Protein AF-0000000084987957 (afdb_homodimer)

Secondary structure (DSSP, 8-state):
---------SHHHHHHHHHHHHHHHHH-THHHHHTHHHHHTS----SS-SS---HHHHHHHHHHHHHHHHHHHHHHHHHHHHHHHHHHHHHHHHHHHHHH--SHHHHHHHHHHHHHHTS---EEEEEE-S---SSSPPGGG----HHHHHHHHH-SS-EEES---HHHHHTTGGGGGG--EEEEEEEESSSEEEEEEEEESSTTTS-TTS--HHHHHHHHHHHHHHHTT---/---------SHHHHHHHHHHHHHHHHH-THHHHHTHHHHHT-EEE-TTT--EEEHHHHHHHHHHHHHHHHHHHHHHHHHHHHHHHHHHHHHHHHHHHHHH--SHHHHHHHHHHHHHHTS---EEEEEE-S---SSSPPGGG----HHHHHHHHH-SS-EEES---HHHHHTTGGGGGG--EEEEEEEESSSEEEEEEEEESSTTTS-TTS--HHHHHHHHHHHHHHHTT---

Foldseek 3Di:
DDPPPVCCPDPVSVVVVVVVVVVVCVVPVCVCVVCVVVVLPDQDPPVPPDDDDDPVNVVSVVVVVVVVVVVVVVVVVVVVVVVVVLLVVLLVVLLVCLVPDDDPVSNVVSLQVSCCPRVVQNFKAKAFAPFDAPDDDDPNPPDDDPVVQVVLQPCPDKAKAQDDDPRVLCRRPPCSVQWGMKIKHFADDPHTTIMMMTTDNDRPPTHGVDDCPSVHSSNDSSNVSRVVRGDD/DDPVPVCCPDPVSVVVVVVVVVVVCVVPVVVCVVCVVVLQPDWDADPPPGDTDHPVVVVVVVVVVVVVVVVVVVVVVVVVVVVVVLLVVLLVVLLVCLVPDDDPVSNVVSLQVSCCPRVVQNFKAKAFAPFDAPDDDDPNPPDDDPVVQVVLQPCPAKAKAQDDDPRVLCRRPPCSVQWGMKIKHFADDPHTTIMMMTTDNDRPPTHGPDDCPSVHSSNDSSNVSRVVRGDD

Organism: Nitrosospira multiformis (strain ATCC 25196 / NCIMB 11849 / C 71) (NCBI:txid323848)

Radius of gyration: 32.81 Å; Cα contacts (8 Å, |Δi|>4): 597; chains: 2; bounding box: 67×105×62 Å

Structure (mmCIF, N/CA/C/O backbone):
data_AF-0000000084987957-model_v1
#
loop_
_entity.id
_entity.type
_entity.pdbx_description
1 polymer 'DUF484 family protein'
#
loop_
_atom_site.group_PDB
_atom_site.id
_atom_site.type_symbol
_atom_site.label_atom_id
_atom_site.label_alt_id
_atom_site.label_comp_id
_atom_site.label_asym_id
_atom_site.label_entity_id
_atom_site.label_seq_id
_atom_site.pdbx_PDB_ins_code
_atom_site.Cartn_x
_atom_site.Cartn_y
_atom_site.Cartn_z
_atom_site.occupancy
_atom_site.B_iso_or_equiv
_atom_site.auth_seq_id
_atom_site.auth_comp_id
_atom_site.auth_asym_id
_atom_site.auth_atom_id
_atom_site.pdbx_PDB_model_num
ATOM 1 N N . MET A 1 1 ? 1.201 53.031 -14.516 1 27.05 1 MET A N 1
ATOM 2 C CA . MET A 1 1 ? 0.509 52.812 -13.25 1 27.05 1 MET A CA 1
ATOM 3 C C . MET A 1 1 ? 1.501 52.469 -12.133 1 27.05 1 MET A C 1
ATOM 5 O O . MET A 1 1 ? 2.066 51.375 -12.094 1 27.05 1 MET A O 1
ATOM 9 N N . GLU A 1 2 ? 2.264 53.438 -11.758 1 29.23 2 GLU A N 1
ATOM 10 C CA . GLU A 1 2 ? 3.459 53.375 -10.922 1 29.23 2 GLU A CA 1
ATOM 11 C C . GLU A 1 2 ? 3.125 52.844 -9.531 1 29.23 2 GLU A C 1
ATOM 13 O O . GLU A 1 2 ? 2.244 53.375 -8.852 1 29.23 2 GLU A O 1
ATOM 18 N N . LYS A 1 3 ? 3.279 51.562 -9.32 1 38.44 3 LYS A N 1
ATOM 19 C CA . LYS A 1 3 ? 3.209 50.875 -8.039 1 38.44 3 LYS A CA 1
ATOM 20 C C . LYS A 1 3 ? 3.967 51.625 -6.957 1 38.44 3 LYS A C 1
ATOM 22 O O . LYS A 1 3 ? 5.18 51.812 -7.059 1 38.44 3 LYS A O 1
ATOM 27 N N . SER A 1 4 ? 3.396 52.75 -6.512 1 32.41 4 SER A N 1
ATOM 28 C CA . SER A 1 4 ? 3.992 53.406 -5.355 1 32.41 4 SER A CA 1
ATOM 29 C C . SER A 1 4 ? 4.344 52.406 -4.266 1 32.41 4 SER A C 1
ATOM 31 O O . SER A 1 4 ? 3.467 51.938 -3.533 1 32.41 4 SER A O 1
ATOM 33 N N . SER A 1 5 ? 5.199 51.469 -4.574 1 37.25 5 SER A N 1
ATOM 34 C CA . SER A 1 5 ? 5.805 50.656 -3.529 1 37.25 5 SER A CA 1
ATOM 35 C C . SER A 1 5 ? 6.305 51.5 -2.373 1 37.25 5 SER A C 1
ATOM 37 O O . SER A 1 5 ? 6.965 52.531 -2.59 1 37.25 5 SER A O 1
ATOM 39 N N . CYS A 1 6 ? 5.516 51.75 -1.376 1 37.16 6 CYS A N 1
ATOM 40 C CA . CYS A 1 6 ? 6.016 52.406 -0.178 1 37.16 6 CYS A CA 1
ATOM 41 C C . CYS A 1 6 ? 7.469 52.031 0.091 1 37.16 6 CYS A C 1
ATOM 43 O O . CYS A 1 6 ? 7.75 50.906 0.5 1 37.16 6 CYS A O 1
ATOM 45 N N . SER A 1 7 ? 8.406 52.438 -0.734 1 39.25 7 SER A N 1
ATOM 46 C CA . SER A 1 7 ? 9.852 52.281 -0.576 1 39.25 7 SER A CA 1
ATOM 47 C C . SER A 1 7 ? 10.305 52.719 0.808 1 39.25 7 SER A C 1
ATOM 49 O O . SER A 1 7 ? 10.461 53.938 1.054 1 39.25 7 SER A O 1
ATOM 51 N N . PHE A 1 8 ? 9.883 52.094 1.851 1 41.06 8 PHE A N 1
ATOM 52 C CA . PHE A 1 8 ? 10.328 52.312 3.221 1 41.06 8 PHE A CA 1
ATOM 53 C C . PHE A 1 8 ? 11.828 52.094 3.354 1 41.06 8 PHE A C 1
ATOM 55 O O . PHE A 1 8 ? 12.258 51.219 4.105 1 41.06 8 PHE A O 1
ATOM 62 N N . LYS A 1 9 ? 12.68 52.438 2.449 1 45.88 9 LYS A N 1
ATOM 63 C CA . LYS A 1 9 ? 14.086 52.062 2.383 1 45.88 9 LYS A CA 1
ATOM 64 C C . LYS A 1 9 ? 14.906 52.812 3.432 1 45.88 9 LYS A C 1
ATOM 66 O O . LYS A 1 9 ? 16.031 52.406 3.746 1 45.88 9 LYS A O 1
ATOM 71 N N . ASN A 1 10 ? 14.711 54.031 3.709 1 45.81 10 ASN A N 1
ATOM 72 C CA . ASN A 1 10 ? 15.758 54.688 4.488 1 45.81 10 ASN A CA 1
ATOM 73 C C . ASN A 1 10 ? 15.516 54.531 5.988 1 45.81 10 ASN A C 1
ATOM 75 O O . ASN A 1 10 ? 14.367 54.469 6.434 1 45.81 10 ASN A O 1
ATOM 79 N N . ARG A 1 11 ? 16.562 54.281 6.852 1 46.28 11 ARG A N 1
ATOM 80 C CA . ARG A 1 11 ? 16.531 54.062 8.297 1 46.28 11 ARG A CA 1
ATOM 81 C C . ARG A 1 11 ? 15.594 55.062 8.977 1 46.28 11 ARG A C 1
ATOM 83 O O . ARG A 1 11 ? 14.867 54.688 9.906 1 46.28 11 ARG A O 1
ATOM 90 N N . LYS A 1 12 ? 15.828 56.281 8.734 1 49.56 12 LYS A N 1
ATOM 91 C CA . LYS A 1 12 ? 14.977 57.344 9.281 1 49.56 12 LYS A CA 1
ATOM 92 C C . LYS A 1 12 ? 13.523 57.156 8.859 1 49.56 12 LYS A C 1
ATOM 94 O O . LYS A 1 12 ? 12.609 57.375 9.648 1 49.56 12 LYS A O 1
ATOM 99 N N . ASP A 1 13 ? 13.352 56.562 7.773 1 55.22 13 ASP A N 1
ATOM 100 C CA . ASP A 1 13 ? 12.047 56.281 7.195 1 55.22 13 ASP A CA 1
ATOM 101 C C . ASP A 1 13 ? 11.398 55.062 7.871 1 55.22 13 ASP A C 1
ATOM 103 O O . ASP A 1 13 ? 10.172 55.031 8.047 1 55.22 13 ASP A O 1
ATOM 107 N N . MET A 1 14 ? 12.266 54.375 8.414 1 56.25 14 MET A N 1
ATOM 108 C CA . MET A 1 14 ? 11.742 53.156 9.078 1 56.25 14 MET A CA 1
ATOM 109 C C . MET A 1 14 ? 11.125 53.531 10.422 1 56.25 14 MET A C 1
ATOM 111 O O . MET A 1 14 ? 10.062 53 10.781 1 56.25 14 MET A O 1
ATOM 115 N N . LYS A 1 15 ? 11.922 54.406 11.203 1 57.59 15 LYS A N 1
ATOM 116 C CA . LYS A 1 15 ? 11.445 54.812 12.531 1 57.59 15 LYS A CA 1
ATOM 117 C C . LYS A 1 15 ? 10.117 55.531 12.445 1 57.59 15 LYS A C 1
ATOM 119 O O . LYS A 1 15 ? 9.219 55.312 13.258 1 57.59 15 LYS A O 1
ATOM 124 N N . SER A 1 16 ? 10.094 56.531 11.547 1 62.56 16 SER A N 1
ATOM 125 C CA . SER A 1 16 ? 8.836 57.219 11.312 1 62.56 16 SER A CA 1
ATOM 126 C C . SER A 1 16 ? 7.723 56.25 10.914 1 62.56 16 SER A C 1
ATOM 128 O O . SER A 1 16 ? 6.582 56.375 11.359 1 62.56 16 SER A O 1
ATOM 130 N N . SER A 1 17 ? 8.188 55.188 10.398 1 73.75 17 SER A N 1
ATOM 131 C CA . SER A 1 17 ? 7.238 54.156 9.984 1 73.75 17 SER A CA 1
ATOM 132 C C . SER A 1 17 ? 6.777 53.344 11.18 1 73.75 17 SER A C 1
ATOM 134 O O . SER A 1 17 ? 5.59 53.031 11.312 1 73.75 17 SER A O 1
ATOM 136 N N . PHE A 1 18 ? 7.727 53.188 12.141 1 74.5 18 PHE A N 1
ATOM 137 C CA . PHE A 1 18 ? 7.367 52.438 13.328 1 74.5 18 PHE A CA 1
ATOM 138 C C . PHE A 1 18 ? 6.324 53.188 14.148 1 74.5 18 PHE A C 1
ATOM 140 O O . PHE A 1 18 ? 5.348 52.562 14.609 1 74.5 18 PHE A O 1
ATOM 147 N N . GLU A 1 19 ? 6.664 54.469 14.312 1 77.81 19 GLU A N 1
ATOM 148 C CA . GLU A 1 19 ? 5.75 55.281 15.133 1 77.81 19 GLU A CA 1
ATOM 149 C C . GLU A 1 19 ? 4.375 55.375 14.484 1 77.81 19 GLU A C 1
ATOM 151 O O . GLU A 1 19 ? 3.352 55.281 15.172 1 77.81 19 GLU A O 1
ATOM 156 N N . GLU A 1 20 ? 4.41 55.5 13.242 1 77.94 20 GLU A N 1
ATOM 157 C CA . GLU A 1 20 ? 3.146 55.562 12.516 1 77.94 20 GLU A CA 1
ATOM 158 C C . GLU A 1 20 ? 2.377 54.25 12.641 1 77.94 20 GLU A C 1
ATOM 160 O O . GLU A 1 20 ? 1.162 54.25 12.852 1 77.94 20 GLU A O 1
ATOM 165 N N . ILE A 1 21 ? 3.08 53.188 12.484 1 80.19 21 ILE A N 1
ATOM 166 C CA . ILE A 1 21 ? 2.441 51.875 12.578 1 80.19 21 ILE A CA 1
ATOM 167 C C . ILE A 1 21 ? 1.934 51.656 14 1 80.19 21 ILE A C 1
ATOM 169 O O . ILE A 1 21 ? 0.824 51.156 14.203 1 80.19 21 ILE A O 1
ATOM 173 N N . ALA A 1 22 ? 2.797 52.062 14.977 1 77.94 22 ALA A N 1
ATOM 174 C CA . ALA A 1 22 ? 2.381 51.938 16.359 1 77.94 22 ALA A CA 1
ATOM 175 C C . ALA A 1 22 ? 1.083 52.688 16.625 1 77.94 22 ALA A C 1
ATOM 177 O O . ALA A 1 22 ? 0.167 52.156 17.266 1 77.94 22 ALA A O 1
ATOM 178 N N . GLU A 1 23 ? 1.016 53.906 16.188 1 77.81 23 GLU A N 1
ATOM 179 C CA . GLU A 1 23 ? -0.186 54.719 16.344 1 77.81 23 GLU A CA 1
ATOM 180 C C . GLU A 1 23 ? -1.387 54.094 15.664 1 77.81 23 GLU A C 1
ATOM 182 O O . GLU A 1 23 ? -2.486 54.062 16.219 1 77.81 23 GLU A O 1
ATOM 187 N N . TYR A 1 24 ? -1.143 53.656 14.547 1 79.81 24 TYR A N 1
ATOM 188 C CA . TYR A 1 24 ? -2.201 53 13.797 1 79.81 24 TYR A CA 1
ATOM 189 C C . TYR A 1 24 ? -2.715 51.781 14.547 1 79.81 24 TYR A C 1
ATOM 191 O O . TYR A 1 24 ? -3.926 51.562 14.656 1 79.81 24 TYR A O 1
ATOM 199 N N . LEU A 1 25 ? -1.816 50.938 15.023 1 77.94 25 LEU A N 1
ATOM 200 C CA . LEU A 1 25 ? -2.188 49.688 15.719 1 77.94 25 LEU A CA 1
ATOM 201 C C . LEU A 1 25 ? -2.916 50 17.016 1 77.94 25 LEU A C 1
ATOM 203 O O . LEU A 1 25 ? -3.846 49.281 17.406 1 77.94 25 LEU A O 1
ATOM 207 N N . ARG A 1 26 ? -2.535 51.156 17.688 1 76.31 26 ARG A N 1
ATOM 208 C CA . ARG A 1 26 ? -3.238 51.562 18.891 1 76.31 26 ARG A CA 1
ATOM 209 C C . ARG A 1 26 ? -4.68 51.969 18.578 1 76.31 26 ARG A C 1
ATOM 211 O O . ARG A 1 26 ? -5.59 51.688 19.359 1 76.31 26 ARG A O 1
ATOM 218 N N . ALA A 1 27 ? -4.785 52.531 17.406 1 78.62 27 ALA A N 1
ATOM 219 C CA . ALA A 1 27 ? -6.094 53.031 16.984 1 78.62 27 ALA A CA 1
ATOM 220 C C . ALA A 1 27 ? -6.945 51.906 16.391 1 78.62 27 ALA A C 1
ATOM 222 O O . ALA A 1 27 ? -8.164 52.031 16.281 1 78.62 27 ALA A O 1
ATOM 223 N N . ASN A 1 28 ? -6.273 50.812 16.016 1 79.12 28 ASN A N 1
ATOM 224 C CA . ASN A 1 28 ? -6.973 49.719 15.352 1 79.12 28 ASN A CA 1
ATOM 225 C C . ASN A 1 28 ? -6.648 48.375 15.992 1 79.12 28 ASN A C 1
ATOM 227 O O . ASN A 1 28 ? -6.031 47.531 15.359 1 79.12 28 ASN A O 1
ATOM 231 N N . PRO A 1 29 ? -7.164 48.125 17.219 1 75.31 29 PRO A N 1
ATOM 232 C CA . PRO A 1 29 ? -6.84 46.906 17.938 1 75.31 29 PRO A CA 1
ATOM 233 C C . PRO A 1 29 ? -7.395 45.656 17.25 1 75.31 29 PRO A C 1
ATOM 235 O O . PRO A 1 29 ? -6.93 44.531 17.516 1 75.31 29 PRO A O 1
ATOM 238 N N . GLU A 1 30 ? -8.336 45.812 16.344 1 76.12 30 GLU A N 1
ATOM 239 C CA . GLU A 1 30 ? -8.906 44.688 15.609 1 76.12 30 GLU A CA 1
ATOM 240 C C . GLU A 1 30 ? -7.867 44 14.727 1 76.12 30 GLU A C 1
ATOM 242 O O . GLU A 1 30 ? -8.039 42.875 14.312 1 76.12 30 GLU A O 1
ATOM 247 N N . PHE A 1 31 ? -6.836 44.75 14.398 1 76.5 31 PHE A N 1
ATOM 248 C CA . PHE A 1 31 ? -5.727 44.156 13.664 1 76.5 31 PHE A CA 1
ATOM 249 C C . PHE A 1 31 ? -5.227 42.906 14.359 1 76.5 31 PHE A C 1
ATOM 251 O O . PHE A 1 31 ? -4.965 41.875 13.703 1 76.5 31 PHE A O 1
ATOM 258 N N . PHE A 1 32 ? -5.133 42.969 15.711 1 73.75 32 PHE A N 1
ATOM 259 C CA . PHE A 1 32 ? -4.527 41.906 16.484 1 73.75 32 PHE A CA 1
ATOM 260 C C . PHE A 1 32 ? -5.441 40.688 16.531 1 73.75 32 PHE A C 1
ATOM 262 O O . PHE A 1 32 ? -4.973 39.562 16.656 1 73.75 32 PHE A O 1
ATOM 269 N N . GLU A 1 33 ? -6.664 40.969 16.312 1 72.5 33 GLU A N 1
ATOM 270 C CA . GLU A 1 33 ? -7.605 39.875 16.188 1 72.5 33 GLU A CA 1
ATOM 271 C C . GLU A 1 33 ? -7.473 39.219 14.812 1 72.5 33 GLU A C 1
ATOM 273 O O . GLU A 1 33 ? -7.453 37.969 14.711 1 72.5 33 GLU A O 1
ATOM 278 N N . ALA A 1 34 ? -7.359 40.062 13.82 1 73.81 34 ALA A N 1
ATOM 279 C CA . ALA A 1 34 ? -7.328 39.594 12.438 1 73.81 34 ALA A CA 1
ATOM 280 C C . ALA A 1 34 ? -6.035 38.812 12.148 1 73.81 34 ALA A C 1
ATOM 282 O O . ALA A 1 34 ? -6.012 37.938 11.305 1 73.81 34 ALA A O 1
ATOM 283 N N . HIS A 1 35 ? -4.941 39.156 12.883 1 74.06 35 HIS A N 1
ATOM 284 C CA . HIS A 1 35 ? -3.656 38.531 12.57 1 74.06 35 HIS A CA 1
ATOM 285 C C . HIS A 1 35 ? -3.07 37.844 13.789 1 74.06 35 HIS A C 1
ATOM 287 O O . HIS A 1 35 ? -1.858 37.875 14.016 1 74.06 35 HIS A O 1
ATOM 293 N N . ALA A 1 36 ? -3.959 37.281 14.594 1 69.25 36 ALA A N 1
ATOM 294 C CA . ALA A 1 36 ? -3.57 36.594 15.836 1 69.25 36 ALA A CA 1
ATOM 295 C C . ALA A 1 36 ? -2.574 35.469 15.555 1 69.25 36 ALA A C 1
ATOM 297 O O . ALA A 1 36 ? -1.588 35.312 16.281 1 69.25 36 ALA A O 1
ATOM 298 N N . SER A 1 37 ? -2.795 34.781 14.484 1 69 37 SER A N 1
ATOM 299 C CA . SER A 1 37 ? -1.933 33.625 14.141 1 69 37 SER A CA 1
ATOM 300 C C . SER A 1 37 ? -0.524 34.094 13.797 1 69 37 SER A C 1
ATOM 302 O O . SER A 1 37 ? 0.461 33.5 14.227 1 69 37 SER A O 1
ATOM 304 N N . MET A 1 38 ? -0.517 35.188 13.047 1 65.06 38 MET A N 1
ATOM 305 C CA . MET A 1 38 ? 0.779 35.719 12.656 1 65.06 38 MET A CA 1
ATOM 306 C C . MET A 1 38 ? 1.535 36.25 13.875 1 65.06 38 MET A C 1
ATOM 308 O O . MET A 1 38 ? 2.744 36.031 13.992 1 65.06 38 MET A O 1
ATOM 312 N N . LEU A 1 39 ? 0.87 36.875 14.797 1 67.19 39 LEU A N 1
ATOM 313 C CA . LEU A 1 39 ? 1.502 37.469 15.969 1 67.19 39 LEU A CA 1
ATOM 314 C C . LEU A 1 39 ? 1.964 36.406 16.953 1 67.19 39 LEU A C 1
ATOM 316 O O . LEU A 1 39 ? 2.936 36.594 17.688 1 67.19 39 LEU A O 1
ATOM 320 N N . ALA A 1 40 ? 1.212 35.281 16.953 1 63.97 40 ALA A N 1
ATOM 321 C CA . ALA A 1 40 ? 1.623 34.156 17.797 1 63.97 40 ALA A CA 1
ATOM 322 C C . ALA A 1 40 ? 3.031 33.719 17.438 1 63.97 40 ALA A C 1
ATOM 324 O O . ALA A 1 40 ? 3.756 33.188 18.281 1 63.97 40 ALA A O 1
ATOM 325 N N . ASP A 1 41 ? 3.41 34.094 16.188 1 62.31 41 ASP A N 1
ATOM 326 C CA . ASP A 1 41 ? 4.711 33.625 15.719 1 62.31 41 ASP A CA 1
ATOM 327 C C . ASP A 1 41 ? 5.789 34.688 15.961 1 62.31 41 ASP A C 1
ATOM 329 O O . ASP A 1 41 ? 6.98 34.406 15.781 1 62.31 41 ASP A O 1
ATOM 333 N N . ILE A 1 42 ? 5.402 35.812 16.281 1 58.88 42 ILE A N 1
ATOM 334 C CA . ILE A 1 42 ? 6.344 36.906 16.469 1 58.88 42 ILE A CA 1
ATOM 335 C C . ILE A 1 42 ? 6.891 36.906 17.891 1 58.88 42 ILE A C 1
ATOM 337 O O . ILE A 1 42 ? 6.129 36.75 18.844 1 58.88 42 ILE A O 1
ATOM 341 N N . GLN A 1 43 ? 8.219 36.812 17.984 1 55.81 43 GLN A N 1
ATOM 342 C CA . GLN A 1 43 ? 8.898 36.875 19.281 1 55.81 43 GLN A CA 1
ATOM 343 C C . GLN A 1 43 ? 8.969 38.312 19.797 1 55.81 43 GLN A C 1
ATOM 345 O O . GLN A 1 43 ? 9.359 39.219 19.062 1 55.81 43 GLN A O 1
ATOM 350 N N . VAL A 1 44 ? 8.195 38.688 20.672 1 52.94 44 VAL A N 1
ATOM 351 C CA . VAL A 1 44 ? 8.305 40.031 21.281 1 52.94 44 VAL A CA 1
ATOM 352 C C . VAL A 1 44 ? 9.25 39.969 22.484 1 52.94 44 VAL A C 1
ATOM 354 O O . VAL A 1 44 ? 9.055 39.156 23.391 1 52.94 44 VAL A O 1
ATOM 357 N N . PRO A 1 45 ? 10.469 40.625 22.203 1 46.97 45 PRO A N 1
ATOM 358 C CA . PRO A 1 45 ? 11.352 40.656 23.375 1 46.97 45 PRO A CA 1
ATOM 359 C C . PRO A 1 45 ? 10.664 41.188 24.625 1 46.97 45 PRO A C 1
ATOM 361 O O . PRO A 1 45 ? 9.773 42.031 24.516 1 46.97 45 PRO A O 1
ATOM 364 N N . ASN A 1 46 ? 10.711 40.438 25.578 1 49.5 46 ASN A N 1
ATOM 365 C CA . ASN A 1 46 ? 10.234 40.969 26.844 1 49.5 46 ASN A CA 1
ATOM 366 C C . ASN A 1 46 ? 10.812 42.344 27.141 1 49.5 46 ASN A C 1
ATOM 368 O O . ASN A 1 46 ? 12.031 42.531 27.125 1 49.5 46 ASN A O 1
ATOM 372 N N . PRO A 1 47 ? 10.062 43.438 26.875 1 45.22 47 PRO A N 1
ATOM 373 C CA . PRO A 1 47 ? 10.68 44.719 27.156 1 45.22 47 PRO A CA 1
ATOM 374 C C . PRO A 1 47 ? 11.555 44.688 28.406 1 45.22 47 PRO A C 1
ATOM 376 O O . PRO A 1 47 ? 12.266 45.656 28.688 1 45.22 47 PRO A O 1
ATOM 379 N N . HIS A 1 48 ? 11.023 44.25 29.469 1 42.62 48 HIS A N 1
ATOM 380 C CA . HIS A 1 48 ? 11.828 44.281 30.672 1 42.62 48 HIS A CA 1
ATOM 381 C C . HIS A 1 48 ? 13.07 43.406 30.531 1 42.62 48 HIS A C 1
ATOM 383 O O . HIS A 1 48 ? 12.984 42.25 30.109 1 42.62 48 HIS A O 1
ATOM 389 N N . ASP A 1 49 ? 14.172 43.969 30.047 1 44.47 49 ASP A N 1
ATOM 390 C CA . ASP A 1 49 ? 15.516 43.438 29.984 1 44.47 49 ASP A CA 1
ATOM 391 C C . ASP A 1 49 ? 15.586 42.062 30.672 1 44.47 49 ASP A C 1
ATOM 393 O O . ASP A 1 49 ? 16.406 41.219 30.312 1 44.47 49 ASP A O 1
ATOM 397 N N . GLY A 1 50 ? 15.938 42.188 32.125 1 41.66 50 GLY A N 1
ATOM 398 C CA . GLY A 1 50 ? 16.562 41.219 33.031 1 41.66 50 GLY A CA 1
ATOM 399 C C . GLY A 1 50 ? 15.914 39.844 33 1 41.66 50 GLY A C 1
ATOM 400 O O . GLY A 1 50 ? 14.984 39.625 32.219 1 41.66 50 GLY A O 1
ATOM 401 N N . ARG A 1 51 ? 15.75 39.188 34.344 1 46.91 51 ARG A N 1
ATOM 402 C CA . ARG A 1 51 ? 15.68 37.938 35.062 1 46.91 51 ARG A CA 1
ATOM 403 C C . ARG A 1 51 ? 14.398 37.156 34.719 1 46.91 51 ARG A C 1
ATOM 405 O O . ARG A 1 51 ? 14.453 36 34.344 1 46.91 51 ARG A O 1
ATOM 412 N N . ALA A 1 52 ? 13.258 37.562 35.312 1 45.88 52 ALA A N 1
ATOM 413 C CA . ALA A 1 52 ? 12.078 36.719 35.5 1 45.88 52 ALA A CA 1
ATOM 414 C C . ALA A 1 52 ? 11.141 36.781 34.312 1 45.88 52 ALA A C 1
ATOM 416 O O . ALA A 1 52 ? 10.688 37.875 33.938 1 45.88 52 ALA A O 1
ATOM 417 N N . ILE A 1 53 ? 11.383 36.156 33.312 1 54.16 53 ILE A N 1
ATOM 418 C CA . ILE A 1 53 ? 10.422 36 32.219 1 54.16 53 ILE A CA 1
ATOM 419 C C . ILE A 1 53 ? 9.016 35.812 32.812 1 54.16 53 ILE A C 1
ATOM 421 O O . ILE A 1 53 ? 8.844 35.188 33.844 1 54.16 53 ILE A O 1
ATOM 425 N N . SER A 1 54 ? 8.148 36.75 32.375 1 61.69 54 SER A N 1
ATOM 426 C CA . SER A 1 54 ? 6.77 36.625 32.844 1 61.69 54 SER A CA 1
ATOM 427 C C . SER A 1 54 ? 6.203 35.25 32.531 1 61.69 54 SER A C 1
ATOM 429 O O . SER A 1 54 ? 6.758 34.5 31.734 1 61.69 54 SER A O 1
ATOM 431 N N . LEU A 1 55 ? 5.344 34.844 33.438 1 60.16 55 LEU A N 1
ATOM 432 C CA . LEU A 1 55 ? 4.66 33.562 33.25 1 60.16 55 LEU A CA 1
ATOM 433 C C . LEU A 1 55 ? 4.062 33.469 31.859 1 60.16 55 LEU A C 1
ATOM 435 O O . LEU A 1 55 ? 4.125 32.406 31.219 1 60.16 55 LEU A O 1
ATOM 439 N N . SER A 1 56 ? 3.484 34.688 31.281 1 69.25 56 SER A N 1
ATOM 440 C CA . SER A 1 56 ? 2.871 34.688 29.969 1 69.25 56 SER A CA 1
ATOM 441 C C . SER A 1 56 ? 3.908 34.438 28.875 1 69.25 56 SER A C 1
ATOM 443 O O . SER A 1 56 ? 3.658 33.688 27.922 1 69.25 56 SER A O 1
ATOM 445 N N . GLU A 1 57 ? 5.027 35.031 29.016 1 73.69 57 GLU A N 1
ATOM 446 C CA . GLU A 1 57 ? 6.102 34.844 28.047 1 73.69 57 GLU A CA 1
ATOM 447 C C . GLU A 1 57 ? 6.613 33.406 28.047 1 73.69 57 GLU A C 1
ATOM 449 O O . GLU A 1 57 ? 6.891 32.844 26.984 1 73.69 57 GLU A O 1
ATOM 454 N N . ARG A 1 58 ? 6.73 32.906 29.234 1 70.25 58 ARG A N 1
ATOM 455 C CA . ARG A 1 58 ? 7.16 31.516 29.344 1 70.25 58 ARG A CA 1
ATOM 456 C C . ARG A 1 58 ? 6.152 30.562 28.688 1 70.25 58 ARG A C 1
ATOM 458 O O . ARG A 1 58 ? 6.535 29.594 28.031 1 70.25 58 ARG A O 1
ATOM 465 N N . GLN A 1 59 ? 4.875 30.828 28.891 1 74.25 59 GLN A N 1
ATOM 466 C CA . GLN A 1 59 ? 3.828 30.016 28.281 1 74.25 59 GLN A CA 1
ATOM 467 C C . GLN A 1 59 ? 3.871 30.125 26.766 1 74.25 59 GLN A C 1
ATOM 469 O O . GLN A 1 59 ? 3.727 29.109 26.062 1 74.25 59 GLN A O 1
ATOM 474 N N . ILE A 1 60 ? 4.113 31.359 26.234 1 82.12 60 ILE A N 1
ATOM 475 C CA . ILE A 1 60 ? 4.168 31.578 24.781 1 82.12 60 ILE A CA 1
ATOM 476 C C . ILE A 1 60 ? 5.32 30.766 24.188 1 82.12 60 ILE A C 1
ATOM 478 O O . ILE A 1 60 ? 5.148 30.078 23.188 1 82.12 60 ILE A O 1
ATOM 482 N N . LEU A 1 61 ? 6.441 30.781 24.922 1 81.5 61 LEU A N 1
ATOM 483 C CA . LEU A 1 61 ? 7.613 30.062 24.438 1 81.5 61 LEU A CA 1
ATOM 484 C C . LEU A 1 61 ? 7.359 28.562 24.438 1 81.5 61 LEU A C 1
ATOM 486 O O . LEU A 1 61 ? 7.707 27.859 23.484 1 81.5 61 LEU A O 1
ATOM 490 N N . ALA A 1 62 ? 6.707 28.125 25.469 1 79.88 62 ALA A N 1
ATOM 491 C CA . ALA A 1 62 ? 6.406 26.703 25.578 1 79.88 62 ALA A CA 1
ATOM 492 C C . ALA A 1 62 ? 5.426 26.25 24.5 1 79.88 62 ALA A C 1
ATOM 494 O O . ALA A 1 62 ? 5.586 25.188 23.906 1 79.88 62 ALA A O 1
ATOM 495 N N . LEU A 1 63 ? 4.484 27.062 24.234 1 86.44 63 LEU A N 1
ATOM 496 C CA . LEU A 1 63 ? 3.473 26.734 23.25 1 86.44 63 LEU A CA 1
ATOM 497 C C . LEU A 1 63 ? 4.07 26.75 21.844 1 86.44 63 LEU A C 1
ATOM 499 O O . LEU A 1 63 ? 3.715 25.906 21 1 86.44 63 LEU A O 1
ATOM 503 N N . ARG A 1 64 ? 4.984 27.641 21.516 1 87.81 64 ARG A N 1
ATOM 504 C CA . ARG A 1 64 ? 5.664 27.672 20.219 1 87.81 64 ARG A CA 1
ATOM 505 C C . ARG A 1 64 ? 6.512 26.422 20.016 1 87.81 64 ARG A C 1
ATOM 507 O O . ARG A 1 64 ? 6.516 25.844 18.922 1 87.81 64 ARG A O 1
ATOM 514 N N . GLU A 1 65 ? 7.133 26.062 21.109 1 89.19 65 GLU A N 1
ATOM 515 C CA . GLU A 1 65 ? 7.945 24.859 21.031 1 89.19 65 GLU A CA 1
ATOM 516 C C . GLU A 1 65 ? 7.078 23.625 20.75 1 89.19 65 GLU A C 1
ATOM 518 O O . GLU A 1 65 ? 7.426 22.797 19.906 1 89.19 65 GLU A O 1
ATOM 523 N N . LYS A 1 66 ? 6.043 23.594 21.469 1 88.94 66 LYS A N 1
ATOM 524 C CA . LYS A 1 66 ? 5.133 22.469 21.266 1 88.94 66 LYS A CA 1
ATOM 525 C C . LYS A 1 66 ? 4.582 22.453 19.844 1 88.94 66 LYS A C 1
ATOM 527 O O . LYS A 1 66 ? 4.5 21.406 19.219 1 88.94 66 LYS A O 1
ATOM 532 N N . ASN A 1 67 ? 4.215 23.656 19.344 1 93.5 67 ASN A N 1
ATOM 533 C CA . ASN A 1 67 ? 3.74 23.781 17.969 1 93.5 67 ASN A CA 1
ATOM 534 C C . ASN A 1 67 ? 4.781 23.266 16.969 1 93.5 67 ASN A C 1
ATOM 536 O O . ASN A 1 67 ? 4.441 22.562 16.016 1 93.5 67 ASN A O 1
ATOM 540 N N . GLN A 1 68 ? 5.965 23.672 17.25 1 95.25 68 GLN A N 1
ATOM 541 C CA . GLN A 1 68 ? 7.043 23.266 16.359 1 95.25 68 GLN A CA 1
ATOM 542 C C . GLN A 1 68 ? 7.238 21.766 16.375 1 95.25 68 GLN A C 1
ATOM 544 O O . GLN A 1 68 ? 7.414 21.141 15.336 1 95.25 68 GLN A O 1
ATOM 549 N N . ILE A 1 69 ? 7.16 21.156 17.531 1 94.25 69 ILE A N 1
ATOM 550 C CA . ILE A 1 69 ? 7.32 19.719 17.688 1 94.25 69 ILE A CA 1
ATOM 551 C C . ILE A 1 69 ? 6.207 18.984 16.938 1 94.25 69 ILE A C 1
ATOM 553 O O . ILE A 1 69 ? 6.465 18.031 16.219 1 94.25 69 ILE A O 1
ATOM 557 N N . LEU A 1 70 ? 5.016 19.484 17.062 1 95.44 70 LEU A N 1
ATOM 558 C CA . LEU A 1 70 ? 3.865 18.859 16.406 1 95.44 70 LEU A CA 1
ATOM 559 C C . LEU A 1 70 ? 3.977 18.984 14.891 1 95.44 70 LEU A C 1
ATOM 561 O O . LEU A 1 70 ? 3.672 18.047 14.164 1 95.44 70 LEU A O 1
ATOM 565 N N . GLN A 1 71 ? 4.445 20.125 14.438 1 96.38 71 GLN A N 1
ATOM 566 C CA . GLN A 1 71 ? 4.637 20.328 13.008 1 96.38 71 GLN A CA 1
ATOM 567 C C . GLN A 1 71 ? 5.688 19.375 12.445 1 96.38 71 GLN A C 1
ATOM 569 O O . GLN A 1 71 ? 5.496 18.797 11.375 1 96.38 71 GLN A O 1
ATOM 574 N N . ASP A 1 72 ? 6.738 19.297 13.156 1 96.81 72 ASP A N 1
ATOM 575 C CA . ASP A 1 72 ? 7.805 18.391 12.734 1 96.81 72 ASP A CA 1
ATOM 576 C C . ASP A 1 72 ? 7.309 16.953 12.672 1 96.81 72 ASP A C 1
ATOM 578 O O . ASP A 1 72 ? 7.609 16.219 11.711 1 96.81 72 ASP A O 1
ATOM 582 N N . LYS A 1 73 ? 6.57 16.562 13.648 1 96.19 73 LYS A N 1
ATOM 583 C CA . LYS A 1 73 ? 6.023 15.211 13.68 1 96.19 73 LYS A CA 1
ATOM 584 C C . LYS A 1 73 ? 5.066 14.977 12.516 1 96.19 73 LYS A C 1
ATOM 586 O O . LYS A 1 73 ? 5.082 13.914 11.898 1 96.19 73 LYS A O 1
ATOM 591 N N . LEU A 1 74 ? 4.285 15.961 12.234 1 96.94 74 LEU A N 1
ATOM 592 C CA . LEU A 1 74 ? 3.354 15.867 11.109 1 96.94 74 LEU A CA 1
ATOM 593 C C . LEU A 1 74 ? 4.102 15.703 9.797 1 96.94 74 LEU A C 1
ATOM 595 O O . LEU A 1 74 ? 3.746 14.852 8.977 1 96.94 74 LEU A O 1
ATOM 599 N N . GLU A 1 75 ? 5.109 16.5 9.641 1 96.88 75 GLU A N 1
ATOM 600 C CA . GLU A 1 75 ? 5.902 16.438 8.422 1 96.88 75 GLU A CA 1
ATOM 601 C C . GLU A 1 75 ? 6.578 15.078 8.266 1 96.88 75 GLU A C 1
ATOM 603 O O . GLU A 1 75 ? 6.598 14.508 7.176 1 96.88 75 GLU A O 1
ATOM 608 N N . GLU A 1 76 ? 7.062 14.633 9.328 1 95.69 76 GLU A N 1
ATOM 609 C CA . GLU A 1 76 ? 7.707 13.32 9.328 1 95.69 76 GLU A CA 1
ATOM 610 C C . GLU A 1 76 ? 6.715 12.219 8.969 1 95.69 76 GLU A C 1
ATOM 612 O O . GLU A 1 76 ? 7.02 11.344 8.156 1 95.69 76 GLU A O 1
ATOM 617 N N . LEU A 1 77 ? 5.566 12.266 9.562 1 94.81 77 LEU A N 1
ATOM 618 C CA . LEU A 1 77 ? 4.547 11.25 9.32 1 94.81 77 LEU A CA 1
ATOM 619 C C . LEU A 1 77 ? 4.078 11.289 7.871 1 94.81 77 LEU A C 1
ATOM 621 O O . LEU A 1 77 ? 3.836 10.242 7.266 1 94.81 77 LEU A O 1
ATOM 625 N N . ILE A 1 78 ? 3.99 12.445 7.332 1 95.5 78 ILE A N 1
ATOM 626 C CA . ILE A 1 78 ? 3.59 12.594 5.938 1 95.5 78 ILE A CA 1
ATOM 627 C C . ILE A 1 78 ? 4.648 11.977 5.027 1 95.5 78 ILE A C 1
ATOM 629 O O . ILE A 1 78 ? 4.32 11.227 4.102 1 95.5 78 ILE A O 1
ATOM 633 N N . LEU A 1 79 ? 5.852 12.32 5.332 1 94.25 79 LEU A N 1
ATOM 634 C CA . LEU A 1 79 ? 6.949 11.797 4.523 1 94.25 79 LEU A CA 1
ATOM 635 C C . LEU A 1 79 ? 7 10.273 4.594 1 94.25 79 LEU A C 1
ATOM 637 O O . LEU A 1 79 ? 7.125 9.609 3.566 1 94.25 79 LEU A O 1
ATOM 641 N N . PHE A 1 80 ? 6.844 9.688 5.742 1 89.88 80 PHE A N 1
ATOM 642 C CA . PHE A 1 80 ? 6.828 8.242 5.926 1 89.88 80 PHE A CA 1
ATOM 643 C C . PHE A 1 80 ? 5.641 7.617 5.199 1 89.88 80 PHE A C 1
ATOM 645 O O . PHE A 1 80 ? 5.777 6.562 4.574 1 89.88 80 PHE A O 1
ATOM 652 N N . GLY A 1 81 ? 4.539 8.305 5.344 1 92.06 81 GLY A N 1
ATOM 653 C CA . GLY A 1 81 ? 3.355 7.836 4.645 1 92.06 81 GLY A CA 1
ATOM 654 C C . GLY A 1 81 ? 3.539 7.773 3.139 1 92.06 81 GLY A C 1
ATOM 655 O O . GLY A 1 81 ? 3.148 6.793 2.5 1 92.06 81 GLY A O 1
ATOM 656 N N . LYS A 1 82 ? 4.156 8.734 2.586 1 92.75 82 LYS A N 1
ATOM 657 C CA . LYS A 1 82 ? 4.406 8.789 1.148 1 92.75 82 LYS A CA 1
ATOM 658 C C . LYS A 1 82 ? 5.367 7.691 0.711 1 92.75 82 LYS A C 1
ATOM 660 O O . LYS A 1 82 ? 5.148 7.039 -0.313 1 92.75 82 LYS A O 1
ATOM 665 N N . GLU A 1 83 ? 6.363 7.512 1.437 1 90.81 83 GLU A N 1
ATOM 666 C CA . GLU A 1 83 ? 7.34 6.469 1.124 1 90.81 83 GLU A CA 1
ATOM 667 C C . GLU A 1 83 ? 6.703 5.086 1.183 1 90.81 83 GLU A C 1
ATOM 669 O O . GLU A 1 83 ? 6.918 4.258 0.291 1 90.81 83 GLU A O 1
ATOM 674 N N . ASN A 1 84 ? 5.922 4.883 2.201 1 90 84 ASN A N 1
ATOM 675 C CA . ASN A 1 84 ? 5.23 3.604 2.35 1 90 84 ASN A CA 1
ATOM 676 C C . ASN A 1 84 ? 4.254 3.359 1.203 1 90 84 ASN A C 1
ATOM 678 O O . ASN A 1 84 ? 4.145 2.238 0.704 1 90 84 ASN A O 1
ATOM 682 N N . ASP A 1 85 ? 3.623 4.41 0.851 1 91.88 85 ASP A N 1
ATOM 683 C CA . ASP A 1 85 ? 2.682 4.301 -0.259 1 91.88 85 ASP A CA 1
ATOM 684 C C . ASP A 1 85 ? 3.396 3.912 -1.551 1 91.88 85 ASP A C 1
ATOM 686 O O . ASP A 1 85 ? 2.902 3.076 -2.311 1 91.88 85 ASP A O 1
ATOM 690 N N . ALA A 1 86 ? 4.492 4.469 -1.777 1 94 86 ALA A N 1
ATOM 691 C CA . ALA A 1 86 ? 5.262 4.188 -2.986 1 94 86 ALA A CA 1
ATOM 692 C C . ALA A 1 86 ? 5.734 2.734 -3.008 1 94 86 ALA A C 1
ATOM 694 O O . ALA A 1 86 ? 5.645 2.061 -4.035 1 94 86 ALA A O 1
ATOM 695 N N . ILE A 1 87 ? 6.23 2.244 -1.934 1 94.31 87 ILE A N 1
ATOM 696 C CA . ILE A 1 87 ? 6.707 0.867 -1.862 1 94.31 87 ILE A CA 1
ATOM 697 C C . ILE A 1 87 ? 5.531 -0.096 -2.006 1 94.31 87 ILE A C 1
ATOM 699 O O . ILE A 1 87 ? 5.633 -1.114 -2.693 1 94.31 87 ILE A O 1
ATOM 703 N N . ALA A 1 88 ? 4.445 0.225 -1.322 1 94.44 88 ALA A N 1
ATOM 704 C CA . ALA A 1 88 ? 3.25 -0.611 -1.414 1 94.44 88 ALA A CA 1
ATOM 705 C C . ALA A 1 88 ? 2.771 -0.728 -2.857 1 94.44 88 ALA A C 1
ATOM 707 O O . ALA A 1 88 ? 2.355 -1.803 -3.297 1 94.44 88 ALA A O 1
ATOM 708 N N . GLU A 1 89 ? 2.824 0.358 -3.549 1 96.19 89 GLU A N 1
ATOM 709 C CA . GLU A 1 89 ? 2.445 0.35 -4.957 1 96.19 89 GLU A CA 1
ATOM 710 C C . GLU A 1 89 ? 3.363 -0.556 -5.773 1 96.19 89 GLU A C 1
ATOM 712 O O . GLU A 1 89 ? 2.896 -1.327 -6.613 1 96.19 89 GLU A O 1
ATOM 717 N N . LYS A 1 90 ? 4.609 -0.486 -5.559 1 97.25 90 LYS A N 1
ATOM 718 C CA . LYS A 1 90 ? 5.566 -1.345 -6.242 1 97.25 90 LYS A CA 1
ATOM 719 C C . LYS A 1 90 ? 5.324 -2.814 -5.918 1 97.25 90 LYS A C 1
ATOM 721 O O . LYS A 1 90 ? 5.398 -3.674 -6.797 1 97.25 90 LYS A O 1
ATOM 726 N N . MET A 1 91 ? 5.051 -3.047 -4.672 1 97.31 91 MET A N 1
ATOM 727 C CA . MET A 1 91 ? 4.75 -4.41 -4.238 1 97.31 91 MET A CA 1
ATOM 728 C C . MET A 1 91 ? 3.508 -4.941 -4.945 1 97.31 91 MET A C 1
ATOM 730 O O . MET A 1 91 ? 3.475 -6.102 -5.359 1 97.31 91 MET A O 1
ATOM 734 N N . HIS A 1 92 ? 2.566 -4.113 -5.059 1 97.5 92 HIS A N 1
ATOM 735 C CA . HIS A 1 92 ? 1.344 -4.48 -5.762 1 97.5 92 HIS A CA 1
ATOM 736 C C . HIS A 1 92 ? 1.626 -4.812 -7.223 1 97.5 92 HIS A C 1
ATOM 738 O O . HIS A 1 92 ? 1.19 -5.852 -7.723 1 97.5 92 HIS A O 1
ATOM 744 N N . LYS A 1 93 ? 2.346 -4.004 -7.867 1 97.88 93 LYS A N 1
ATOM 745 C CA . LYS A 1 93 ? 2.688 -4.219 -9.273 1 97.88 93 LYS A CA 1
ATOM 746 C C . LYS A 1 93 ? 3.482 -5.512 -9.445 1 97.88 93 LYS A C 1
ATOM 748 O O . LYS A 1 93 ? 3.285 -6.238 -10.422 1 97.88 93 LYS A O 1
ATOM 753 N N . LEU A 1 94 ? 4.324 -5.723 -8.539 1 98.25 94 LEU A N 1
ATOM 754 C CA . LEU A 1 94 ? 5.078 -6.973 -8.57 1 98.25 94 LEU A CA 1
ATOM 755 C C . LEU A 1 94 ? 4.141 -8.172 -8.469 1 98.25 94 LEU A C 1
ATOM 757 O O . LEU A 1 94 ? 4.254 -9.125 -9.242 1 98.25 94 LEU A O 1
ATOM 761 N N . ALA A 1 95 ? 3.264 -8.133 -7.52 1 98.19 95 ALA A N 1
ATOM 762 C CA . ALA A 1 95 ? 2.309 -9.219 -7.344 1 98.19 95 ALA A CA 1
ATOM 763 C C . ALA A 1 95 ? 1.508 -9.469 -8.617 1 98.19 95 ALA A C 1
ATOM 765 O O . ALA A 1 95 ? 1.366 -10.609 -9.062 1 98.19 95 ALA A O 1
ATOM 766 N N . VAL A 1 96 ? 1.052 -8.406 -9.195 1 97.69 96 VAL A N 1
ATOM 767 C CA . VAL A 1 96 ? 0.272 -8.5 -10.422 1 97.69 96 VAL A CA 1
ATOM 768 C C . VAL A 1 96 ? 1.113 -9.148 -11.523 1 97.69 96 VAL A C 1
ATOM 770 O O . VAL A 1 96 ? 0.64 -10.031 -12.234 1 97.69 96 VAL A O 1
ATOM 773 N N . SER A 1 97 ? 2.318 -8.734 -11.656 1 96.69 97 SER A N 1
ATOM 774 C CA . SER A 1 97 ? 3.217 -9.281 -12.664 1 96.69 97 SER A CA 1
ATOM 775 C C . SER A 1 97 ? 3.471 -10.766 -12.43 1 96.69 97 SER A C 1
ATOM 777 O O . SER A 1 97 ? 3.422 -11.57 -13.367 1 96.69 97 SER A O 1
ATOM 779 N N . LEU A 1 98 ? 3.74 -11.117 -11.203 1 96.94 98 LEU A N 1
ATOM 780 C CA . LEU A 1 98 ? 4.043 -12.5 -10.867 1 96.94 98 LEU A CA 1
ATOM 781 C C . LEU A 1 98 ? 2.852 -13.406 -11.164 1 96.94 98 LEU A C 1
ATOM 783 O O . LEU A 1 98 ? 3.027 -14.562 -11.562 1 96.94 98 LEU A O 1
ATOM 787 N N . LEU A 1 99 ? 1.694 -12.914 -11 1 95.88 99 LEU A N 1
ATOM 788 C CA . LEU A 1 99 ? 0.469 -13.672 -11.242 1 95.88 99 LEU A CA 1
ATOM 789 C C . LEU A 1 99 ? 0.318 -14.008 -12.719 1 95.88 99 LEU A C 1
ATOM 791 O O . LEU A 1 99 ? -0.271 -15.031 -13.07 1 95.88 99 LEU A O 1
ATOM 795 N N . ALA A 1 100 ? 0.887 -13.203 -13.516 1 90.5 100 ALA A N 1
ATOM 796 C CA . ALA A 1 100 ? 0.635 -13.305 -14.953 1 90.5 100 ALA A CA 1
ATOM 797 C C . ALA A 1 100 ? 1.568 -14.328 -15.594 1 90.5 100 ALA A C 1
ATOM 799 O O . ALA A 1 100 ? 1.31 -14.797 -16.703 1 90.5 100 ALA A O 1
ATOM 800 N N . PHE A 1 101 ? 2.676 -14.695 -14.977 1 91.12 101 PHE A N 1
ATOM 801 C CA . PHE A 1 101 ? 3.666 -15.57 -15.594 1 91.12 101 PHE A CA 1
ATOM 802 C C . PHE A 1 101 ? 3.193 -17.016 -15.57 1 91.12 101 PHE A C 1
ATOM 804 O O . PHE A 1 101 ? 2.768 -17.531 -14.523 1 91.12 101 PHE A O 1
ATOM 811 N N . ARG A 1 102 ? 3.396 -17.75 -16.719 1 88.19 102 ARG A N 1
ATOM 812 C CA . ARG A 1 102 ? 2.926 -19.125 -16.844 1 88.19 102 ARG A CA 1
ATOM 813 C C . ARG A 1 102 ? 4.094 -20.109 -16.859 1 88.19 102 ARG A C 1
ATOM 815 O O . ARG A 1 102 ? 3.9 -21.312 -16.703 1 88.19 102 ARG A O 1
ATOM 822 N N . ARG A 1 103 ? 5.27 -19.578 -17.094 1 89.12 103 ARG A N 1
ATOM 823 C CA . ARG A 1 103 ? 6.465 -20.406 -17.125 1 89.12 103 ARG A CA 1
ATOM 824 C C . ARG A 1 103 ? 7.492 -19.938 -16.094 1 89.12 103 ARG A C 1
ATOM 826 O O . ARG A 1 103 ? 7.668 -18.734 -15.891 1 89.12 103 ARG A O 1
ATOM 833 N N . LEU A 1 104 ? 8.156 -20.891 -15.555 1 91.38 104 LEU A N 1
ATOM 834 C CA . LEU A 1 104 ? 9.094 -20.625 -14.469 1 91.38 104 LEU A CA 1
ATOM 835 C C . LEU A 1 104 ? 10.195 -19.688 -14.938 1 91.38 104 LEU A C 1
ATOM 837 O O . LEU A 1 104 ? 10.523 -18.719 -14.242 1 91.38 104 LEU A O 1
ATOM 841 N N . PRO A 1 105 ? 10.805 -19.922 -16.141 1 92.81 105 PRO A N 1
ATOM 842 C CA . PRO A 1 105 ? 11.859 -18.984 -16.547 1 92.81 105 PRO A CA 1
ATOM 843 C C . PRO A 1 105 ? 11.375 -17.547 -16.641 1 92.81 105 PRO A C 1
ATOM 845 O O . PRO A 1 105 ? 12.117 -16.625 -16.312 1 92.81 105 PRO A O 1
ATOM 848 N N . ASP A 1 106 ? 10.125 -17.391 -17.062 1 93.56 106 ASP A N 1
ATOM 849 C CA . ASP A 1 106 ? 9.555 -16.047 -17.156 1 93.56 106 ASP A CA 1
ATOM 850 C C . ASP A 1 106 ? 9.375 -15.43 -15.781 1 93.56 106 ASP A C 1
ATOM 852 O O . ASP A 1 106 ? 9.602 -14.227 -15.602 1 93.56 106 ASP A O 1
ATOM 856 N N . LEU A 1 107 ? 8.938 -16.219 -14.891 1 94.44 107 LEU A N 1
ATOM 857 C CA . LEU A 1 107 ? 8.766 -15.758 -13.516 1 94.44 107 LEU A CA 1
ATOM 858 C C . LEU A 1 107 ? 10.086 -15.289 -12.93 1 94.44 107 LEU A C 1
ATOM 860 O O . LEU A 1 107 ? 10.148 -14.219 -12.32 1 94.44 107 LEU A O 1
ATOM 864 N N . LEU A 1 108 ? 11.117 -16.094 -13.109 1 95.88 108 LEU A N 1
ATOM 865 C CA . LEU A 1 108 ? 12.43 -15.766 -12.57 1 95.88 108 LEU A CA 1
ATOM 866 C C . LEU A 1 108 ? 12.977 -14.484 -13.18 1 95.88 108 LEU A C 1
ATOM 868 O O . LEU A 1 108 ? 13.469 -13.609 -12.469 1 95.88 108 LEU A O 1
ATOM 872 N N . ASP A 1 109 ? 12.828 -14.383 -14.469 1 96.25 109 ASP A N 1
ATOM 873 C CA . ASP A 1 109 ? 13.25 -13.172 -15.156 1 96.25 109 ASP A CA 1
ATOM 874 C C . ASP A 1 109 ? 12.445 -11.961 -14.688 1 96.25 109 ASP A C 1
ATOM 876 O O . ASP A 1 109 ? 12.992 -10.875 -14.5 1 96.25 109 ASP A O 1
ATOM 880 N N . GLY A 1 110 ? 11.18 -12.18 -14.555 1 96.69 110 GLY A N 1
ATOM 881 C CA . GLY A 1 110 ? 10.297 -11.109 -14.117 1 96.69 110 GLY A CA 1
ATOM 882 C C . GLY A 1 110 ? 10.641 -10.594 -12.727 1 96.69 110 GLY A C 1
ATOM 883 O O . GLY A 1 110 ? 10.609 -9.383 -12.492 1 96.69 110 GLY A O 1
ATOM 884 N N . LEU A 1 111 ? 10.898 -11.477 -11.836 1 97.62 111 LEU A N 1
ATOM 885 C CA . LEU A 1 111 ? 11.289 -11.094 -10.484 1 97.62 111 LEU A CA 1
ATOM 886 C C . LEU A 1 111 ? 12.57 -10.266 -10.492 1 97.62 111 LEU A C 1
ATOM 888 O O . LEU A 1 111 ? 12.633 -9.211 -9.859 1 97.62 111 LEU A O 1
ATOM 892 N N . THR A 1 112 ? 13.523 -10.75 -11.211 1 96.25 112 THR A N 1
ATOM 893 C CA . THR A 1 112 ? 14.797 -10.047 -11.32 1 96.25 112 THR A CA 1
ATOM 894 C C . THR A 1 112 ? 14.609 -8.664 -11.93 1 96.25 112 THR A C 1
ATOM 896 O O . THR A 1 112 ? 15.172 -7.68 -11.445 1 96.25 112 THR A O 1
ATOM 899 N N . PHE A 1 113 ? 13.852 -8.641 -12.945 1 97.31 113 PHE A N 1
ATOM 900 C CA . PHE A 1 113 ? 13.562 -7.383 -13.625 1 97.31 113 PHE A CA 1
ATOM 901 C C . PHE A 1 113 ? 12.898 -6.395 -12.68 1 97.31 113 PHE A C 1
ATOM 903 O O . PHE A 1 113 ? 13.289 -5.227 -12.609 1 97.31 113 PHE A O 1
ATOM 910 N N . ALA A 1 114 ? 11.922 -6.824 -11.953 1 97.31 114 ALA A N 1
ATOM 911 C CA . ALA A 1 114 ? 11.203 -5.957 -11.016 1 97.31 114 ALA A CA 1
ATOM 912 C C . ALA A 1 114 ? 12.141 -5.422 -9.938 1 97.31 114 ALA A C 1
ATOM 914 O O . ALA A 1 114 ? 12.086 -4.238 -9.594 1 97.31 114 ALA A O 1
ATOM 915 N N . LEU A 1 115 ? 13 -6.223 -9.344 1 97.75 115 LEU A N 1
ATOM 916 C CA . LEU A 1 115 ? 13.938 -5.793 -8.312 1 97.75 115 LEU A CA 1
ATOM 917 C C . LEU A 1 115 ? 14.859 -4.699 -8.844 1 97.75 115 LEU A C 1
ATOM 919 O O . LEU A 1 115 ? 15.109 -3.703 -8.164 1 97.75 115 LEU A O 1
ATOM 923 N N . ARG A 1 116 ? 15.25 -4.887 -10.039 1 97.25 116 ARG A N 1
ATOM 924 C CA . ARG A 1 116 ? 16.188 -3.945 -10.641 1 97.25 116 ARG A CA 1
ATOM 925 C C . ARG A 1 116 ? 15.492 -2.645 -11.016 1 97.25 116 ARG A C 1
ATOM 927 O O . ARG A 1 116 ? 15.938 -1.561 -10.641 1 97.25 116 ARG A O 1
ATOM 934 N N . GLU A 1 117 ? 14.383 -2.717 -11.695 1 97 117 GLU A N 1
ATOM 935 C CA . GLU A 1 117 ? 13.758 -1.546 -12.305 1 97 117 GLU A CA 1
ATOM 936 C C . GLU A 1 117 ? 12.836 -0.834 -11.328 1 97 117 GLU A C 1
ATOM 938 O O . GLU A 1 117 ? 12.805 0.397 -11.273 1 97 117 GLU A O 1
ATOM 943 N N . SER A 1 118 ? 12.117 -1.56 -10.586 1 96.44 118 SER A N 1
ATOM 944 C CA . SER A 1 118 ? 11.109 -0.952 -9.719 1 96.44 118 SER A CA 1
ATOM 945 C C . SER A 1 118 ? 11.68 -0.66 -8.336 1 96.44 118 SER A C 1
ATOM 947 O O . SER A 1 118 ? 11.43 0.403 -7.766 1 96.44 118 SER A O 1
ATOM 949 N N . PHE A 1 119 ? 12.453 -1.538 -7.832 1 96.31 119 PHE A N 1
ATOM 950 C CA . PHE A 1 119 ? 12.922 -1.399 -6.457 1 96.31 119 PHE A CA 1
ATOM 951 C C . PHE A 1 119 ? 14.344 -0.85 -6.426 1 96.31 119 PHE A C 1
ATOM 953 O O . PHE A 1 119 ? 14.898 -0.615 -5.352 1 96.31 119 PHE A O 1
ATOM 960 N N . LEU A 1 120 ? 14.938 -0.735 -7.602 1 96 120 LEU A N 1
ATOM 961 C CA . LEU A 1 120 ? 16.281 -0.172 -7.77 1 96 120 LEU A CA 1
ATOM 962 C C . LEU A 1 120 ? 17.312 -0.973 -6.98 1 96 120 LEU A C 1
ATOM 964 O O . LEU A 1 120 ? 18.109 -0.4 -6.242 1 96 120 LEU A O 1
ATOM 968 N N . VAL A 1 121 ? 17.188 -2.26 -7.098 1 96.44 121 VAL A N 1
ATOM 969 C CA . VAL A 1 121 ? 18.156 -3.211 -6.551 1 96.44 121 VAL A CA 1
ATOM 970 C C . VAL A 1 121 ? 18.828 -3.965 -7.691 1 96.44 121 VAL A C 1
ATOM 972 O O . VAL A 1 121 ? 18.406 -5.066 -8.055 1 96.44 121 VAL A O 1
ATOM 975 N N . PRO A 1 122 ? 19.922 -3.4 -8.141 1 93.06 122 PRO A N 1
ATOM 976 C CA . PRO A 1 122 ? 20.531 -3.977 -9.344 1 93.06 122 PRO A CA 1
ATOM 977 C C . PRO A 1 122 ? 21.25 -5.301 -9.078 1 93.06 122 PRO A C 1
ATOM 979 O O . PRO A 1 122 ? 21.5 -6.07 -10.008 1 93.06 122 PRO A O 1
ATOM 982 N N . HIS A 1 123 ? 21.594 -5.59 -7.91 1 97.62 123 HIS A N 1
ATOM 983 C CA . HIS A 1 123 ? 22.297 -6.832 -7.59 1 97.62 123 HIS A CA 1
ATOM 984 C C . HIS A 1 123 ? 21.406 -7.75 -6.746 1 97.62 123 HIS A C 1
ATOM 986 O O . HIS A 1 123 ? 21.141 -7.457 -5.582 1 97.62 123 HIS A O 1
ATOM 992 N N . SER A 1 124 ? 20.984 -8.797 -7.352 1 98.12 124 SER A N 1
ATOM 993 C CA . SER A 1 124 ? 20.203 -9.812 -6.641 1 98.12 124 SER A CA 1
ATOM 994 C C . SER A 1 124 ? 20.547 -11.211 -7.141 1 98.12 124 SER A C 1
ATOM 996 O O . SER A 1 124 ? 20.891 -11.391 -8.305 1 98.12 124 SER A O 1
ATOM 998 N N . VAL A 1 125 ? 20.484 -12.156 -6.258 1 98 125 VAL A N 1
ATOM 999 C CA . VAL A 1 125 ? 20.688 -13.562 -6.594 1 98 125 VAL A CA 1
ATOM 1000 C C . VAL A 1 125 ? 19.641 -14.422 -5.895 1 98 125 VAL A C 1
ATOM 1002 O O . VAL A 1 125 ? 19.188 -14.094 -4.797 1 98 125 VAL A O 1
ATOM 1005 N N . LEU A 1 126 ? 19.266 -15.461 -6.598 1 98.12 126 LEU A N 1
ATOM 1006 C CA . LEU A 1 126 ? 18.25 -16.375 -6.109 1 98.12 126 LEU A CA 1
ATOM 1007 C C . LEU A 1 126 ? 18.719 -17.828 -6.223 1 98.12 126 LEU A C 1
ATOM 1009 O O . LEU A 1 126 ? 19.297 -18.219 -7.246 1 98.12 126 LEU A O 1
ATOM 1013 N N . ARG A 1 127 ? 18.578 -18.547 -5.176 1 97.94 127 ARG A N 1
ATOM 1014 C CA . ARG A 1 127 ? 18.781 -19.984 -5.188 1 97.94 127 ARG A CA 1
ATOM 1015 C C . ARG A 1 127 ? 17.516 -20.719 -4.754 1 97.94 127 ARG A C 1
ATOM 1017 O O . ARG A 1 127 ? 16.844 -20.297 -3.805 1 97.94 127 ARG A O 1
ATOM 1024 N N . ILE A 1 128 ? 17.219 -21.766 -5.488 1 96.75 128 ILE A N 1
ATOM 1025 C CA . ILE A 1 128 ? 15.992 -22.531 -5.254 1 96.75 128 ILE A CA 1
ATOM 1026 C C . ILE A 1 128 ? 16.344 -24.016 -5.055 1 96.75 128 ILE A C 1
ATOM 1028 O O . ILE A 1 128 ? 17.203 -24.547 -5.762 1 96.75 128 ILE A O 1
ATOM 1032 N N . TRP A 1 129 ? 15.727 -24.609 -4.133 1 94.81 129 TRP A N 1
ATOM 1033 C CA . TRP A 1 129 ? 15.93 -26.047 -3.9 1 94.81 129 TRP A CA 1
ATOM 1034 C C . TRP A 1 129 ? 14.641 -26.703 -3.424 1 94.81 129 TRP A C 1
ATOM 1036 O O . TRP A 1 129 ? 13.664 -26.016 -3.113 1 94.81 129 TRP A O 1
ATOM 1046 N N . ASN A 1 130 ? 14.562 -28.016 -3.506 1 89 130 ASN A N 1
ATOM 1047 C CA . ASN A 1 130 ? 13.453 -28.812 -3.004 1 89 130 ASN A CA 1
ATOM 1048 C C . ASN A 1 130 ? 12.18 -28.594 -3.824 1 89 130 ASN A C 1
ATOM 1050 O O . ASN A 1 130 ? 11.078 -28.609 -3.283 1 89 130 ASN A O 1
ATOM 1054 N N . ILE A 1 131 ? 12.32 -28.047 -5.023 1 85.44 131 ILE A N 1
ATOM 1055 C CA . ILE A 1 131 ? 11.195 -27.922 -5.945 1 85.44 131 ILE A CA 1
ATOM 1056 C C . ILE A 1 131 ? 11.492 -28.672 -7.234 1 85.44 131 ILE A C 1
ATOM 1058 O O . ILE A 1 131 ? 12.555 -28.516 -7.832 1 85.44 131 ILE A O 1
ATOM 1062 N N . GLY A 1 132 ? 10.633 -29.656 -7.504 1 80.25 132 GLY A N 1
ATOM 1063 C CA . GLY A 1 132 ? 10.773 -30.375 -8.758 1 80.25 132 GLY A CA 1
ATOM 1064 C C . GLY A 1 132 ? 10.266 -29.594 -9.953 1 80.25 132 GLY A C 1
ATOM 1065 O O . GLY A 1 132 ? 9.188 -28.984 -9.891 1 80.25 132 GLY A O 1
ATOM 1066 N N . ILE A 1 133 ? 11.141 -29.406 -10.844 1 77.62 133 ILE A N 1
ATOM 1067 C CA . ILE A 1 133 ? 10.695 -28.734 -12.055 1 77.62 133 ILE A CA 1
ATOM 1068 C C . ILE A 1 133 ? 10.984 -29.609 -13.273 1 77.62 133 ILE A C 1
ATOM 1070 O O . ILE A 1 133 ? 11.844 -30.5 -13.219 1 77.62 133 ILE A O 1
ATOM 1074 N N . ASP A 1 134 ? 10.094 -29.422 -14.219 1 74.25 134 ASP A N 1
ATOM 1075 C CA . ASP A 1 134 ? 10.297 -30.156 -15.469 1 74.25 134 ASP A CA 1
ATOM 1076 C C . ASP A 1 134 ? 11.289 -29.422 -16.375 1 74.25 134 ASP A C 1
ATOM 1078 O O . ASP A 1 134 ? 11.32 -28.188 -16.406 1 74.25 134 ASP A O 1
ATOM 1082 N N . GLY A 1 135 ? 12.227 -30.203 -16.938 1 74.62 135 GLY A N 1
ATOM 1083 C CA . GLY A 1 135 ? 13.117 -29.625 -17.922 1 74.62 135 GLY A CA 1
ATOM 1084 C C . GLY A 1 135 ? 14.469 -29.234 -17.359 1 74.62 135 GLY A C 1
ATOM 1085 O O . GLY A 1 135 ? 14.828 -29.641 -16.25 1 74.62 135 GLY A O 1
ATOM 1086 N N . PRO A 1 136 ? 15.227 -28.531 -18.156 1 79.31 136 PRO A N 1
ATOM 1087 C CA . PRO A 1 136 ? 16.547 -28.078 -17.703 1 79.31 136 PRO A CA 1
ATOM 1088 C C . PRO A 1 136 ? 16.469 -27.109 -16.531 1 79.31 136 PRO A C 1
ATOM 1090 O O . PRO A 1 136 ? 15.562 -26.266 -16.484 1 79.31 136 PRO A O 1
ATOM 1093 N N . LEU A 1 137 ? 17.344 -27.297 -15.609 1 82 137 LEU A N 1
ATOM 1094 C CA . LEU A 1 137 ? 17.344 -26.469 -14.406 1 82 137 LEU A CA 1
ATOM 1095 C C . LEU A 1 137 ? 18.016 -25.125 -14.664 1 82 137 LEU A C 1
ATOM 1097 O O . LEU A 1 137 ? 19.172 -25.094 -15.102 1 82 137 LEU A O 1
ATOM 1101 N N . PRO A 1 138 ? 17.312 -24.062 -14.391 1 88.69 138 PRO A N 1
ATOM 1102 C CA . PRO A 1 138 ? 17.922 -22.734 -14.445 1 88.69 138 PRO A CA 1
ATOM 1103 C C . PRO A 1 138 ? 19.047 -22.562 -13.422 1 88.69 138 PRO A C 1
ATOM 1105 O O . PRO A 1 138 ? 19.172 -23.375 -12.5 1 88.69 138 PRO A O 1
ATOM 1108 N N . PRO A 1 139 ? 19.906 -21.531 -13.594 1 91.44 139 PRO A N 1
ATOM 1109 C CA . PRO A 1 139 ? 21.031 -21.297 -12.688 1 91.44 139 PRO A CA 1
ATOM 1110 C C . PRO A 1 139 ? 20.578 -21.125 -11.234 1 91.44 139 PRO A C 1
ATOM 1112 O O . PRO A 1 139 ? 21.375 -21.375 -10.32 1 91.44 139 PRO A O 1
ATOM 1115 N N . GLU A 1 140 ? 19.359 -20.766 -11.055 1 95.75 140 GLU A N 1
ATOM 1116 C CA . GLU A 1 140 ? 18.844 -20.562 -9.711 1 95.75 140 GLU A CA 1
ATOM 1117 C C . GLU A 1 140 ? 18.75 -21.891 -8.945 1 95.75 140 GLU A C 1
ATOM 1119 O O . GLU A 1 140 ? 18.594 -21.891 -7.727 1 95.75 140 GLU A O 1
ATOM 1124 N N . PHE A 1 141 ? 18.953 -22.984 -9.648 1 95 141 PHE A N 1
ATOM 1125 C CA . PHE A 1 141 ? 18.797 -24.281 -9.016 1 95 141 PHE A CA 1
ATOM 1126 C C . PHE A 1 141 ? 20.141 -24.922 -8.734 1 95 141 PHE A C 1
ATOM 1128 O O . PHE A 1 141 ? 20.219 -26.094 -8.352 1 95 141 PHE A O 1
ATOM 1135 N N . LEU A 1 142 ? 21.188 -24.219 -8.977 1 94.81 142 LEU A N 1
ATOM 1136 C CA . LEU A 1 142 ? 22.5 -24.719 -8.594 1 94.81 142 LEU A CA 1
ATOM 1137 C C . LEU A 1 142 ? 22.531 -25.094 -7.113 1 94.81 142 LEU A C 1
ATOM 1139 O O . LEU A 1 142 ? 21.984 -24.375 -6.277 1 94.81 142 LEU A O 1
ATOM 1143 N N . PRO A 1 143 ? 23.141 -26.203 -6.773 1 95.38 143 PRO A N 1
ATOM 1144 C CA . PRO A 1 143 ? 23.156 -26.656 -5.379 1 95.38 143 PRO A CA 1
ATOM 1145 C C . PRO A 1 143 ? 23.859 -25.672 -4.449 1 95.38 143 PRO A C 1
ATOM 1147 O O . PRO A 1 143 ? 24.781 -24.953 -4.875 1 95.38 143 PRO A O 1
ATOM 1150 N N . VAL A 1 144 ? 23.422 -25.641 -3.246 1 97.12 144 VAL A N 1
ATOM 1151 C CA . VAL A 1 144 ? 24.047 -24.828 -2.209 1 97.12 144 VAL A CA 1
ATOM 1152 C C . VAL A 1 144 ? 24.5 -25.719 -1.054 1 97.12 144 VAL A C 1
ATOM 1154 O O . VAL A 1 144 ? 24.062 -26.859 -0.943 1 97.12 144 VAL A O 1
ATOM 1157 N N . SER A 1 145 ? 25.359 -25.188 -0.236 1 98.06 145 SER A N 1
ATOM 1158 C CA . SER A 1 145 ? 25.922 -25.953 0.869 1 98.06 145 SER A CA 1
ATOM 1159 C C . SER A 1 145 ? 24.875 -26.203 1.954 1 98.06 145 SER A C 1
ATOM 1161 O O . SER A 1 145 ? 23.859 -25.516 2.008 1 98.06 145 SER A O 1
ATOM 1163 N N . SER A 1 146 ? 25.188 -27.188 2.82 1 97.62 146 SER A N 1
ATOM 1164 C CA . SER A 1 146 ? 24.328 -27.469 3.973 1 97.62 146 SER A CA 1
ATOM 1165 C C . SER A 1 146 ? 24.266 -26.266 4.918 1 97.62 146 SER A C 1
ATOM 1167 O O . SER A 1 146 ? 23.25 -26.047 5.582 1 97.62 146 SER A O 1
ATOM 1169 N N . GLU A 1 147 ? 25.328 -25.5 4.926 1 97.25 147 GLU A N 1
ATOM 1170 C CA . GLU A 1 147 ? 25.375 -24.312 5.762 1 97.25 147 GLU A CA 1
ATOM 1171 C C . GLU A 1 147 ? 24.359 -23.266 5.297 1 97.25 147 GLU A C 1
ATOM 1173 O O . GLU A 1 147 ? 23.672 -22.641 6.117 1 97.25 147 GLU A O 1
ATOM 1178 N N . VAL A 1 148 ? 24.266 -23.109 4.055 1 97.88 148 VAL A N 1
ATOM 1179 C CA . VAL A 1 148 ? 23.312 -22.156 3.492 1 97.88 148 VAL A CA 1
ATOM 1180 C C . VAL A 1 148 ? 21.891 -22.641 3.725 1 97.88 148 VAL A C 1
ATOM 1182 O O . VAL A 1 148 ? 21 -21.859 4.055 1 97.88 148 VAL A O 1
ATOM 1185 N N . HIS A 1 149 ? 21.688 -23.969 3.598 1 97.69 149 HIS A N 1
ATOM 1186 C CA . HIS A 1 149 ? 20.375 -24.531 3.906 1 97.69 149 HIS A CA 1
ATOM 1187 C C . HIS A 1 149 ? 19.969 -24.234 5.348 1 97.69 149 HIS A C 1
ATOM 1189 O O . HIS A 1 149 ? 18.859 -23.766 5.602 1 97.69 149 HIS A O 1
ATOM 1195 N N . ALA A 1 150 ? 20.875 -24.469 6.215 1 97.44 150 ALA A N 1
ATOM 1196 C CA . ALA A 1 150 ? 20.609 -24.266 7.641 1 97.44 150 ALA A CA 1
ATOM 1197 C C . ALA A 1 150 ? 20.328 -22.797 7.945 1 97.44 150 ALA A C 1
ATOM 1199 O O . ALA A 1 150 ? 19.438 -22.469 8.727 1 97.44 150 ALA A O 1
ATOM 1200 N N . MET A 1 151 ? 21.125 -22 7.375 1 97.12 151 MET A N 1
ATOM 1201 C CA . MET A 1 151 ? 20.938 -20.562 7.574 1 97.12 151 MET A CA 1
ATOM 1202 C C . MET A 1 151 ? 19.562 -20.109 7.105 1 97.12 151 MET A C 1
ATOM 1204 O O . MET A 1 151 ? 18.875 -19.375 7.812 1 97.12 151 MET A O 1
ATOM 1208 N N . ALA A 1 152 ? 19.188 -20.531 5.914 1 97.88 152 ALA A N 1
ATOM 1209 C CA . ALA A 1 152 ? 17.891 -20.172 5.363 1 97.88 152 ALA A CA 1
ATOM 1210 C C . ALA A 1 152 ? 16.75 -20.672 6.25 1 97.88 152 ALA A C 1
ATOM 1212 O O . ALA A 1 152 ? 15.766 -19.969 6.469 1 97.88 152 ALA A O 1
ATOM 1213 N N . GLU A 1 153 ? 16.906 -21.844 6.785 1 96.94 153 GLU A N 1
ATOM 1214 C CA . GLU A 1 153 ? 15.891 -22.438 7.656 1 96.94 153 GLU A CA 1
ATOM 1215 C C . GLU A 1 153 ? 15.742 -21.641 8.953 1 96.94 153 GLU A C 1
ATOM 1217 O O . GLU A 1 153 ? 14.656 -21.578 9.523 1 96.94 153 GLU A O 1
ATOM 1222 N N . ASN A 1 154 ? 16.797 -21.047 9.375 1 96.5 154 ASN A N 1
ATOM 1223 C CA . ASN A 1 154 ? 16.797 -20.328 10.641 1 96.5 154 ASN A CA 1
ATOM 1224 C C . ASN A 1 154 ? 16.484 -18.844 10.445 1 96.5 154 ASN A C 1
ATOM 1226 O O . ASN A 1 154 ? 16.375 -18.094 11.422 1 96.5 154 ASN A O 1
ATOM 1230 N N . LEU A 1 155 ? 16.375 -18.484 9.203 1 96.56 155 LEU A N 1
ATOM 1231 C CA . LEU A 1 155 ? 16.078 -17.094 8.883 1 96.56 155 LEU A CA 1
ATOM 1232 C C . LEU A 1 155 ? 14.586 -16.828 8.992 1 96.56 155 LEU A C 1
ATOM 1234 O O . LEU A 1 155 ? 13.914 -16.609 7.977 1 96.56 155 LEU A O 1
ATOM 1238 N N . LEU A 1 156 ? 14.078 -16.688 10.164 1 92.31 156 LEU A N 1
ATOM 1239 C CA . LEU A 1 156 ? 12.656 -16.531 10.438 1 92.31 156 LEU A CA 1
ATOM 1240 C C . LEU A 1 156 ? 12.164 -15.156 9.984 1 92.31 156 LEU A C 1
ATOM 1242 O O . LEU A 1 156 ? 10.984 -15 9.648 1 92.31 156 LEU A O 1
ATOM 1246 N N . HIS A 1 157 ? 13.07 -14.227 10.023 1 94.94 157 HIS A N 1
ATOM 1247 C CA . HIS A 1 157 ? 12.836 -12.875 9.516 1 94.94 157 HIS A CA 1
ATOM 1248 C C . HIS A 1 157 ? 13.953 -12.438 8.578 1 94.94 157 HIS A C 1
ATOM 1250 O O . HIS A 1 157 ? 15.102 -12.867 8.727 1 94.94 157 HIS A O 1
ATOM 1256 N N . PRO A 1 158 ? 13.562 -11.547 7.625 1 97.75 158 PRO A N 1
ATOM 1257 C CA . PRO A 1 158 ? 14.625 -11.109 6.711 1 97.75 158 PRO A CA 1
ATOM 1258 C C . PRO A 1 158 ? 15.797 -10.453 7.434 1 97.75 158 PRO A C 1
ATOM 1260 O O . PRO A 1 158 ? 15.625 -9.914 8.531 1 97.75 158 PRO A O 1
ATOM 1263 N N . TYR A 1 159 ? 16.875 -10.602 6.844 1 98 159 TYR A N 1
ATOM 1264 C CA . TYR A 1 159 ? 18.109 -10.016 7.348 1 98 159 TYR A CA 1
ATOM 1265 C C . TYR A 1 159 ? 18.516 -8.797 6.527 1 98 159 TYR A C 1
ATOM 1267 O O . TYR A 1 159 ? 18.406 -8.805 5.297 1 98 159 TYR A O 1
ATOM 1275 N N . CYS A 1 160 ? 18.984 -7.762 7.207 1 98 160 CYS A N 1
ATOM 1276 C CA . CYS A 1 160 ? 19.656 -6.625 6.598 1 98 160 CYS A CA 1
ATOM 1277 C C . CYS A 1 160 ? 20.953 -6.305 7.336 1 98 160 CYS A C 1
ATOM 1279 O O . CYS A 1 160 ? 20.984 -6.273 8.57 1 98 160 CYS A O 1
ATOM 1281 N N . GLY A 1 161 ? 22.016 -6.027 6.555 1 97.56 161 GLY A N 1
ATOM 1282 C CA . GLY A 1 161 ? 23.297 -5.699 7.191 1 97.56 161 GLY A CA 1
ATOM 1283 C C . GLY A 1 161 ? 24.469 -5.793 6.246 1 97.56 161 GLY A C 1
ATOM 1284 O O . GLY A 1 161 ? 24.297 -6.035 5.051 1 97.56 161 GLY A O 1
ATOM 1285 N N . PRO A 1 162 ? 25.578 -5.582 6.77 1 97.38 162 PRO A N 1
ATOM 1286 C CA . PRO A 1 162 ? 26.781 -5.48 5.93 1 97.38 162 PRO A CA 1
ATOM 1287 C C . PRO A 1 162 ? 27.422 -6.84 5.637 1 97.38 162 PRO A C 1
ATOM 1289 O O . PRO A 1 162 ? 28.281 -6.945 4.77 1 97.38 162 PRO A O 1
ATOM 1292 N N . HIS A 1 163 ? 26.938 -7.93 6.289 1 96.31 163 HIS A N 1
ATOM 1293 C CA . HIS A 1 163 ? 27.688 -9.18 6.199 1 96.31 163 HIS A CA 1
ATOM 1294 C C . HIS A 1 163 ? 26.812 -10.305 5.668 1 96.31 163 HIS A C 1
ATOM 1296 O O . HIS A 1 163 ? 25.641 -10.398 6.016 1 96.31 163 HIS A O 1
ATOM 1302 N N . VAL A 1 164 ? 27.375 -11.086 4.805 1 97.12 164 VAL A N 1
ATOM 1303 C CA . VAL A 1 164 ? 26.828 -12.367 4.383 1 97.12 164 VAL A CA 1
ATOM 1304 C C . VAL A 1 164 ? 27.938 -13.414 4.332 1 97.12 164 VAL A C 1
ATOM 1306 O O . VAL A 1 164 ? 29.125 -13.07 4.195 1 97.12 164 VAL A O 1
ATOM 1309 N N . PRO A 1 165 ? 27.594 -14.664 4.512 1 97.56 165 PRO A N 1
ATOM 1310 C CA . PRO A 1 165 ? 28.609 -15.719 4.383 1 97.56 165 PRO A CA 1
ATOM 1311 C C . PRO A 1 165 ? 29.328 -15.68 3.037 1 97.56 165 PRO A C 1
ATOM 1313 O O . PRO A 1 165 ? 28.75 -15.25 2.037 1 97.56 165 PRO A O 1
ATOM 1316 N N . ASP A 1 166 ? 30.547 -16.266 2.957 1 97.31 166 ASP A N 1
ATOM 1317 C CA . ASP A 1 166 ? 31.406 -16.234 1.774 1 97.31 166 ASP A CA 1
ATOM 1318 C C . ASP A 1 166 ? 30.734 -16.922 0.589 1 97.31 166 ASP A C 1
ATOM 1320 O O . ASP A 1 166 ? 30.797 -16.438 -0.541 1 97.31 166 ASP A O 1
ATOM 1324 N N . GLU A 1 167 ? 30.109 -18 0.815 1 98.12 167 GLU A N 1
ATOM 1325 C CA . GLU A 1 167 ? 29.422 -18.703 -0.268 1 98.12 167 GLU A CA 1
ATOM 1326 C C . GLU A 1 167 ? 28.359 -17.812 -0.921 1 98.12 167 GLU A C 1
ATOM 1328 O O . GLU A 1 167 ? 28.281 -17.75 -2.148 1 98.12 167 GLU A O 1
ATOM 1333 N N . ILE A 1 168 ? 27.641 -17.109 -0.06 1 98.06 168 ILE A N 1
ATOM 1334 C CA . ILE A 1 168 ? 26.578 -16.25 -0.572 1 98.06 168 ILE A CA 1
ATOM 1335 C C . ILE A 1 168 ? 27.188 -15.07 -1.319 1 98.06 168 ILE A C 1
ATOM 1337 O O . ILE A 1 168 ? 26.719 -14.703 -2.4 1 98.06 168 ILE A O 1
ATOM 1341 N N . ARG A 1 169 ? 28.156 -14.508 -0.746 1 97.88 169 ARG A N 1
ATOM 1342 C CA . ARG A 1 169 ? 28.844 -13.406 -1.406 1 97.88 169 ARG A CA 1
ATOM 1343 C C . ARG A 1 169 ? 29.328 -13.812 -2.797 1 97.88 169 ARG A C 1
ATOM 1345 O O . ARG A 1 169 ? 29.234 -13.031 -3.742 1 97.88 169 ARG A O 1
ATOM 1352 N N . SER A 1 170 ? 29.766 -15.023 -2.986 1 97.38 170 SER A N 1
ATOM 1353 C CA . SER A 1 170 ? 30.328 -15.516 -4.242 1 97.38 170 SER A CA 1
ATOM 1354 C C . SER A 1 170 ? 29.25 -15.625 -5.32 1 97.38 170 SER A C 1
ATOM 1356 O O . SER A 1 170 ? 29.562 -15.656 -6.512 1 97.38 170 SER A O 1
ATOM 1358 N N . TRP A 1 171 ? 27.969 -15.727 -4.859 1 97.69 171 TRP A N 1
ATOM 1359 C CA . TRP A 1 171 ? 26.875 -15.82 -5.828 1 97.69 171 TRP A CA 1
ATOM 1360 C C . TRP A 1 171 ? 26.828 -14.578 -6.715 1 97.69 171 TRP A C 1
ATOM 1362 O O . TRP A 1 171 ? 26.281 -14.617 -7.82 1 97.69 171 TRP A O 1
ATOM 1372 N N . PHE A 1 172 ? 27.422 -13.453 -6.254 1 97.62 172 PHE A N 1
ATOM 1373 C CA . PHE A 1 172 ? 27.359 -12.188 -6.973 1 97.62 172 PHE A CA 1
ATOM 1374 C C . PHE A 1 172 ? 28.484 -12.07 -7.98 1 97.62 172 PHE A C 1
ATOM 1376 O O . PHE A 1 172 ? 28.562 -11.094 -8.734 1 97.62 172 PHE A O 1
ATOM 1383 N N . GLY A 1 173 ? 29.375 -13.078 -7.992 1 96.44 173 GLY A N 1
ATOM 1384 C CA . GLY A 1 173 ? 30.484 -13.07 -8.938 1 96.44 173 GLY A CA 1
ATOM 1385 C C . GLY A 1 173 ? 31.438 -11.906 -8.734 1 96.44 173 GLY A C 1
ATOM 1386 O O . GLY A 1 173 ? 31.812 -11.602 -7.602 1 96.44 173 GLY A O 1
ATOM 1387 N N . GLU A 1 174 ? 31.766 -11.234 -9.82 1 94.75 174 GLU A N 1
ATOM 1388 C CA . GLU A 1 174 ? 32.75 -10.164 -9.812 1 94.75 174 GLU A CA 1
ATOM 1389 C C . GLU A 1 174 ? 32.219 -8.93 -9.086 1 94.75 174 GLU A C 1
ATOM 1391 O O . GLU A 1 174 ? 33 -8.148 -8.531 1 94.75 174 GLU A O 1
ATOM 1396 N N . GLN A 1 175 ? 30.969 -8.828 -8.984 1 94.75 175 GLN A N 1
ATOM 1397 C CA . GLN A 1 175 ? 30.375 -7.641 -8.383 1 94.75 175 GLN A CA 1
ATOM 1398 C C . GLN A 1 175 ? 30.453 -7.695 -6.863 1 94.75 175 GLN A C 1
ATOM 1400 O O . GLN A 1 175 ? 30.25 -6.684 -6.188 1 94.75 175 GLN A O 1
ATOM 1405 N N . ALA A 1 176 ? 30.734 -8.781 -6.312 1 96.56 176 ALA A N 1
ATOM 1406 C CA . ALA A 1 176 ? 30.719 -9.008 -4.871 1 96.56 176 ALA A CA 1
ATOM 1407 C C . ALA A 1 176 ? 31.641 -8.023 -4.148 1 96.56 176 ALA A C 1
ATOM 1409 O O . ALA A 1 176 ? 31.312 -7.559 -3.053 1 96.56 176 ALA A O 1
ATOM 1410 N N . GLU A 1 177 ? 32.719 -7.738 -4.793 1 95.06 177 GLU A N 1
ATOM 1411 C CA . GLU A 1 177 ? 33.75 -6.922 -4.156 1 95.06 177 GLU A CA 1
ATOM 1412 C C . GLU A 1 177 ? 33.25 -5.504 -3.896 1 95.06 177 GLU A C 1
ATOM 1414 O O . GLU A 1 177 ? 33.75 -4.824 -2.986 1 95.06 177 GLU A O 1
ATOM 1419 N N . HIS A 1 178 ? 32.281 -5.094 -4.574 1 96.75 178 HIS A N 1
ATOM 1420 C CA . HIS A 1 178 ? 31.812 -3.711 -4.48 1 96.75 178 HIS A CA 1
ATOM 1421 C C . HIS A 1 178 ? 30.578 -3.598 -3.59 1 96.75 178 HIS A C 1
ATOM 1423 O O . HIS A 1 178 ? 30.141 -2.49 -3.277 1 96.75 178 HIS A O 1
ATOM 1429 N N . LEU A 1 179 ? 30.016 -4.707 -3.178 1 98.25 179 LEU A N 1
ATOM 1430 C CA . LEU A 1 179 ? 28.781 -4.688 -2.395 1 98.25 179 LEU A CA 1
ATOM 1431 C C . LEU A 1 179 ? 29.078 -4.457 -0.918 1 98.25 179 LEU A C 1
ATOM 1433 O O . LEU A 1 179 ? 30 -5.066 -0.364 1 98.25 179 LEU A O 1
ATOM 1437 N N . ARG A 1 180 ? 28.297 -3.541 -0.315 1 98.12 180 ARG A N 1
ATOM 1438 C CA . ARG A 1 180 ? 28.609 -3.107 1.04 1 98.12 180 ARG A CA 1
ATOM 1439 C C . ARG A 1 180 ? 27.453 -3.389 1.993 1 98.12 180 ARG A C 1
ATOM 1441 O O . ARG A 1 180 ? 27.625 -3.312 3.213 1 98.12 180 ARG A O 1
ATOM 1448 N N . SER A 1 181 ? 26.375 -3.633 1.539 1 98.25 181 SER A N 1
ATOM 1449 C CA . SER A 1 181 ? 25.219 -3.992 2.357 1 98.25 181 SER A CA 1
ATOM 1450 C C . SER A 1 181 ? 24.344 -5.016 1.651 1 98.25 181 SER A C 1
ATOM 1452 O O . SER A 1 181 ? 24.297 -5.066 0.421 1 98.25 181 SER A O 1
ATOM 1454 N N . PHE A 1 182 ? 23.609 -5.879 2.426 1 98.5 182 PHE A N 1
ATOM 1455 C CA . PHE A 1 182 ? 22.859 -7.008 1.889 1 98.5 182 PHE A CA 1
ATOM 1456 C C . PHE A 1 182 ? 21.5 -7.145 2.582 1 98.5 182 PHE A C 1
ATOM 1458 O O . PHE A 1 182 ? 21.375 -6.805 3.76 1 98.5 182 PHE A O 1
ATOM 1465 N N . ALA A 1 183 ? 20.562 -7.578 1.873 1 98.62 183 ALA A N 1
ATOM 1466 C CA . ALA A 1 183 ? 19.281 -8.055 2.387 1 98.62 183 ALA A CA 1
ATOM 1467 C C . ALA A 1 183 ? 19.016 -9.492 1.961 1 98.62 183 ALA A C 1
ATOM 1469 O O . ALA A 1 183 ? 19.312 -9.875 0.826 1 98.62 183 ALA A O 1
ATOM 1470 N N . MET A 1 184 ? 18.5 -10.273 2.918 1 98.5 184 MET A N 1
ATOM 1471 C CA . MET A 1 184 ? 18.203 -11.672 2.625 1 98.5 184 MET A CA 1
ATOM 1472 C C . MET A 1 184 ? 16.828 -12.062 3.156 1 98.5 184 MET A C 1
ATOM 1474 O O . MET A 1 184 ? 16.438 -11.656 4.25 1 98.5 184 MET A O 1
ATOM 1478 N N . THR A 1 185 ? 16.141 -12.844 2.424 1 98.44 185 THR A N 1
ATOM 1479 C CA . THR A 1 185 ? 14.883 -13.445 2.877 1 98.44 185 THR A CA 1
ATOM 1480 C C . THR A 1 185 ? 14.781 -14.891 2.4 1 98.44 185 THR A C 1
ATOM 1482 O O . THR A 1 185 ? 15.109 -15.195 1.253 1 98.44 185 THR A O 1
ATOM 1485 N N . ALA A 1 186 ? 14.367 -15.727 3.295 1 98.44 186 ALA A N 1
ATOM 1486 C CA . ALA A 1 186 ? 14.156 -17.125 2.947 1 98.44 186 ALA A CA 1
ATOM 1487 C C . ALA A 1 186 ? 12.836 -17.312 2.213 1 98.44 186 ALA A C 1
ATOM 1489 O O . ALA A 1 186 ? 11.875 -16.578 2.443 1 98.44 186 ALA A O 1
ATOM 1490 N N . LEU A 1 187 ? 12.852 -18.266 1.314 1 97.88 187 LEU A N 1
ATOM 1491 C CA . LEU A 1 187 ? 11.633 -18.641 0.606 1 97.88 187 LEU A CA 1
ATOM 1492 C C . LEU A 1 187 ? 11.062 -19.938 1.161 1 97.88 187 LEU A C 1
ATOM 1494 O O . LEU A 1 187 ? 11.789 -20.906 1.347 1 97.88 187 LEU A O 1
ATOM 1498 N N . HIS A 1 188 ? 9.742 -19.812 1.338 1 94.69 188 HIS A N 1
ATOM 1499 C CA . HIS A 1 188 ? 9.148 -20.922 2.07 1 94.69 188 HIS A CA 1
ATOM 1500 C C . HIS A 1 188 ? 8.016 -21.562 1.276 1 94.69 188 HIS A C 1
ATOM 1502 O O . HIS A 1 188 ? 7.242 -20.859 0.617 1 94.69 188 HIS A O 1
ATOM 1508 N N . GLY A 1 189 ? 7.871 -22.859 1.343 1 87.12 189 GLY A N 1
ATOM 1509 C CA . GLY A 1 189 ? 6.73 -23.703 1.024 1 87.12 189 GLY A CA 1
ATOM 1510 C C . GLY A 1 189 ? 6.293 -24.578 2.186 1 87.12 189 GLY A C 1
ATOM 1511 O O . GLY A 1 189 ? 5.984 -24.078 3.268 1 87.12 189 GLY A O 1
ATOM 1512 N N . ASP A 1 190 ? 6.293 -25.859 1.921 1 85.38 190 ASP A N 1
ATOM 1513 C CA . ASP A 1 190 ? 6.164 -26.797 3.043 1 85.38 190 ASP A CA 1
ATOM 1514 C C . ASP A 1 190 ? 7.449 -26.844 3.863 1 85.38 190 ASP A C 1
ATOM 1516 O O . ASP A 1 190 ? 7.41 -27.031 5.082 1 85.38 190 ASP A O 1
ATOM 1520 N N . GLN A 1 191 ? 8.453 -26.656 3.221 1 92.12 191 GLN A N 1
ATOM 1521 C CA . GLN A 1 191 ? 9.797 -26.469 3.76 1 92.12 191 GLN A CA 1
ATOM 1522 C C . GLN A 1 191 ? 10.461 -25.234 3.143 1 92.12 191 GLN A C 1
ATOM 1524 O O . GLN A 1 191 ? 9.852 -24.516 2.346 1 92.12 191 GLN A O 1
ATOM 1529 N N . THR A 1 192 ? 11.672 -24.969 3.676 1 96.69 192 THR A N 1
ATOM 1530 C CA . THR A 1 192 ? 12.43 -23.891 3.029 1 96.69 192 THR A CA 1
ATOM 1531 C C . THR A 1 192 ? 12.844 -24.312 1.618 1 96.69 192 THR A C 1
ATOM 1533 O O . THR A 1 192 ? 13.391 -25.391 1.418 1 96.69 192 THR A O 1
ATOM 1536 N N . ILE A 1 193 ? 12.539 -23.438 0.64 1 95.94 193 ILE A N 1
ATOM 1537 C CA . ILE A 1 193 ? 12.719 -23.891 -0.74 1 95.94 193 ILE A CA 1
ATOM 1538 C C . ILE A 1 193 ? 13.711 -22.969 -1.448 1 95.94 193 ILE A C 1
ATOM 1540 O O . ILE A 1 193 ? 14 -23.141 -2.635 1 95.94 193 ILE A O 1
ATOM 1544 N N . GLY A 1 194 ? 14.203 -21.938 -0.71 1 97.75 194 GLY A N 1
ATOM 1545 C CA . GLY A 1 194 ? 15.164 -21.078 -1.386 1 97.75 194 GLY A CA 1
ATOM 1546 C C . GLY A 1 194 ? 15.594 -19.891 -0.551 1 97.75 194 GLY A C 1
ATOM 1547 O O . GLY A 1 194 ? 15.18 -19.75 0.604 1 97.75 194 GLY A O 1
ATOM 1548 N N . LEU A 1 195 ? 16.438 -19.078 -1.153 1 98.62 195 LEU A N 1
ATOM 1549 C CA . LEU A 1 195 ? 17 -17.875 -0.546 1 98.62 195 LEU A CA 1
ATOM 1550 C C . LEU A 1 195 ? 17.172 -16.766 -1.588 1 98.62 195 LEU A C 1
ATOM 1552 O O . LEU A 1 195 ? 17.797 -17 -2.635 1 98.62 195 LEU A O 1
ATOM 1556 N N . LEU A 1 196 ? 16.562 -15.688 -1.303 1 98.75 196 LEU A N 1
ATOM 1557 C CA . LEU A 1 196 ? 16.766 -14.484 -2.109 1 98.75 196 LEU A CA 1
ATOM 1558 C C . LEU A 1 196 ? 17.703 -13.508 -1.415 1 98.75 196 LEU A C 1
ATOM 1560 O O . LEU A 1 196 ? 17.484 -13.148 -0.258 1 98.75 196 LEU A O 1
ATOM 1564 N N . VAL A 1 197 ? 18.766 -13.102 -2.139 1 98.69 197 VAL A N 1
ATOM 1565 C CA . VAL A 1 197 ? 19.75 -12.18 -1.578 1 98.69 197 VAL A CA 1
ATOM 1566 C C . VAL A 1 197 ? 19.891 -10.961 -2.488 1 98.69 197 VAL A C 1
ATOM 1568 O O . VAL A 1 197 ? 20 -11.094 -3.709 1 98.69 197 VAL A O 1
ATOM 1571 N N . MET A 1 198 ? 19.859 -9.82 -1.822 1 98.62 198 MET A N 1
ATOM 1572 C CA . MET A 1 198 ? 20.047 -8.547 -2.51 1 98.62 198 MET A CA 1
ATOM 1573 C C . MET A 1 198 ? 21.281 -7.82 -1.986 1 98.62 198 MET A C 1
ATOM 1575 O O . MET A 1 198 ? 21.578 -7.871 -0.79 1 98.62 198 MET A O 1
ATOM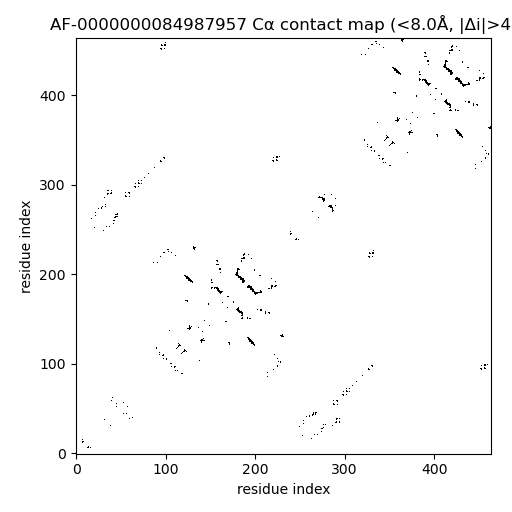 1579 N N . GLY A 1 199 ? 21.969 -7.195 -2.896 1 98.25 199 GLY A N 1
ATOM 1580 C CA . GLY A 1 199 ? 23.141 -6.438 -2.533 1 98.25 199 GLY A CA 1
ATOM 1581 C C . GLY A 1 199 ? 23.125 -5.008 -3.043 1 98.25 199 GLY A C 1
ATOM 1582 O O . GLY A 1 199 ? 22.438 -4.707 -4.023 1 98.25 199 GLY A O 1
ATOM 1583 N N . SER A 1 200 ? 23.891 -4.18 -2.32 1 98.19 200 SER A N 1
ATOM 1584 C CA . SER A 1 200 ? 24.047 -2.787 -2.732 1 98.19 200 SER A CA 1
ATOM 1585 C C . SER A 1 200 ? 25.453 -2.273 -2.469 1 98.19 200 SER A C 1
ATOM 15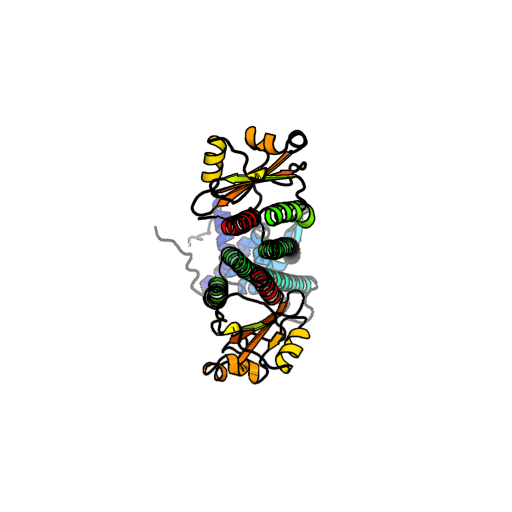87 O O . SER A 1 200 ? 26.109 -2.699 -1.515 1 98.19 200 SER A O 1
ATOM 1589 N N . GLU A 1 201 ? 25.828 -1.365 -3.312 1 97.69 201 GLU A N 1
ATOM 1590 C CA . GLU A 1 201 ? 27.109 -0.705 -3.107 1 97.69 201 GLU A CA 1
ATOM 1591 C C . GLU A 1 201 ? 27.031 0.339 -1.997 1 97.69 201 GLU A C 1
ATOM 1593 O O . GLU A 1 201 ? 28.047 0.794 -1.484 1 97.69 201 GLU A O 1
ATOM 1598 N N . GLU A 1 202 ? 25.906 0.714 -1.672 1 97.19 202 GLU A N 1
ATOM 1599 C CA . GLU A 1 202 ? 25.688 1.69 -0.609 1 97.19 202 GLU A CA 1
ATOM 1600 C C . GLU A 1 202 ? 25.5 1.004 0.742 1 97.19 202 GLU A C 1
ATOM 1602 O O . GLU A 1 202 ? 24.594 0.202 0.921 1 97.19 202 GLU A O 1
ATOM 1607 N N . SER A 1 203 ? 26.25 1.444 1.707 1 96 203 SER A N 1
ATOM 1608 C CA . SER A 1 203 ? 26.25 0.806 3.02 1 96 203 SER A CA 1
ATOM 1609 C C . SER A 1 203 ? 24.938 1.044 3.754 1 96 203 SER A C 1
ATOM 1611 O O . SER A 1 203 ? 24.531 0.236 4.594 1 96 203 SER A O 1
ATOM 1613 N N . GLN A 1 204 ? 24.297 2.082 3.334 1 95.12 204 GLN A N 1
ATOM 1614 C CA . GLN A 1 204 ? 23.109 2.455 4.09 1 95.12 204 GLN A CA 1
ATOM 1615 C C . GLN A 1 204 ? 21.844 1.999 3.373 1 95.12 204 GLN A C 1
ATOM 1617 O O . GLN A 1 204 ? 20.734 2.336 3.791 1 95.12 204 GLN A O 1
ATOM 1622 N N . ARG A 1 205 ? 22.031 1.248 2.342 1 96 205 ARG A N 1
ATOM 1623 C CA . ARG A 1 205 ? 20.859 0.76 1.614 1 96 205 ARG A CA 1
ATOM 1624 C C . ARG A 1 205 ? 20.109 -0.298 2.422 1 96 205 ARG A C 1
ATOM 1626 O O . ARG A 1 205 ? 18.891 -0.252 2.531 1 96 205 ARG A O 1
ATOM 1633 N N . PHE A 1 206 ? 20.875 -1.222 2.945 1 97.25 206 PHE A N 1
ATOM 1634 C CA . PHE A 1 206 ? 20.359 -2.258 3.83 1 97.25 206 PHE A CA 1
ATOM 1635 C C . PHE A 1 206 ? 21.094 -2.246 5.168 1 97.25 206 PHE A C 1
ATOM 1637 O O . PHE A 1 206 ? 22.219 -2.729 5.266 1 97.25 206 PHE A O 1
ATOM 1644 N N . TYR A 1 207 ? 20.422 -1.775 6.156 1 96.06 207 TYR A N 1
ATOM 1645 C CA . TYR A 1 207 ? 21.094 -1.674 7.453 1 96.06 207 TYR A CA 1
ATOM 1646 C C . TYR A 1 207 ? 20.297 -2.41 8.531 1 96.06 207 TYR A C 1
ATOM 1648 O O . TYR A 1 207 ? 19.094 -2.621 8.383 1 96.06 207 TYR A O 1
ATOM 1656 N N . PRO A 1 208 ? 20.922 -2.852 9.594 1 95.06 208 PRO A N 1
ATOM 1657 C CA . PRO A 1 208 ? 20.344 -3.791 10.555 1 95.06 208 PRO A CA 1
ATOM 1658 C C . PRO A 1 208 ? 19.062 -3.266 11.195 1 95.06 208 PRO A C 1
ATOM 1660 O O . PRO A 1 208 ? 18.156 -4.043 11.484 1 95.06 208 PRO A O 1
ATOM 1663 N N . GLU A 1 209 ? 18.906 -2.014 11.398 1 91.31 209 GLU A N 1
ATOM 1664 C CA . GLU A 1 209 ? 17.781 -1.47 12.133 1 91.31 209 GLU A CA 1
ATOM 1665 C C . GLU A 1 209 ? 16.609 -1.15 11.203 1 91.31 209 GLU A C 1
ATOM 1667 O O . GLU A 1 209 ? 15.555 -0.702 11.648 1 91.31 209 GLU A O 1
ATOM 1672 N N . MET A 1 210 ? 16.781 -1.483 9.953 1 90.44 210 MET A N 1
ATOM 1673 C CA . MET A 1 210 ? 15.734 -1.172 8.992 1 90.44 210 MET A CA 1
ATOM 1674 C C . MET A 1 210 ? 14.523 -2.078 9.195 1 90.44 210 MET A C 1
ATOM 1676 O O . MET A 1 210 ? 14.664 -3.23 9.602 1 90.44 210 MET A O 1
ATOM 1680 N N . GLY A 1 211 ? 13.352 -1.527 9.055 1 89.38 211 GLY A N 1
ATOM 1681 C CA . GLY A 1 211 ? 12.172 -2.371 9 1 89.38 211 GLY A CA 1
ATOM 1682 C C . GLY A 1 211 ? 12.18 -3.34 7.836 1 89.38 211 GLY A C 1
ATOM 1683 O O . GLY A 1 211 ? 12.625 -2.994 6.738 1 89.38 211 GLY A O 1
ATOM 1684 N N . THR A 1 212 ? 11.625 -4.535 8.078 1 94.12 212 THR A N 1
ATOM 1685 C CA . THR A 1 212 ? 11.75 -5.562 7.051 1 94.12 212 THR A CA 1
ATOM 1686 C C . THR A 1 212 ? 10.375 -6.062 6.613 1 94.12 212 THR A C 1
ATOM 1688 O O . THR A 1 212 ? 10.258 -7.145 6.035 1 94.12 212 THR A O 1
ATOM 1691 N N . VAL A 1 213 ? 9.359 -5.277 6.898 1 93.62 213 VAL A N 1
ATOM 1692 C CA . VAL A 1 213 ? 8.008 -5.707 6.574 1 93.62 213 VAL A CA 1
ATOM 1693 C C . VAL A 1 213 ? 7.895 -5.992 5.078 1 93.62 213 VAL A C 1
ATOM 1695 O O . VAL A 1 213 ? 7.43 -7.062 4.676 1 93.62 213 VAL A O 1
ATOM 1698 N N . TYR A 1 214 ? 8.383 -5.102 4.254 1 95.31 214 TYR A N 1
ATOM 1699 C CA . TYR A 1 214 ? 8.234 -5.23 2.811 1 95.31 214 TYR A CA 1
ATOM 1700 C C . TYR A 1 214 ? 9.188 -6.285 2.256 1 95.31 214 TYR A C 1
ATOM 1702 O O . TYR A 1 214 ? 8.859 -6.969 1.281 1 95.31 214 TYR A O 1
ATOM 1710 N N . LEU A 1 215 ? 10.312 -6.426 2.869 1 96.69 215 LEU A N 1
ATOM 1711 C CA . LEU A 1 215 ? 11.211 -7.512 2.486 1 96.69 215 LEU A CA 1
ATOM 1712 C C . LEU A 1 215 ? 10.562 -8.867 2.76 1 96.69 215 LEU A C 1
ATOM 1714 O O . LEU A 1 215 ? 10.695 -9.797 1.956 1 96.69 215 LEU A O 1
ATOM 1718 N N . GLY A 1 216 ? 9.961 -8.93 3.859 1 97.31 216 GLY A N 1
ATOM 1719 C CA . GLY A 1 216 ? 9.203 -10.133 4.156 1 97.31 216 GLY A CA 1
ATOM 1720 C C . GLY A 1 216 ? 8.109 -10.414 3.145 1 97.31 216 GLY A C 1
ATOM 1721 O O . GLY A 1 216 ? 7.961 -11.555 2.684 1 97.31 216 GLY A O 1
ATOM 1722 N N . ARG A 1 217 ? 7.402 -9.414 2.842 1 97.56 217 ARG A N 1
ATOM 1723 C CA . ARG A 1 217 ? 6.336 -9.547 1.857 1 97.56 217 ARG A CA 1
ATOM 1724 C C . ARG A 1 217 ? 6.887 -9.969 0.502 1 97.56 217 ARG A C 1
ATOM 1726 O O . ARG A 1 217 ? 6.27 -10.773 -0.203 1 97.56 217 ARG A O 1
ATOM 1733 N N . LEU A 1 218 ? 8.008 -9.445 0.161 1 98.06 218 LEU A N 1
ATOM 1734 C CA . LEU A 1 218 ? 8.68 -9.852 -1.069 1 98.06 218 LEU A CA 1
ATOM 1735 C C . LEU A 1 218 ? 8.977 -11.352 -1.061 1 98.06 218 LEU A C 1
ATOM 1737 O O . LEU A 1 218 ? 8.711 -12.039 -2.043 1 98.06 218 LEU A O 1
ATOM 1741 N N . GLY A 1 219 ? 9.5 -11.812 0.021 1 97.94 219 GLY A N 1
ATOM 1742 C CA . GLY A 1 219 ? 9.766 -13.234 0.164 1 97.94 219 GLY A CA 1
ATOM 1743 C C . GLY A 1 219 ? 8.516 -14.086 0.046 1 97.94 219 GLY A C 1
ATOM 1744 O O . GLY A 1 219 ? 8.539 -15.148 -0.578 1 97.94 219 GLY A O 1
ATOM 1745 N N . GLU A 1 220 ? 7.461 -13.625 0.639 1 97.75 220 GLU A N 1
ATOM 1746 C CA . GLU A 1 220 ? 6.199 -14.359 0.603 1 97.75 220 GLU A CA 1
ATOM 1747 C C . GLU A 1 220 ? 5.652 -14.445 -0.819 1 97.75 220 GLU A C 1
ATOM 1749 O O . GLU A 1 220 ? 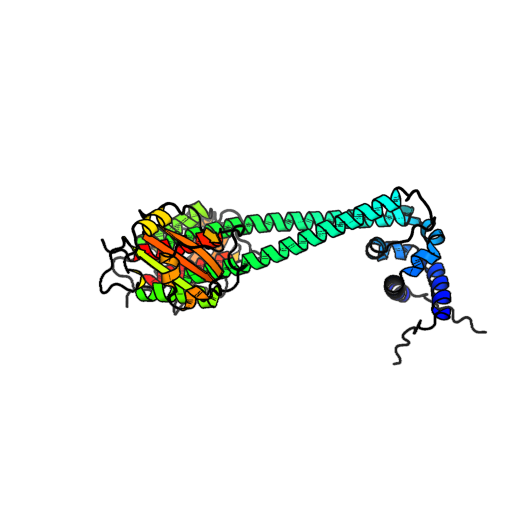5.195 -15.508 -1.25 1 97.75 220 GLU A O 1
ATOM 1754 N N . LEU A 1 221 ? 5.711 -13.328 -1.515 1 98.25 221 LEU A N 1
ATOM 1755 C CA . LEU A 1 221 ? 5.246 -13.32 -2.898 1 98.25 221 LEU A CA 1
ATOM 1756 C C . LEU A 1 221 ? 6.09 -14.25 -3.76 1 98.25 221 LEU A C 1
ATOM 1758 O O . LEU A 1 221 ? 5.547 -15.039 -4.539 1 98.25 221 LEU A O 1
ATOM 1762 N N . ALA A 1 222 ? 7.375 -14.172 -3.621 1 97.69 222 ALA A N 1
ATOM 1763 C CA . ALA A 1 222 ? 8.273 -15.031 -4.383 1 97.69 222 ALA A CA 1
ATOM 1764 C C . ALA A 1 222 ? 8.039 -16.5 -4.055 1 97.69 222 ALA A C 1
ATOM 1766 O O . ALA A 1 222 ? 7.996 -17.344 -4.953 1 97.69 222 ALA A O 1
ATOM 1767 N N . SER A 1 223 ? 7.863 -16.781 -2.789 1 97.12 223 SER A N 1
ATOM 1768 C CA . SER A 1 223 ? 7.617 -18.156 -2.342 1 97.12 223 SER A CA 1
ATOM 1769 C C . SER A 1 223 ? 6.348 -18.719 -2.973 1 97.12 223 SER A C 1
ATOM 1771 O O . SER A 1 223 ? 6.371 -19.812 -3.551 1 97.12 223 SER A O 1
ATOM 1773 N N . ALA A 1 224 ? 5.309 -18 -2.871 1 96.19 224 ALA A N 1
ATOM 1774 C CA . ALA A 1 224 ? 4.02 -18.438 -3.393 1 96.19 224 ALA A CA 1
ATOM 1775 C C . ALA A 1 224 ? 4.078 -18.641 -4.902 1 96.19 224 ALA A C 1
ATOM 1777 O O . ALA A 1 224 ? 3.521 -19.609 -5.43 1 96.19 224 ALA A O 1
ATOM 1778 N N . SER A 1 225 ? 4.762 -17.75 -5.559 1 95.38 225 SER A N 1
ATOM 1779 C CA . SER A 1 225 ? 4.887 -17.828 -7.008 1 95.38 225 SER A CA 1
ATOM 1780 C C . SER A 1 225 ? 5.664 -19.062 -7.43 1 95.38 225 SER A C 1
ATOM 1782 O O . SER A 1 225 ? 5.309 -19.734 -8.406 1 95.38 225 SER A O 1
ATOM 1784 N N . LEU A 1 226 ? 6.664 -19.406 -6.727 1 93.62 226 LEU A N 1
ATOM 1785 C CA . LEU A 1 226 ? 7.5 -20.562 -7.043 1 93.62 226 LEU A CA 1
ATOM 1786 C C . LEU A 1 226 ? 6.746 -21.859 -6.781 1 93.62 226 LEU A C 1
ATOM 1788 O O . LEU A 1 226 ? 6.883 -22.828 -7.539 1 93.62 226 LEU A O 1
ATOM 1792 N N . LYS A 1 227 ? 5.949 -21.844 -5.766 1 91.12 227 LYS A N 1
ATOM 1793 C CA . LYS A 1 227 ? 5.23 -23.047 -5.355 1 91.12 227 LYS A CA 1
ATOM 1794 C C . LYS A 1 227 ? 4.266 -23.5 -6.445 1 91.12 227 LYS A C 1
ATOM 1796 O O . LYS A 1 227 ? 4.008 -24.703 -6.59 1 91.12 227 LYS A O 1
ATOM 1801 N N . ARG A 1 228 ? 3.824 -22.625 -7.188 1 86.88 228 ARG A N 1
ATOM 1802 C CA . ARG A 1 228 ? 2.842 -22.953 -8.219 1 86.88 228 ARG A CA 1
ATOM 1803 C C . ARG A 1 228 ? 3.471 -23.781 -9.328 1 86.88 228 ARG A C 1
ATOM 1805 O O . ARG A 1 228 ? 2.766 -24.469 -10.078 1 86.88 228 ARG A O 1
ATOM 1812 N N . PHE A 1 229 ? 4.773 -23.781 -9.461 1 85.69 229 PHE A N 1
ATOM 1813 C CA . PHE A 1 229 ? 5.457 -24.484 -10.547 1 85.69 229 PHE A CA 1
ATOM 1814 C C . PHE A 1 229 ? 6.004 -25.812 -10.062 1 85.69 229 PHE A C 1
ATOM 1816 O O . PHE A 1 229 ? 6.648 -26.547 -10.828 1 85.69 229 PHE A O 1
ATOM 1823 N N . ARG A 1 230 ? 5.723 -26.109 -8.859 1 83.06 230 ARG A N 1
ATOM 1824 C CA . ARG A 1 230 ? 6.223 -27.375 -8.32 1 83.06 230 ARG A CA 1
ATOM 1825 C C . ARG A 1 230 ? 5.531 -28.562 -8.984 1 83.06 230 ARG A C 1
ATOM 1827 O O . ARG A 1 230 ? 4.316 -28.547 -9.195 1 83.06 230 ARG A O 1
ATOM 1834 N N . THR A 1 231 ? 6.273 -29.375 -9.672 1 73.38 231 THR A N 1
ATOM 1835 C CA . THR A 1 231 ? 5.73 -30.625 -10.211 1 73.38 231 THR A CA 1
ATOM 1836 C C . THR A 1 231 ? 5.652 -31.688 -9.117 1 73.38 231 THR A C 1
ATOM 1838 O O . THR A 1 231 ? 6.434 -31.672 -8.164 1 73.38 231 THR A O 1
ATOM 1841 N N . ALA A 1 232 ? 4.391 -32.531 -9.078 1 54.12 232 ALA A N 1
ATOM 1842 C CA . ALA A 1 232 ? 4.211 -33.656 -8.172 1 54.12 232 ALA A CA 1
ATOM 1843 C C . ALA A 1 232 ? 5.426 -34.594 -8.188 1 54.12 232 ALA A C 1
ATOM 1845 O O . ALA A 1 232 ? 6.102 -34.719 -9.211 1 54.12 232 ALA A O 1
ATOM 1846 N N . MET B 1 1 ? 2.906 72.875 4.496 1 27.94 1 MET B N 1
ATOM 1847 C CA . MET B 1 1 ? 3.543 71.688 5.016 1 27.94 1 MET B CA 1
ATOM 1848 C C . MET B 1 1 ? 2.541 70.5 5.121 1 27.94 1 MET B C 1
ATOM 1850 O O . MET B 1 1 ? 1.699 70.5 6.023 1 27.94 1 MET B O 1
ATOM 1854 N N . GLU B 1 2 ? 2.043 70.062 3.986 1 30.98 2 GLU B N 1
ATOM 1855 C CA . GLU B 1 2 ? 0.902 69.188 3.775 1 30.98 2 GLU B CA 1
ATOM 1856 C C . GLU B 1 2 ? 1.145 67.812 4.402 1 30.98 2 GLU B C 1
ATOM 1858 O O . GLU B 1 2 ? 2.133 67.188 4.09 1 30.98 2 GLU B O 1
ATOM 1863 N N . LYS B 1 3 ? 0.726 67.625 5.637 1 40.44 3 LYS B N 1
ATOM 1864 C CA . LYS B 1 3 ? 0.656 66.375 6.391 1 40.44 3 LYS B CA 1
ATOM 1865 C C . LYS B 1 3 ? 0.032 65.25 5.555 1 40.44 3 LYS B C 1
ATOM 1867 O O . LYS B 1 3 ? -1.142 65.375 5.184 1 40.44 3 LYS B O 1
ATOM 1872 N N . SER B 1 4 ? 0.683 64.75 4.551 1 34.84 4 SER B N 1
ATOM 1873 C CA . SER B 1 4 ? 0.207 63.531 3.873 1 34.84 4 SER B CA 1
ATOM 1874 C C . SER B 1 4 ? -0.26 62.5 4.871 1 34.84 4 SER B C 1
ATOM 1876 O O . SER B 1 4 ? 0.558 61.781 5.473 1 34.84 4 SER B O 1
ATOM 1878 N N . SER B 1 5 ? -1.273 62.812 5.703 1 36.5 5 SER B N 1
ATOM 1879 C CA . SER B 1 5 ? -1.977 61.844 6.527 1 36.5 5 SER B CA 1
ATOM 1880 C C . SER B 1 5 ? -2.387 60.594 5.711 1 36.5 5 SER B C 1
ATOM 1882 O O . SER B 1 5 ? -2.941 60.75 4.621 1 36.5 5 SER B O 1
ATOM 1884 N N . CYS B 1 6 ? -1.576 59.562 5.633 1 38.69 6 CYS B N 1
ATOM 1885 C CA . CYS B 1 6 ? -2.037 58.312 5.078 1 38.69 6 CYS B CA 1
ATOM 1886 C C . CYS B 1 6 ? -3.488 58.031 5.457 1 38.69 6 CYS B C 1
ATOM 1888 O O . CYS B 1 6 ? -3.787 57.719 6.609 1 38.69 6 CYS B O 1
ATOM 1890 N N . SER B 1 7 ? -4.488 58.75 4.973 1 39.66 7 SER B N 1
ATOM 1891 C CA . SER B 1 7 ? -5.93 58.562 5.125 1 39.66 7 SER B CA 1
ATOM 1892 C C . SER B 1 7 ? -6.352 57.125 4.852 1 39.66 7 SER B C 1
ATOM 1894 O O . SER B 1 7 ? -6.473 56.719 3.693 1 39.66 7 SER B O 1
ATOM 1896 N N . PHE B 1 8 ? -5.961 56.219 5.625 1 43.25 8 PHE B N 1
ATOM 1897 C CA . PHE B 1 8 ? -6.438 54.844 5.605 1 43.25 8 PHE B CA 1
ATOM 1898 C C . PHE B 1 8 ? -7.93 54.781 5.902 1 43.25 8 PHE B C 1
ATOM 1900 O O . PHE B 1 8 ? -8.344 54.156 6.891 1 43.25 8 PHE B O 1
ATOM 1907 N N . LYS B 1 9 ? -8.844 55.594 5.43 1 46.56 9 LYS B N 1
ATOM 1908 C CA . LYS B 1 9 ? -10.242 55.781 5.824 1 46.56 9 LYS B CA 1
ATOM 1909 C C . LYS B 1 9 ? -11.102 54.625 5.293 1 46.56 9 LYS B C 1
ATOM 1911 O O . LYS B 1 9 ? -12.195 54.375 5.801 1 46.56 9 LYS B O 1
ATOM 1916 N N . ASN B 1 10 ? -10.852 54 4.191 1 48.88 10 ASN B N 1
ATOM 1917 C CA . ASN B 1 10 ? -11.93 53.125 3.732 1 48.88 10 ASN B CA 1
ATOM 1918 C C . ASN B 1 10 ? -11.688 51.688 4.141 1 48.88 10 ASN B C 1
ATOM 1920 O O . ASN B 1 10 ? -10.539 51.25 4.223 1 48.88 10 ASN B O 1
ATOM 1924 N N . ARG B 1 11 ? -12.805 50.906 4.562 1 48.25 11 ARG B N 1
ATOM 1925 C CA . ARG B 1 11 ? -12.781 49.531 5.043 1 48.25 11 ARG B CA 1
ATOM 1926 C C . ARG B 1 11 ? -11.875 48.656 4.176 1 48.25 11 ARG B C 1
ATOM 1928 O O . ARG B 1 11 ? -11.172 47.781 4.684 1 48.25 11 ARG B O 1
ATOM 1935 N N . LYS B 1 12 ? -12.195 48.812 2.953 1 52.25 12 LYS B N 1
ATOM 1936 C CA . LYS B 1 12 ? -11.352 48.094 2 1 52.25 12 LYS B CA 1
ATOM 1937 C C . LYS B 1 12 ? -9.898 48.531 2.105 1 52.25 12 LYS B C 1
ATOM 1939 O O . LYS B 1 12 ? -8.977 47.719 2.008 1 52.25 12 LYS B O 1
ATOM 1944 N N . ASP B 1 13 ? -9.758 49.688 2.43 1 56.72 13 ASP B N 1
ATOM 1945 C CA . ASP B 1 13 ? -8.445 50.312 2.566 1 56.72 13 ASP B CA 1
ATOM 1946 C C . ASP B 1 13 ? -7.77 49.906 3.873 1 56.72 13 ASP B C 1
ATOM 1948 O O . ASP B 1 13 ? -6.551 49.75 3.922 1 56.72 13 ASP B O 1
ATOM 1952 N N . MET B 1 14 ? -8.656 49.5 4.734 1 57.22 14 MET B N 1
ATOM 1953 C CA . MET B 1 14 ? -8.117 49.094 6.027 1 57.22 14 MET B CA 1
ATOM 1954 C C . MET B 1 14 ? -7.508 47.719 5.945 1 57.22 14 MET B C 1
ATOM 1956 O O . MET B 1 14 ? -6.43 47.469 6.496 1 57.22 14 MET B O 1
ATOM 1960 N N . LYS B 1 15 ? -8.328 46.812 5.305 1 59.88 15 LYS B N 1
ATOM 1961 C CA . LYS B 1 15 ? -7.848 45.438 5.184 1 59.88 15 LYS B CA 1
ATOM 1962 C C . LYS B 1 15 ? -6.52 45.375 4.434 1 59.88 15 LYS B C 1
ATOM 1964 O O . LYS B 1 15 ? -5.613 44.656 4.82 1 59.88 15 LYS B O 1
ATOM 1969 N N . SER B 1 16 ? -6.527 46.062 3.326 1 62.81 16 SER B N 1
ATOM 1970 C CA . SER B 1 16 ? -5.281 46.156 2.572 1 62.81 16 SER B CA 1
ATOM 1971 C C . SER B 1 16 ? -4.164 46.75 3.422 1 62.81 16 SER B C 1
ATOM 1973 O O . SER B 1 16 ? -3.021 46.281 3.365 1 62.81 16 SER B O 1
ATOM 1975 N N . SER B 1 17 ? -4.656 47.5 4.305 1 74.06 17 SER B N 1
ATOM 1976 C CA . SER B 1 17 ? -3.688 48.125 5.199 1 74.06 17 SER B CA 1
ATOM 1977 C C . SER B 1 17 ? -3.203 47.156 6.262 1 74.06 17 SER B C 1
ATOM 1979 O O . SER B 1 17 ? -2.008 47.094 6.555 1 74.06 17 SER B O 1
ATOM 1981 N N . PHE B 1 18 ? -4.191 46.375 6.688 1 76.5 18 PHE B N 1
ATOM 1982 C CA . PHE B 1 18 ? -3.814 45.375 7.688 1 76.5 18 PHE B CA 1
ATOM 1983 C C . PHE B 1 18 ? -2.783 44.406 7.121 1 76.5 18 PHE B C 1
ATOM 1985 O O . PHE B 1 18 ? -1.789 44.094 7.785 1 76.5 18 PHE B O 1
ATOM 1992 N N . GLU B 1 19 ? -3.1 43.969 5.887 1 79.75 19 GLU B N 1
ATOM 1993 C CA . GLU B 1 19 ? -2.188 43 5.273 1 79.75 19 GLU B CA 1
ATOM 1994 C C . GLU B 1 19 ? -0.814 43.625 5.031 1 79.75 19 GLU B C 1
ATOM 1996 O O . GLU B 1 19 ? 0.213 43 5.246 1 79.75 19 GLU B O 1
ATOM 2001 N N . GLU B 1 20 ? -0.888 44.812 4.633 1 77.38 20 GLU B N 1
ATOM 2002 C CA . GLU B 1 20 ? 0.371 45.5 4.406 1 77.38 20 GLU B CA 1
ATOM 2003 C C . GLU B 1 20 ? 1.147 45.688 5.707 1 77.38 20 GLU B C 1
ATOM 2005 O O . GLU B 1 20 ? 2.365 45.5 5.742 1 77.38 20 GLU B O 1
ATOM 2010 N N . ILE B 1 21 ? 0.421 46.094 6.734 1 78.94 21 ILE B N 1
ATOM 2011 C CA . ILE B 1 21 ? 1.067 46.281 8.031 1 78.94 21 ILE B CA 1
ATOM 2012 C C . ILE B 1 21 ? 1.599 44.938 8.539 1 78.94 21 ILE B C 1
ATOM 2014 O O . ILE B 1 21 ? 2.717 44.844 9.055 1 78.94 21 ILE B O 1
ATOM 2018 N N . ALA B 1 22 ? 0.747 43.906 8.367 1 79.94 22 ALA B N 1
ATOM 2019 C CA . ALA B 1 22 ? 1.18 42.562 8.789 1 79.94 22 ALA B CA 1
ATOM 2020 C C . ALA B 1 22 ? 2.469 42.156 8.086 1 79.94 22 ALA B C 1
ATOM 2022 O O . ALA B 1 22 ? 3.404 41.688 8.719 1 79.94 22 ALA B O 1
ATOM 2023 N N . GLU B 1 23 ? 2.488 42.344 6.82 1 77.94 23 GLU B N 1
ATOM 2024 C CA . GLU B 1 23 ? 3.686 42 6.051 1 77.94 23 GLU B CA 1
ATOM 2025 C C . GLU B 1 23 ? 4.883 42.844 6.52 1 77.94 23 GLU B C 1
ATOM 2027 O O . GLU B 1 23 ? 5.992 42.312 6.652 1 77.94 23 GLU B O 1
ATOM 2032 N N . TYR B 1 24 ? 4.645 44.094 6.738 1 77.75 24 TYR B N 1
ATOM 2033 C CA . TYR B 1 24 ? 5.699 44.969 7.219 1 77.75 24 TYR B CA 1
ATOM 2034 C C . TYR B 1 24 ? 6.238 44.5 8.562 1 77.75 24 TYR B C 1
ATOM 2036 O O . TYR B 1 24 ? 7.453 44.438 8.766 1 77.75 24 TYR B O 1
ATOM 2044 N N . LEU B 1 25 ? 5.312 44.188 9.414 1 76.62 25 LEU B N 1
ATOM 2045 C CA . LEU B 1 25 ? 5.703 43.781 10.758 1 76.62 25 LEU B CA 1
ATOM 2046 C C . LEU B 1 25 ? 6.453 42.438 10.711 1 76.62 25 LEU B C 1
ATOM 2048 O O . LEU B 1 25 ? 7.395 42.219 11.469 1 76.62 25 LEU B O 1
ATOM 2052 N N . ARG B 1 26 ? 6.098 41.562 9.742 1 76.5 26 ARG B N 1
ATOM 2053 C CA . ARG B 1 26 ? 6.816 40.312 9.562 1 76.5 26 ARG B CA 1
ATOM 2054 C C . ARG B 1 26 ? 8.25 40.562 9.102 1 76.5 26 ARG B C 1
ATOM 2056 O O . ARG B 1 26 ? 9.172 39.875 9.531 1 76.5 26 ARG B O 1
ATOM 2063 N N . ALA B 1 27 ? 8.344 41.562 8.359 1 76.75 27 ALA B N 1
ATOM 2064 C CA . ALA B 1 27 ? 9.648 41.875 7.777 1 76.75 27 ALA B CA 1
ATOM 2065 C C . ALA B 1 27 ? 10.492 42.719 8.742 1 76.75 27 ALA B C 1
ATOM 2067 O O . ALA B 1 27 ? 11.711 42.812 8.57 1 76.75 27 ALA B O 1
ATOM 2068 N N . ASN B 1 28 ? 9.836 43.312 9.727 1 76.19 28 ASN B N 1
ATOM 2069 C CA . ASN B 1 28 ? 10.547 44.188 10.641 1 76.19 28 ASN B CA 1
ATOM 2070 C C . ASN B 1 28 ? 10.266 43.812 12.094 1 76.19 28 ASN B C 1
ATOM 2072 O O . ASN B 1 28 ? 9.656 44.594 12.828 1 76.19 28 ASN B O 1
ATOM 2076 N N . PRO B 1 29 ? 10.828 42.688 12.523 1 74.31 29 PRO B N 1
ATOM 2077 C CA . PRO B 1 29 ? 10.523 42.188 13.875 1 74.31 29 PRO B CA 1
ATOM 2078 C C . PRO B 1 29 ? 11.031 43.156 14.969 1 74.31 29 PRO B C 1
ATOM 2080 O O . PRO B 1 29 ? 10.57 43.062 16.109 1 74.31 29 PRO B O 1
ATOM 2083 N N . GLU B 1 30 ? 11.953 44.031 14.68 1 74.38 30 GLU B N 1
ATOM 2084 C CA . GLU B 1 30 ? 12.484 44.969 15.664 1 74.38 30 GLU B CA 1
ATOM 2085 C C . GLU B 1 30 ? 11.406 45.938 16.156 1 74.38 30 GLU B C 1
ATOM 2087 O O . GLU B 1 30 ? 11.547 46.531 17.234 1 74.38 30 GLU B O 1
ATOM 2092 N N . PHE B 1 31 ? 10.359 46.094 15.352 1 75.81 31 PHE B N 1
ATOM 2093 C CA . PHE B 1 31 ? 9.227 46.906 15.781 1 75.81 31 PHE B CA 1
ATOM 2094 C C . PHE B 1 31 ? 8.727 46.469 17.141 1 75.81 31 PHE B C 1
ATOM 2096 O O . PHE B 1 31 ? 8.445 47.281 18.016 1 75.81 31 PHE B O 1
ATOM 2103 N N . PHE B 1 32 ? 8.688 45.125 17.344 1 73.25 32 PHE B N 1
ATOM 2104 C CA . PHE B 1 32 ? 8.07 44.562 18.531 1 73.25 32 PHE B CA 1
ATOM 2105 C C . PHE B 1 32 ? 8.945 44.812 19.766 1 73.25 32 PHE B C 1
ATOM 2107 O O . PHE B 1 32 ? 8.438 44.969 20.875 1 73.25 32 PHE B O 1
ATOM 2114 N N . GLU B 1 33 ? 10.18 44.875 19.484 1 71.5 33 GLU B N 1
ATOM 2115 C CA . GLU B 1 33 ? 11.086 45.25 20.578 1 71.5 33 GLU B CA 1
ATOM 2116 C C . GLU B 1 33 ? 10.953 46.75 20.906 1 71.5 33 GLU B C 1
ATOM 2118 O O . GLU B 1 33 ? 10.898 47.125 22.078 1 71.5 33 GLU B O 1
ATOM 2123 N N . ALA B 1 34 ? 10.859 47.531 19.891 1 73.06 34 ALA B N 1
ATOM 2124 C CA . ALA B 1 34 ? 10.828 49 20.031 1 73.06 34 ALA B CA 1
ATOM 2125 C C . ALA B 1 34 ? 9.539 49.469 20.703 1 73.06 34 ALA B C 1
ATOM 2127 O O . ALA B 1 34 ? 9.523 50.469 21.391 1 73.06 34 ALA B O 1
ATOM 2128 N N . HIS B 1 35 ? 8.523 48.719 20.516 1 73.25 35 HIS B N 1
ATOM 2129 C CA . HIS B 1 35 ? 7.23 49.156 21.031 1 73.25 35 HIS B CA 1
ATOM 2130 C C . HIS B 1 35 ? 6.637 48.156 22 1 73.25 35 HIS B C 1
ATOM 2132 O O . HIS B 1 35 ? 5.418 47.969 22.031 1 73.25 35 HIS B O 1
ATOM 2138 N N . ALA B 1 36 ? 7.523 47.438 22.719 1 67.31 36 ALA B N 1
ATOM 2139 C CA . ALA B 1 36 ? 7.117 46.375 23.625 1 67.31 36 ALA B CA 1
ATOM 2140 C C . ALA B 1 36 ? 6.148 46.906 24.688 1 67.31 36 ALA B C 1
ATOM 2142 O O . ALA B 1 36 ? 5.137 46.25 24.984 1 67.31 36 ALA B O 1
ATOM 2143 N N . SER B 1 37 ? 6.41 48.031 25.312 1 66.88 37 SER B N 1
ATOM 2144 C CA . SER B 1 37 ? 5.57 48.625 26.359 1 66.88 37 SER B CA 1
ATOM 2145 C C . SER B 1 37 ? 4.172 48.938 25.828 1 66.88 37 SER B C 1
ATOM 2147 O O . SER B 1 37 ? 3.174 48.656 26.5 1 66.88 37 SER B O 1
ATOM 2149 N N . MET B 1 38 ? 4.199 49.562 24.609 1 67.81 38 MET B N 1
ATOM 2150 C CA . MET B 1 38 ? 2.916 49.875 24 1 67.81 38 MET B CA 1
ATOM 2151 C C . MET B 1 38 ? 2.102 48.625 23.734 1 67.81 38 MET B C 1
ATOM 2153 O O . MET B 1 38 ? 0.898 48.594 24 1 67.81 38 MET B O 1
ATOM 2157 N N . LEU B 1 39 ? 2.73 47.594 23.219 1 69.06 39 LEU B N 1
ATOM 2158 C CA . LEU B 1 39 ? 2.045 46.344 22.859 1 69.06 39 LEU B CA 1
ATOM 2159 C C . LEU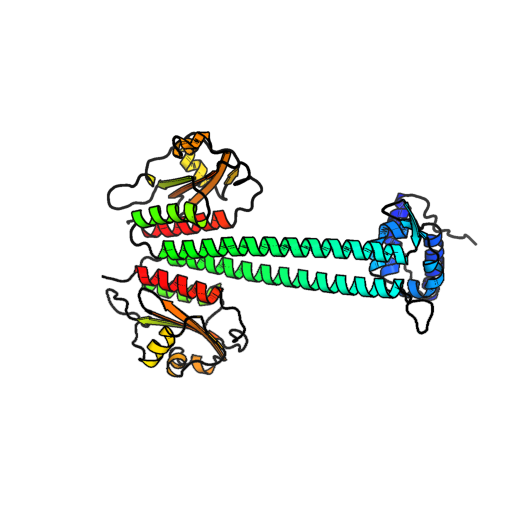 B 1 39 ? 1.526 45.625 24.094 1 69.06 39 LEU B C 1
ATOM 2161 O O . LEU B 1 39 ? 0.474 45 24.062 1 69.06 39 LEU B O 1
ATOM 2165 N N . ALA B 1 40 ? 2.205 45.75 25.25 1 63.25 40 ALA B N 1
ATOM 2166 C CA . ALA B 1 40 ? 1.789 45.156 26.516 1 63.25 40 ALA B CA 1
ATOM 2167 C C . ALA B 1 40 ? 0.473 45.75 27 1 63.25 40 ALA B C 1
ATOM 2169 O O . ALA B 1 40 ? -0.29 45.094 27.719 1 63.25 40 ALA B O 1
ATOM 2170 N N . ASP B 1 41 ? 0.182 46.938 26.516 1 67.38 41 ASP B N 1
ATOM 2171 C CA . ASP B 1 41 ? -0.986 47.656 27.016 1 67.38 41 ASP B CA 1
ATOM 2172 C C . ASP B 1 41 ? -2.189 47.469 26.094 1 67.38 41 ASP B C 1
ATOM 2174 O O . ASP B 1 41 ? -3.295 47.906 26.406 1 67.38 41 ASP B O 1
ATOM 2178 N N . ILE B 1 42 ? -1.842 46.875 24.938 1 66.12 42 ILE B N 1
ATOM 2179 C CA . ILE B 1 42 ? -2.924 46.75 23.969 1 66.12 42 ILE B CA 1
ATOM 2180 C C . ILE B 1 42 ? -3.893 45.656 24.453 1 66.12 42 ILE B C 1
ATOM 2182 O O . ILE B 1 42 ? -3.473 44.562 24.859 1 66.12 42 ILE B O 1
ATOM 2186 N N . GLN B 1 43 ? -5.207 45.969 24.547 1 68.5 43 GLN B N 1
ATOM 2187 C CA . GLN B 1 43 ? -6.297 45.062 24.859 1 68.5 43 GLN B CA 1
ATOM 2188 C C . GLN B 1 43 ? -7.059 44.656 23.609 1 68.5 43 GLN B C 1
ATOM 2190 O O . GLN B 1 43 ? -7.324 45.5 22.734 1 68.5 43 GLN B O 1
ATOM 2195 N N . VAL B 1 44 ? -7.129 43.406 23.406 1 70.94 44 VAL B N 1
ATOM 2196 C CA . VAL B 1 44 ? -7.852 42.906 22.25 1 70.94 44 VAL B CA 1
ATOM 2197 C C . VAL B 1 44 ? -9.039 42.062 22.719 1 70.94 44 VAL B C 1
ATOM 2199 O O . VAL B 1 44 ? -9.016 41.469 23.797 1 70.94 44 VAL B O 1
ATOM 2202 N N . PRO B 1 45 ? -10.078 42.094 21.922 1 68.69 45 PRO B N 1
ATOM 2203 C CA . PRO B 1 45 ? -11.234 41.312 22.312 1 68.69 45 PRO B CA 1
ATOM 2204 C C . PRO B 1 45 ? -10.945 39.812 22.344 1 68.69 45 PRO B C 1
ATOM 2206 O O . PRO B 1 45 ? -10.203 39.312 21.484 1 68.69 45 PRO B O 1
ATOM 2209 N N . ASN B 1 46 ? -11.391 39.156 23.438 1 68.5 46 ASN B N 1
ATOM 2210 C CA . ASN B 1 46 ? -11.336 37.719 23.547 1 68.5 46 ASN B CA 1
ATOM 2211 C C . ASN B 1 46 ? -12.234 37.031 22.516 1 68.5 46 ASN B C 1
ATOM 2213 O O . ASN B 1 46 ? -13.414 37.375 22.406 1 68.5 46 ASN B O 1
ATOM 2217 N N . PRO B 1 47 ? -11.734 36.281 21.734 1 69.19 47 PRO B N 1
ATOM 2218 C CA . PRO B 1 47 ? -12.539 35.625 20.703 1 69.19 47 PRO B CA 1
ATOM 2219 C C . PRO B 1 47 ? -13.695 34.812 21.266 1 69.19 47 PRO B C 1
ATOM 2221 O O . PRO B 1 47 ? -14.703 34.594 20.594 1 69.19 47 PRO B O 1
ATOM 2224 N N . HIS B 1 48 ? -13.625 34.438 22.469 1 68.56 48 HIS B N 1
ATOM 2225 C CA . HIS B 1 48 ? -14.633 33.531 23.031 1 68.56 48 HIS B CA 1
ATOM 2226 C C . HIS B 1 48 ? -15.703 34.312 23.781 1 68.56 48 HIS B C 1
ATOM 2228 O O . HIS B 1 48 ? -16.891 33.969 23.719 1 68.56 48 HIS B O 1
ATOM 2234 N N . ASP B 1 49 ? -15.344 35.312 24.484 1 66.94 49 ASP B N 1
ATOM 2235 C CA . ASP B 1 49 ? -16.391 35.969 25.281 1 66.94 49 ASP B CA 1
ATOM 2236 C C . ASP B 1 49 ? -16.422 37.469 25.062 1 66.94 49 ASP B C 1
ATOM 2238 O O . ASP B 1 49 ? -17.219 38.188 25.688 1 66.94 49 ASP B O 1
ATOM 2242 N N . GLY B 1 50 ? -15.609 37.969 24.188 1 67.19 50 GLY B N 1
ATOM 2243 C CA . GLY B 1 50 ? -15.664 39.375 23.781 1 67.19 50 GLY B CA 1
ATOM 2244 C C . GLY B 1 50 ? -14.961 40.312 24.766 1 67.19 50 GLY B C 1
ATOM 2245 O O . GLY B 1 50 ? -14.773 41.5 24.469 1 67.19 50 GLY B O 1
ATOM 2246 N N . ARG B 1 51 ? -14.539 39.688 25.938 1 68.56 51 ARG B N 1
ATOM 2247 C CA . ARG B 1 51 ? -13.875 40.562 26.922 1 68.56 51 ARG B CA 1
ATOM 2248 C C . ARG B 1 51 ? -12.492 40.969 26.422 1 68.56 51 ARG B C 1
ATOM 2250 O O . ARG B 1 51 ? -11.867 40.25 25.641 1 68.56 51 ARG B O 1
ATOM 2257 N N . ALA B 1 52 ? -12.078 42.094 26.812 1 75.31 52 ALA B N 1
ATOM 2258 C CA . ALA B 1 52 ? -10.766 42.594 26.422 1 75.31 52 ALA B CA 1
ATOM 2259 C C . ALA B 1 52 ? -9.648 41.812 27.094 1 75.31 52 ALA B C 1
ATOM 2261 O O . ALA B 1 52 ? -9.711 41.531 28.297 1 75.31 52 ALA B O 1
ATOM 2262 N N . ILE B 1 53 ? -8.758 41.312 26.375 1 72.19 53 ILE B N 1
ATOM 2263 C CA . ILE B 1 53 ? -7.613 40.594 26.922 1 72.19 53 ILE B CA 1
ATOM 2264 C C . ILE B 1 53 ? -6.32 41.188 26.375 1 72.19 53 ILE B C 1
ATOM 2266 O O . ILE B 1 53 ? -6.34 41.906 25.375 1 72.19 53 ILE B O 1
ATOM 2270 N N . SER B 1 54 ? -5.262 40.906 27.047 1 70.5 54 SER B N 1
ATOM 2271 C CA . SER B 1 54 ? -3.941 41.375 26.625 1 70.5 54 SER B CA 1
ATOM 2272 C C . SER B 1 54 ? -3.471 40.656 25.359 1 70.5 54 SER B C 1
ATOM 2274 O O . SER B 1 54 ? -4.027 39.625 24.984 1 70.5 54 SER B O 1
ATOM 2276 N N . LEU B 1 55 ? -2.574 41.312 24.625 1 72.31 55 LEU B N 1
ATOM 2277 C CA . LEU B 1 55 ? -1.994 40.719 23.438 1 72.31 55 LEU B CA 1
ATOM 2278 C C . LEU B 1 55 ? -1.347 39.375 23.75 1 72.31 55 LEU B C 1
ATOM 2280 O O . LEU B 1 55 ? -1.448 38.438 22.953 1 72.31 55 LEU B O 1
ATOM 2284 N N . SER B 1 56 ? -0.611 39.312 24.938 1 72.12 56 SER B N 1
ATOM 2285 C CA . SER B 1 56 ? 0.026 38.062 25.328 1 72.12 56 SER B CA 1
ATOM 2286 C C . SER B 1 56 ? -1.005 36.969 25.531 1 72.12 56 SER B C 1
ATOM 2288 O O . SER B 1 56 ? -0.788 35.844 25.109 1 72.12 56 SER B O 1
ATOM 2290 N N . GLU B 1 57 ? -2.102 37.312 26.125 1 75.12 57 GLU B N 1
ATOM 2291 C CA . GLU B 1 57 ? -3.182 36.344 26.328 1 75.12 57 GLU B CA 1
ATOM 2292 C C . GLU B 1 57 ? -3.775 35.906 25 1 75.12 57 GLU B C 1
ATOM 2294 O O . GLU B 1 57 ? -4.102 34.75 24.812 1 75.12 57 GLU B O 1
ATOM 2299 N N . ARG B 1 58 ? -3.904 36.812 24.109 1 77.94 58 ARG B N 1
ATOM 2300 C CA . ARG B 1 58 ? -4.418 36.469 22.781 1 77.94 58 ARG B CA 1
ATOM 2301 C C . ARG B 1 58 ? -3.467 35.531 22.047 1 77.94 58 ARG B C 1
ATOM 2303 O O . ARG B 1 58 ? -3.906 34.625 21.359 1 77.94 58 ARG B O 1
ATOM 2310 N N . GLN B 1 59 ? -2.195 35.875 22.125 1 79.81 59 GLN B N 1
ATOM 2311 C CA . GLN B 1 59 ? -1.201 35 21.5 1 79.81 59 GLN B CA 1
ATOM 2312 C C . GLN B 1 59 ? -1.272 33.594 22.094 1 79.81 59 GLN B C 1
ATOM 2314 O O . GLN B 1 59 ? -1.2 32.594 21.359 1 79.81 59 GLN B O 1
ATOM 2319 N N . ILE B 1 60 ? -1.409 33.5 23.422 1 79.56 60 ILE B N 1
ATOM 2320 C CA . ILE B 1 60 ? -1.499 32.219 24.109 1 79.56 60 ILE B CA 1
ATOM 2321 C C . ILE B 1 60 ? -2.701 31.438 23.578 1 79.56 60 ILE B C 1
ATOM 2323 O O . ILE B 1 60 ? -2.582 30.266 23.234 1 79.56 60 ILE B O 1
ATOM 2327 N N . LEU B 1 61 ? -3.801 32.156 23.422 1 82.88 61 LEU B N 1
ATOM 2328 C CA . LEU B 1 61 ? -5.016 31.516 22.938 1 82.88 61 LEU B CA 1
ATOM 2329 C C . LEU B 1 61 ? -4.84 31.016 21.5 1 82.88 61 LEU B C 1
ATOM 2331 O O . LEU B 1 61 ? -5.238 29.906 21.172 1 82.88 61 LEU B O 1
ATOM 2335 N N . ALA B 1 62 ? -4.203 31.812 20.688 1 84.62 62 ALA B N 1
ATOM 2336 C CA . ALA B 1 62 ? -3.98 31.453 19.297 1 84.62 62 ALA B CA 1
ATOM 2337 C C . ALA B 1 62 ? -3.043 30.25 19.188 1 84.62 62 ALA B C 1
ATOM 2339 O O . ALA B 1 62 ? -3.266 29.359 18.359 1 84.62 62 ALA B O 1
ATOM 2340 N N . LEU B 1 63 ? -2.031 30.25 20.016 1 86.62 63 LEU B N 1
ATOM 2341 C CA . LEU B 1 63 ? -1.06 29.156 20 1 86.62 63 LEU B CA 1
ATOM 2342 C C . LEU B 1 63 ? -1.69 27.859 20.484 1 86.62 63 LEU B C 1
ATOM 2344 O O . LEU B 1 63 ? -1.394 26.781 19.953 1 86.62 63 LEU B O 1
ATOM 2348 N N . ARG B 1 64 ? -2.564 27.938 21.453 1 84 64 ARG B N 1
ATOM 2349 C CA . ARG B 1 64 ? -3.279 26.766 21.938 1 84 64 ARG B CA 1
ATOM 2350 C C . ARG B 1 64 ? -4.18 26.188 20.859 1 84 64 ARG B C 1
ATOM 2352 O O . ARG B 1 64 ? -4.234 24.969 20.672 1 84 64 ARG B O 1
ATOM 2359 N N . GLU B 1 65 ? -4.816 27.062 20.188 1 90.62 65 GLU B N 1
ATOM 2360 C CA . GLU B 1 65 ? -5.684 26.625 19.094 1 90.62 65 GLU B CA 1
ATOM 2361 C C . GLU B 1 65 ? -4.887 25.938 18 1 90.62 65 GLU B C 1
ATOM 2363 O O . GLU B 1 65 ? -5.285 24.875 17.5 1 90.62 65 GLU B O 1
ATOM 2368 N N . LYS B 1 66 ? -3.824 26.578 17.688 1 92.75 66 LYS B N 1
ATOM 2369 C CA . LYS B 1 66 ? -2.969 26 16.656 1 92.75 66 LYS B CA 1
ATOM 2370 C C . LYS B 1 66 ? -2.447 24.625 17.078 1 92.75 66 LYS B C 1
ATOM 2372 O O . LYS B 1 66 ? -2.432 23.688 16.281 1 92.75 66 LYS B O 1
ATOM 2377 N N . ASN B 1 67 ? -2.033 24.562 18.328 1 92.44 67 ASN B N 1
ATOM 2378 C CA . ASN B 1 67 ? -1.586 23.297 18.891 1 92.44 67 ASN B CA 1
ATOM 2379 C C . ASN B 1 67 ? -2.672 22.219 18.781 1 92.44 67 ASN B C 1
ATOM 2381 O O . ASN B 1 67 ? -2.395 21.078 18.406 1 92.44 67 ASN B O 1
ATOM 2385 N N . GLN B 1 68 ? -3.826 22.672 19.109 1 94.25 68 GLN B N 1
ATOM 2386 C CA . GLN B 1 68 ? -4.941 21.719 19.078 1 94.25 68 GLN B CA 1
ATOM 2387 C C . GLN B 1 68 ? -5.215 21.25 17.641 1 94.25 68 GLN B C 1
ATOM 2389 O O . GLN B 1 68 ? -5.445 20.062 17.422 1 94.25 68 GLN B O 1
ATOM 2394 N N . ILE B 1 69 ? -5.156 22.125 16.688 1 96.5 69 ILE B N 1
ATOM 2395 C CA . ILE B 1 69 ? -5.383 21.797 15.289 1 96.5 69 ILE B CA 1
ATOM 2396 C C . ILE B 1 69 ? -4.324 20.797 14.812 1 96.5 69 ILE B C 1
ATOM 2398 O O . ILE B 1 69 ? -4.648 19.812 14.156 1 96.5 69 ILE B O 1
ATOM 2402 N N . LEU B 1 70 ? -3.08 21.062 15.164 1 96.19 70 LEU B N 1
ATOM 2403 C CA . LEU B 1 70 ? -1.979 20.188 14.766 1 96.19 70 LEU B CA 1
ATOM 2404 C C . LEU B 1 70 ? -2.123 18.812 15.398 1 96.19 70 LEU B C 1
ATOM 2406 O O . LEU B 1 70 ? -1.881 17.797 14.75 1 96.19 70 LEU B O 1
ATOM 2410 N N . GLN B 1 71 ? -2.551 18.781 16.625 1 94.81 71 GLN B N 1
ATOM 2411 C CA . GLN B 1 71 ? -2.764 17.516 17.312 1 94.81 71 GLN B CA 1
ATOM 2412 C C . GLN B 1 71 ? -3.873 16.703 16.656 1 94.81 71 GLN B C 1
ATOM 2414 O O . GLN B 1 71 ? -3.732 15.5 16.453 1 94.81 71 GLN B O 1
ATOM 2419 N N . ASP B 1 72 ? -4.91 17.406 16.375 1 96.81 72 ASP B N 1
ATOM 2420 C CA . ASP B 1 72 ? -6.027 16.75 15.703 1 96.81 72 ASP B CA 1
ATOM 2421 C C . ASP B 1 72 ? -5.598 16.172 14.352 1 96.81 72 ASP B C 1
ATOM 2423 O O . ASP B 1 72 ? -5.957 15.047 14.016 1 96.81 72 ASP B O 1
ATOM 2427 N N . LYS B 1 73 ? -4.84 16.953 13.633 1 97 73 LYS B N 1
ATOM 2428 C CA . LYS B 1 73 ? -4.352 16.516 12.328 1 97 73 LYS B CA 1
ATOM 2429 C C . LYS B 1 73 ? -3.441 15.297 12.477 1 97 73 LYS B C 1
ATOM 2431 O O . LYS B 1 73 ? -3.523 14.352 11.688 1 97 73 LYS B O 1
ATOM 2436 N N . LEU B 1 74 ? -2.613 15.297 13.469 1 96.19 74 LEU B N 1
ATOM 2437 C CA . LEU B 1 74 ? -1.718 14.18 13.727 1 96.19 74 LEU B CA 1
ATOM 2438 C C . LEU B 1 74 ? -2.508 12.914 14.039 1 96.19 74 LEU B C 1
ATOM 2440 O O . LEU B 1 74 ? -2.213 11.844 13.508 1 96.19 74 LEU B O 1
ATOM 2444 N N . GLU B 1 75 ? -3.494 13.086 14.844 1 95.69 75 GLU B N 1
ATOM 2445 C CA . GLU B 1 75 ? -4.316 11.938 15.227 1 95.69 75 GLU B CA 1
ATOM 2446 C C . GLU B 1 75 ? -5.059 11.367 14.023 1 95.69 75 GLU B C 1
ATOM 2448 O O . GLU B 1 75 ? -5.133 10.148 13.859 1 95.69 75 GLU B O 1
ATOM 2453 N N . GLU B 1 76 ? -5.527 12.266 13.258 1 95.88 76 GLU B N 1
ATOM 2454 C CA . GLU B 1 76 ? -6.223 11.844 12.047 1 95.88 76 GLU B CA 1
ATOM 2455 C C . GLU B 1 76 ? -5.289 11.086 11.109 1 95.88 76 GLU B C 1
ATOM 2457 O O . GLU B 1 76 ? -5.656 10.039 10.57 1 95.88 76 GLU B O 1
ATOM 2462 N N . LEU B 1 77 ? -4.117 11.602 10.906 1 95 77 LEU B N 1
ATOM 2463 C CA . LEU B 1 77 ? -3.15 10.984 10 1 95 77 LEU B CA 1
ATOM 2464 C C . LEU B 1 77 ? -2.721 9.617 10.516 1 95 77 LEU B C 1
ATOM 2466 O O . LEU B 1 77 ? -2.537 8.68 9.734 1 95 77 LEU B O 1
ATOM 2470 N N . ILE B 1 78 ? -2.592 9.5 11.797 1 94.88 78 ILE B N 1
ATOM 2471 C CA . ILE B 1 78 ? -2.223 8.227 12.406 1 94.88 78 ILE B CA 1
ATOM 2472 C C . ILE B 1 78 ? -3.33 7.203 12.164 1 94.88 78 ILE B C 1
ATOM 2474 O O . ILE B 1 78 ? -3.057 6.066 11.773 1 94.88 78 ILE B O 1
ATOM 2478 N N . LEU B 1 79 ? -4.516 7.664 12.398 1 93.69 79 LEU B N 1
ATOM 2479 C CA . LEU B 1 79 ? -5.652 6.766 12.219 1 93.69 79 LEU B CA 1
ATOM 2480 C C . LEU B 1 79 ? -5.762 6.312 10.773 1 93.69 79 LEU B C 1
ATOM 2482 O O . LEU B 1 79 ? -5.945 5.125 10.5 1 93.69 79 LEU B O 1
ATOM 2486 N N . PHE B 1 80 ? -5.602 7.199 9.812 1 89.81 80 PHE B N 1
ATOM 2487 C CA . PHE B 1 80 ? -5.641 6.871 8.391 1 89.81 80 PHE B CA 1
ATOM 2488 C C . PHE B 1 80 ? -4.5 5.93 8.016 1 89.81 80 PHE B C 1
ATOM 2490 O O . PHE B 1 80 ? -4.695 4.992 7.246 1 89.81 80 PHE B O 1
ATOM 2497 N N . GLY B 1 81 ? -3.375 6.246 8.57 1 91.94 81 GLY B N 1
ATOM 2498 C CA . GLY B 1 81 ? -2.229 5.383 8.336 1 91.94 81 GLY B CA 1
ATOM 2499 C C . GLY B 1 81 ? -2.455 3.953 8.797 1 91.94 81 GLY B C 1
ATOM 2500 O O . GLY B 1 81 ? -2.117 3.006 8.086 1 91.94 81 GLY B O 1
ATOM 2501 N N . LYS B 1 82 ? -3.039 3.795 9.914 1 92.12 82 LYS B N 1
ATOM 2502 C CA . LYS B 1 82 ? -3.322 2.475 10.469 1 92.12 82 LYS B CA 1
ATOM 2503 C C . LYS B 1 82 ? -4.336 1.725 9.609 1 92.12 82 LYS B C 1
ATOM 2505 O O . LYS B 1 82 ? -4.168 0.533 9.336 1 92.12 82 LYS B O 1
ATOM 2510 N N . GLU B 1 83 ? -5.32 2.4 9.234 1 90.69 83 GLU B N 1
ATOM 2511 C CA . GLU B 1 83 ? -6.344 1.789 8.383 1 90.69 83 GLU B CA 1
ATOM 2512 C C . GLU B 1 83 ? -5.758 1.348 7.047 1 90.69 83 GLU B C 1
ATOM 2514 O O . GLU B 1 83 ? -6.027 0.239 6.582 1 90.69 83 GLU B O 1
ATOM 2519 N N . ASN B 1 84 ? -4.949 2.195 6.484 1 89.81 84 ASN B N 1
ATOM 2520 C CA . ASN B 1 84 ? -4.301 1.869 5.219 1 89.81 84 ASN B CA 1
ATOM 2521 C C . ASN B 1 84 ? -3.367 0.672 5.355 1 89.81 84 ASN B C 1
ATOM 2523 O O . ASN B 1 84 ? -3.307 -0.181 4.469 1 89.81 84 ASN B O 1
ATOM 2527 N N . ASP B 1 85 ? -2.709 0.67 6.449 1 91.88 85 ASP B N 1
ATOM 2528 C CA . ASP B 1 85 ? -1.801 -0.444 6.707 1 91.88 85 ASP B CA 1
ATOM 2529 C C . ASP B 1 85 ? -2.562 -1.764 6.793 1 91.88 85 ASP B C 1
ATOM 2531 O O . ASP B 1 85 ? -2.119 -2.779 6.254 1 91.88 85 ASP B O 1
ATOM 2535 N N . ALA B 1 86 ? -3.645 -1.752 7.406 1 94.06 86 ALA B N 1
ATOM 2536 C CA . ALA B 1 86 ? -4.453 -2.957 7.566 1 94.06 86 ALA B CA 1
ATOM 2537 C C . ALA B 1 86 ? -4.977 -3.451 6.219 1 94.06 86 ALA B C 1
ATOM 2539 O O . ALA B 1 86 ? -4.938 -4.652 5.934 1 94.06 86 ALA B O 1
ATOM 2540 N N . ILE B 1 87 ? -5.469 -2.586 5.418 1 94.19 87 ILE B N 1
ATOM 2541 C CA . ILE B 1 87 ? -5.988 -2.969 4.109 1 94.19 87 ILE B CA 1
ATOM 2542 C C . ILE B 1 87 ? -4.848 -3.475 3.227 1 94.19 87 ILE B C 1
ATOM 2544 O O . ILE B 1 87 ? -5.004 -4.465 2.51 1 94.19 87 ILE B O 1
ATOM 2548 N N . ALA B 1 88 ? -3.736 -2.768 3.264 1 94.44 88 ALA B N 1
ATOM 2549 C CA . ALA B 1 88 ? -2.572 -3.182 2.482 1 94.44 88 ALA B CA 1
ATOM 2550 C C . ALA B 1 88 ? -2.137 -4.594 2.855 1 94.44 88 ALA B C 1
ATOM 2552 O O . ALA B 1 88 ? -1.766 -5.387 1.986 1 94.44 88 ALA B O 1
ATOM 2553 N N . GLU B 1 89 ? -2.174 -4.867 4.105 1 96.25 89 GLU B N 1
ATOM 2554 C CA . GLU B 1 89 ? -1.832 -6.211 4.57 1 96.25 89 GLU B CA 1
ATOM 2555 C C . GLU B 1 89 ? -2.803 -7.25 4.02 1 96.25 89 GLU B C 1
ATOM 2557 O O . GLU B 1 89 ? -2.385 -8.32 3.57 1 96.25 89 GLU B O 1
ATOM 2562 N N . LYS B 1 90 ? -4.035 -6.98 4.047 1 97.25 90 LYS B N 1
ATOM 2563 C CA . LYS B 1 90 ? -5.043 -7.883 3.498 1 97.25 90 LYS B CA 1
ATOM 2564 C C . LYS B 1 90 ? -4.84 -8.086 1.999 1 97.25 90 LYS B C 1
ATOM 2566 O O . LYS B 1 90 ? -4.969 -9.203 1.495 1 97.25 90 LYS B O 1
ATOM 2571 N N . MET B 1 91 ? -4.539 -7.004 1.345 1 97.31 91 MET B N 1
ATOM 2572 C CA . MET B 1 91 ? -4.273 -7.07 -0.09 1 97.31 91 MET B CA 1
ATOM 2573 C C . MET B 1 91 ? -3.07 -7.961 -0.381 1 97.31 91 MET B C 1
ATOM 2575 O O . MET B 1 91 ? -3.09 -8.742 -1.331 1 97.31 91 MET B O 1
ATOM 2579 N N . HIS B 1 92 ? -2.098 -7.812 0.409 1 97.56 92 HIS B N 1
ATOM 2580 C CA . HIS B 1 92 ? -0.905 -8.641 0.268 1 97.56 92 HIS B CA 1
ATOM 2581 C C . HIS B 1 92 ? -1.235 -10.117 0.465 1 97.56 92 HIS B C 1
ATOM 2583 O O . HIS B 1 92 ? -0.851 -10.961 -0.351 1 97.56 92 HIS B O 1
ATOM 2589 N N . LYS B 1 93 ? -1.935 -10.422 1.476 1 97.88 93 LYS B N 1
ATOM 2590 C CA . LYS B 1 93 ? -2.32 -11.797 1.759 1 97.88 93 LYS B CA 1
ATOM 2591 C C . LYS B 1 93 ? -3.164 -12.375 0.626 1 97.88 93 LYS B C 1
ATOM 2593 O O . LYS B 1 93 ? -3.018 -13.547 0.272 1 97.88 93 LYS B O 1
ATOM 2598 N N . LEU B 1 94 ? -4 -11.57 0.135 1 98.25 94 LEU B N 1
ATOM 2599 C CA . LEU B 1 94 ? -4.793 -12 -1.012 1 98.25 94 LEU B CA 1
ATOM 2600 C C . LEU B 1 94 ? -3.898 -12.344 -2.195 1 98.25 94 LEU B C 1
ATOM 2602 O O . LEU B 1 94 ? -4.062 -13.398 -2.822 1 98.25 94 LEU B O 1
ATOM 2606 N N . ALA B 1 95 ? -2.998 -11.484 -2.506 1 98.25 95 ALA B N 1
ATOM 2607 C CA . ALA B 1 95 ? -2.076 -11.719 -3.613 1 98.25 95 ALA B CA 1
ATOM 2608 C C . ALA B 1 95 ? -1.316 -13.031 -3.426 1 98.25 95 ALA B C 1
ATOM 2610 O O . ALA B 1 95 ? -1.225 -13.836 -4.352 1 98.25 95 ALA B O 1
ATOM 2611 N N . VAL B 1 96 ? -0.836 -13.219 -2.244 1 97.75 96 VAL B N 1
ATOM 2612 C CA . VAL B 1 96 ? -0.091 -14.438 -1.927 1 97.75 96 VAL B CA 1
ATOM 2613 C C . VAL B 1 96 ? -0.98 -15.656 -2.135 1 97.75 96 VAL B C 1
ATOM 2615 O O . VAL B 1 96 ? -0.555 -16.641 -2.736 1 97.75 96 VAL B O 1
ATOM 2618 N N . SER B 1 97 ? -2.18 -15.594 -1.679 1 96.69 97 SER B N 1
ATOM 2619 C CA . SER B 1 97 ? -3.119 -16.703 -1.827 1 96.69 97 SER B CA 1
ATOM 2620 C C . SER B 1 97 ? -3.418 -16.984 -3.297 1 96.69 97 SER B C 1
ATOM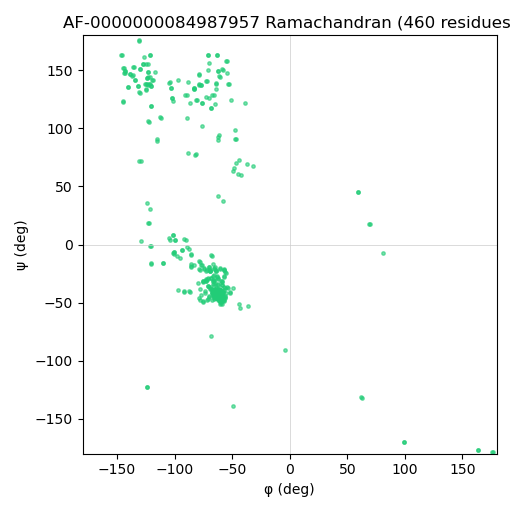 2622 O O . SER B 1 97 ? -3.416 -18.141 -3.727 1 96.69 97 SER B O 1
ATOM 2624 N N . LEU B 1 98 ? -3.668 -15.938 -4.031 1 96.94 98 LEU B N 1
ATOM 2625 C CA . LEU B 1 98 ? -4.008 -16.078 -5.441 1 96.94 98 LEU B CA 1
ATOM 2626 C C . LEU B 1 98 ? -2.854 -16.719 -6.215 1 96.94 98 LEU B C 1
ATOM 2628 O O . LEU B 1 98 ? -3.078 -17.484 -7.156 1 96.94 98 LEU B O 1
ATOM 2632 N N . LEU B 1 99 ? -1.671 -16.438 -5.848 1 95.88 99 LEU B N 1
ATOM 2633 C CA . LEU B 1 99 ? -0.477 -16.953 -6.504 1 95.88 99 LEU B CA 1
ATOM 2634 C C . LEU B 1 99 ? -0.369 -18.469 -6.316 1 95.88 99 LEU B C 1
ATOM 2636 O O . LEU B 1 99 ? 0.18 -19.156 -7.172 1 95.88 99 LEU B O 1
ATOM 2640 N N . ALA B 1 100 ? -0.938 -18.922 -5.273 1 90.69 100 ALA B N 1
ATOM 2641 C CA . ALA B 1 100 ? -0.724 -20.312 -4.887 1 90.69 100 ALA B CA 1
ATOM 2642 C C . ALA B 1 100 ? -1.704 -21.234 -5.605 1 90.69 100 ALA B C 1
ATOM 2644 O O . ALA B 1 100 ? -1.489 -22.453 -5.668 1 90.69 100 ALA B O 1
ATOM 2645 N N . PHE B 1 101 ? -2.809 -20.734 -6.141 1 91.19 101 PHE B N 1
ATOM 2646 C CA . PHE B 1 101 ? -3.84 -21.578 -6.73 1 91.19 101 PHE B CA 1
ATOM 2647 C C . PHE B 1 101 ? -3.416 -22.078 -8.109 1 91.19 101 PHE B C 1
ATOM 2649 O O . PHE B 1 101 ? -2.971 -21.281 -8.945 1 91.19 101 PHE B O 1
ATOM 2656 N N . ARG B 1 102 ? -3.67 -23.406 -8.398 1 88.56 102 ARG B N 1
ATOM 2657 C CA . ARG B 1 102 ? -3.246 -24.016 -9.656 1 88.56 102 ARG B CA 1
ATOM 2658 C C . ARG B 1 102 ? -4.445 -24.328 -10.547 1 88.56 102 ARG B C 1
ATOM 2660 O O . ARG B 1 102 ? -4.285 -24.625 -11.734 1 88.56 102 ARG B O 1
ATOM 2667 N N . ARG B 1 103 ? -5.613 -24.312 -9.953 1 89.19 103 ARG B N 1
ATOM 2668 C CA . ARG B 1 103 ? -6.836 -24.578 -10.695 1 89.19 103 ARG B CA 1
ATOM 2669 C C . ARG B 1 103 ? -7.82 -23.422 -10.578 1 89.19 103 ARG B C 1
ATOM 2671 O O . ARG B 1 103 ? -7.957 -22.828 -9.516 1 89.19 103 ARG B O 1
ATOM 2678 N N . LEU B 1 104 ? -8.492 -23.203 -11.648 1 91.31 104 LEU B N 1
ATOM 2679 C CA . LEU B 1 104 ? -9.406 -22.062 -11.742 1 91.31 104 LEU B CA 1
ATOM 2680 C C . LEU B 1 104 ? -10.484 -22.141 -10.664 1 91.31 104 LEU B C 1
ATOM 2682 O O . LEU B 1 104 ? -10.758 -21.156 -9.984 1 91.31 104 LEU B O 1
ATOM 2686 N N . PRO B 1 105 ? -11.133 -23.344 -10.453 1 92.81 105 PRO B N 1
ATOM 2687 C CA . PRO B 1 105 ? -12.164 -23.375 -9.422 1 92.81 105 PRO B CA 1
ATOM 2688 C C . PRO B 1 105 ? -11.633 -22.984 -8.039 1 92.81 105 PRO B C 1
ATOM 2690 O O . PRO B 1 105 ? -12.336 -22.344 -7.266 1 92.81 105 PRO B O 1
ATOM 2693 N N . ASP B 1 106 ? -10.383 -23.375 -7.777 1 93.62 106 ASP B N 1
ATOM 2694 C CA . ASP B 1 106 ? -9.773 -23.031 -6.496 1 93.62 106 ASP B CA 1
ATOM 2695 C C . ASP B 1 106 ? -9.547 -21.531 -6.391 1 93.62 106 ASP B C 1
ATOM 2697 O O . ASP B 1 106 ? -9.727 -20.938 -5.32 1 93.62 106 ASP B O 1
ATOM 2701 N N . LEU B 1 107 ? -9.109 -20.969 -7.453 1 94.44 107 LEU B N 1
ATOM 2702 C CA . LEU B 1 107 ? -8.891 -19.531 -7.5 1 94.44 107 LEU B CA 1
ATOM 2703 C C . LEU B 1 107 ? -10.18 -18.766 -7.227 1 94.44 107 LEU B C 1
ATOM 2705 O O . LEU B 1 107 ? -10.195 -17.828 -6.43 1 94.44 107 LEU B O 1
ATOM 2709 N N . LEU B 1 108 ? -11.25 -19.172 -7.883 1 95.88 108 LEU B N 1
ATOM 2710 C CA . LEU B 1 108 ? -12.539 -18.516 -7.738 1 95.88 108 LEU B CA 1
ATOM 2711 C C . LEU B 1 108 ? -13.055 -18.641 -6.309 1 95.88 108 LEU B C 1
ATOM 2713 O O . LEU B 1 108 ? -13.5 -17.641 -5.719 1 95.88 108 LEU B O 1
ATOM 2717 N N . ASP B 1 109 ? -12.922 -19.812 -5.781 1 96.25 109 ASP B N 1
ATOM 2718 C CA . ASP B 1 109 ? -13.32 -20.031 -4.395 1 96.25 109 ASP B CA 1
ATOM 2719 C C . ASP B 1 109 ? -12.461 -19.203 -3.441 1 96.25 109 ASP B C 1
ATOM 2721 O O . ASP B 1 109 ? -12.969 -18.625 -2.471 1 96.25 109 ASP B O 1
ATOM 2725 N N . GLY B 1 110 ? -11.203 -19.203 -3.713 1 96.81 110 GLY B N 1
ATOM 2726 C CA . GLY B 1 110 ? -10.281 -18.438 -2.881 1 96.81 110 GLY B CA 1
ATOM 2727 C C . GLY B 1 110 ? -10.57 -16.953 -2.863 1 96.81 110 GLY B C 1
ATOM 2728 O O . GLY B 1 110 ? -10.5 -16.312 -1.811 1 96.81 110 GLY B O 1
ATOM 2729 N N . LEU B 1 111 ? -10.852 -16.406 -3.996 1 97.69 111 LEU B N 1
ATOM 2730 C CA . LEU B 1 111 ? -11.188 -15 -4.098 1 97.69 111 LEU B CA 1
ATOM 2731 C C . LEU B 1 111 ? -12.445 -14.68 -3.287 1 97.69 111 LEU B C 1
ATOM 2733 O O . LEU B 1 111 ? -12.453 -13.727 -2.508 1 97.69 111 LEU B O 1
ATOM 2737 N N . THR B 1 112 ? -13.43 -15.477 -3.461 1 96.25 112 THR B N 1
ATOM 2738 C CA . THR B 1 112 ? -14.688 -15.289 -2.738 1 96.25 112 THR B CA 1
ATOM 2739 C C . THR B 1 112 ? -14.461 -15.398 -1.233 1 96.25 112 THR B C 1
ATOM 2741 O O . THR B 1 112 ? -14.984 -14.594 -0.462 1 96.25 112 THR B O 1
ATOM 2744 N N . PHE B 1 113 ? -13.727 -16.359 -0.875 1 97.38 113 PHE B N 1
ATOM 2745 C CA . PHE B 1 113 ? -13.422 -16.578 0.533 1 97.38 113 PHE B CA 1
ATOM 2746 C C . PHE B 1 113 ? -12.695 -15.375 1.123 1 97.38 113 PHE B C 1
ATOM 2748 O O . PHE B 1 113 ? -13.047 -14.906 2.207 1 97.38 113 PHE B O 1
ATOM 2755 N N . ALA B 1 114 ? -11.711 -14.875 0.441 1 97.5 114 ALA B N 1
ATOM 2756 C CA . ALA B 1 114 ? -10.945 -13.727 0.919 1 97.5 114 ALA B CA 1
ATOM 2757 C C . ALA B 1 114 ? -11.836 -12.5 1.076 1 97.5 114 ALA B C 1
ATOM 2759 O O . ALA B 1 114 ? -11.734 -11.773 2.068 1 97.5 114 ALA B O 1
ATOM 2760 N N . LEU B 1 115 ? -12.711 -12.195 0.129 1 97.75 115 LEU B N 1
ATOM 2761 C CA . LEU B 1 115 ? -13.609 -11.047 0.204 1 97.75 115 LEU B CA 1
ATOM 2762 C C . LEU B 1 115 ? -14.508 -11.141 1.433 1 97.75 115 LEU B C 1
ATOM 2764 O O . LEU B 1 115 ? -14.703 -10.156 2.143 1 97.75 115 LEU B O 1
ATOM 2768 N N . ARG B 1 116 ? -14.93 -12.32 1.685 1 97.25 116 ARG B N 1
ATOM 2769 C CA . ARG B 1 116 ? -15.844 -12.531 2.799 1 97.25 116 ARG B CA 1
ATOM 2770 C C . ARG B 1 116 ? -15.109 -12.469 4.133 1 97.25 116 ARG B C 1
ATOM 2772 O O . ARG B 1 116 ? -15.508 -11.734 5.035 1 97.25 116 ARG B O 1
ATOM 2779 N N . GLU B 1 117 ? -14.023 -13.164 4.266 1 97.06 117 GLU B N 1
ATOM 2780 C CA . GLU B 1 117 ? -13.383 -13.367 5.559 1 97.06 117 GLU B CA 1
ATOM 2781 C C . GLU B 1 117 ? -12.406 -12.234 5.875 1 97.06 117 GLU B C 1
ATOM 2783 O O . GLU B 1 117 ? -12.328 -11.773 7.016 1 97.06 117 GLU B O 1
ATOM 2788 N N . SER B 1 118 ? -11.695 -11.805 4.926 1 96.62 118 SER B N 1
ATOM 2789 C CA . SER B 1 118 ? -10.648 -10.812 5.176 1 96.62 118 SER B CA 1
ATOM 2790 C C . SER B 1 118 ? -11.18 -9.398 4.988 1 96.62 118 SER B C 1
ATOM 2792 O O . SER B 1 118 ? -10.867 -8.508 5.781 1 96.62 118 SER B O 1
ATOM 2794 N N . PHE B 1 119 ? -11.969 -9.211 4.004 1 96.31 119 PHE B N 1
ATOM 2795 C CA . PHE B 1 119 ? -12.398 -7.855 3.674 1 96.31 119 PHE B CA 1
ATOM 2796 C C . PHE B 1 119 ? -13.797 -7.59 4.211 1 96.31 119 PHE B C 1
ATOM 2798 O O . PHE B 1 119 ? -14.32 -6.48 4.074 1 96.31 119 PHE B O 1
ATOM 2805 N N . LEU B 1 120 ? -14.414 -8.609 4.742 1 96.06 120 LEU B N 1
ATOM 2806 C CA . LEU B 1 120 ? -15.727 -8.523 5.363 1 96.06 120 LEU B CA 1
ATOM 2807 C C . LEU B 1 120 ? -16.766 -8.023 4.363 1 96.06 120 LEU B C 1
ATOM 2809 O O . LEU B 1 120 ? -17.531 -7.105 4.664 1 96.06 120 LEU B O 1
ATOM 2813 N N . VAL B 1 121 ? -16.703 -8.586 3.188 1 96.5 121 VAL B N 1
ATOM 2814 C CA . VAL B 1 121 ? -17.672 -8.375 2.129 1 96.5 121 VAL B CA 1
ATOM 2815 C C . VAL B 1 121 ? -18.406 -9.68 1.831 1 96.5 121 VAL B C 1
ATOM 2817 O O . VAL B 1 121 ? -18.031 -10.414 0.912 1 96.5 121 VAL B O 1
ATOM 2820 N N . PRO B 1 122 ? -19.484 -9.875 2.539 1 93.25 122 PRO B N 1
ATOM 2821 C CA . PRO B 1 122 ? -20.141 -11.188 2.428 1 93.25 122 PRO B CA 1
ATOM 2822 C C . PRO B 1 122 ? -20.891 -11.359 1.109 1 93.25 122 PRO B C 1
ATOM 2824 O O . PRO B 1 122 ? -21.188 -12.484 0.71 1 93.25 122 PRO B O 1
ATOM 2827 N N . HIS B 1 123 ? -21.234 -10.336 0.455 1 97.62 123 HIS B N 1
ATOM 2828 C CA . HIS B 1 123 ? -21.969 -10.43 -0.804 1 97.62 123 HIS B CA 1
ATOM 2829 C C . HIS B 1 123 ? -21.094 -9.984 -1.978 1 97.62 123 HIS B C 1
ATOM 2831 O O . HIS B 1 123 ? -20.797 -8.797 -2.107 1 97.62 123 HIS B O 1
ATOM 2837 N N . SER B 1 124 ? -20.719 -10.93 -2.768 1 98.12 124 SER B N 1
ATOM 2838 C CA . SER B 1 124 ? -19.953 -10.641 -3.979 1 98.12 124 SER B CA 1
ATOM 2839 C C . SER B 1 124 ? -20.359 -11.57 -5.117 1 98.12 124 SER B C 1
ATOM 2841 O O . SER B 1 124 ? -20.734 -12.727 -4.883 1 98.12 124 SER B O 1
ATOM 2843 N N . VAL B 1 125 ? -20.297 -11.086 -6.309 1 98 125 VAL B N 1
ATOM 2844 C CA . VAL B 1 125 ? -20.562 -11.867 -7.512 1 98 125 VAL B CA 1
ATOM 2845 C C . VAL B 1 125 ? -19.531 -11.539 -8.578 1 98 125 VAL B C 1
ATOM 2847 O O . VAL B 1 125 ? -19.031 -10.414 -8.656 1 98 125 VAL B O 1
ATOM 2850 N N . LEU B 1 126 ? -19.203 -12.57 -9.328 1 98.12 126 LEU B N 1
ATOM 2851 C CA . LEU B 1 126 ? -18.203 -12.461 -10.383 1 98.12 126 LEU B CA 1
ATOM 2852 C C . LEU B 1 126 ? -18.734 -13.047 -11.695 1 98.12 126 LEU B C 1
ATOM 2854 O O . LEU B 1 126 ? -19.344 -14.117 -11.703 1 98.12 126 LEU B O 1
ATOM 2858 N N . ARG B 1 127 ? -18.594 -12.305 -12.727 1 97.94 127 ARG B N 1
ATOM 2859 C CA . ARG B 1 127 ? -18.844 -12.805 -14.078 1 97.94 127 ARG B CA 1
ATOM 2860 C C . ARG B 1 127 ? -17.594 -12.688 -14.945 1 97.94 127 ARG B C 1
ATOM 2862 O O . ARG B 1 127 ? -16.891 -11.68 -14.898 1 97.94 127 ARG B O 1
ATOM 2869 N N . ILE B 1 128 ? -17.344 -13.75 -15.68 1 96.75 128 ILE B N 1
ATOM 2870 C CA . ILE B 1 128 ? -16.141 -13.836 -16.516 1 96.75 128 ILE B CA 1
ATOM 2871 C C . ILE B 1 128 ? -16.547 -14.133 -17.953 1 96.75 128 ILE B C 1
ATOM 2873 O O . ILE B 1 128 ? -17.438 -14.953 -18.203 1 96.75 128 ILE B O 1
ATOM 2877 N N . TRP B 1 129 ? -15.922 -13.492 -18.859 1 94.81 129 TRP B N 1
ATOM 2878 C CA . TRP B 1 129 ? -16.156 -13.758 -20.281 1 94.81 129 TRP B CA 1
ATOM 2879 C C . TRP B 1 129 ? -14.883 -13.578 -21.094 1 94.81 129 TRP B C 1
ATOM 2881 O O . TRP B 1 129 ? -13.875 -13.086 -20.578 1 94.81 129 TRP B O 1
ATOM 2891 N N . ASN B 1 130 ? -14.859 -14.109 -22.297 1 89 130 ASN B N 1
ATOM 2892 C CA . ASN B 1 130 ? -13.766 -13.953 -23.25 1 89 130 ASN B CA 1
ATOM 2893 C C . ASN B 1 130 ? -12.508 -14.688 -22.781 1 89 130 ASN B C 1
ATOM 2895 O O . ASN B 1 130 ? -11.391 -14.219 -23.016 1 89 130 ASN B O 1
ATOM 2899 N N . ILE B 1 131 ? -12.664 -15.617 -21.844 1 85.5 131 ILE B N 1
ATOM 2900 C CA . ILE B 1 131 ? -11.555 -16.469 -21.438 1 85.5 131 ILE B CA 1
ATOM 2901 C C . ILE B 1 131 ? -11.906 -17.938 -21.688 1 85.5 131 ILE B C 1
ATOM 2903 O O . ILE B 1 131 ? -12.977 -18.406 -21.281 1 85.5 131 ILE B O 1
ATOM 2907 N N . GLY B 1 132 ? -11.094 -18.547 -22.547 1 80.31 132 GLY B N 1
ATOM 2908 C CA . GLY B 1 132 ? -11.289 -19.969 -22.797 1 80.31 132 GLY B CA 1
ATOM 2909 C C . GLY B 1 132 ? -10.773 -20.844 -21.656 1 80.31 132 GLY B C 1
ATOM 2910 O O . GLY B 1 132 ? -9.68 -20.609 -21.141 1 80.31 132 GLY B O 1
ATOM 2911 N N . ILE B 1 133 ? -11.672 -21.594 -21.156 1 77.88 133 ILE B N 1
ATOM 2912 C CA . ILE B 1 133 ? -11.227 -22.516 -20.125 1 77.88 133 ILE B CA 1
ATOM 2913 C C . ILE B 1 133 ? -11.57 -23.953 -20.516 1 77.88 133 ILE B C 1
ATOM 2915 O O . ILE B 1 133 ? -12.469 -24.172 -21.344 1 77.88 133 ILE B O 1
ATOM 2919 N N . ASP B 1 134 ? -10.695 -24.812 -20.047 1 74.31 134 ASP B N 1
ATOM 2920 C CA . ASP B 1 134 ? -10.953 -26.219 -20.312 1 74.31 134 ASP B CA 1
ATOM 2921 C C . ASP B 1 134 ? -11.938 -26.797 -19.281 1 74.31 134 ASP B C 1
ATOM 2923 O O . ASP B 1 134 ? -11.93 -26.391 -18.125 1 74.31 134 ASP B O 1
ATOM 2927 N N . GLY B 1 135 ? -12.922 -27.562 -19.781 1 74.75 135 GLY B N 1
ATOM 2928 C CA . GLY B 1 135 ? -13.82 -28.266 -18.875 1 74.75 135 GLY B CA 1
ATOM 2929 C C . GLY B 1 135 ? -15.133 -27.547 -18.672 1 74.75 135 GLY B C 1
ATOM 2930 O O . GLY B 1 135 ? -15.484 -26.641 -19.438 1 74.75 135 GLY B O 1
ATOM 2931 N N . PRO B 1 136 ? -15.883 -28.031 -17.719 1 79.44 136 PRO B N 1
ATOM 2932 C CA . PRO B 1 136 ? -17.172 -27.406 -17.422 1 79.44 136 PRO B CA 1
ATOM 2933 C C . PRO B 1 136 ? -17.031 -25.969 -16.906 1 79.44 136 PRO B C 1
ATOM 2935 O O . PRO B 1 136 ? -16.109 -25.672 -16.156 1 79.44 136 PRO B O 1
ATOM 2938 N N . LEU B 1 137 ? -17.906 -25.156 -17.391 1 82 137 LEU B N 1
ATOM 2939 C CA . LEU B 1 137 ? -17.844 -23.734 -17.031 1 82 137 LEU B CA 1
ATOM 2940 C C . LEU B 1 137 ? -18.484 -23.484 -15.672 1 82 137 LEU B C 1
ATOM 2942 O O . LEU B 1 137 ? -19.641 -23.859 -15.453 1 82 137 LEU B O 1
ATOM 2946 N N . PRO B 1 138 ? -17.734 -22.891 -14.773 1 88.81 138 PRO B N 1
ATOM 2947 C CA . PRO B 1 138 ? -18.297 -22.469 -13.492 1 88.81 138 PRO B CA 1
ATOM 2948 C C . PRO B 1 138 ? -19.391 -21.406 -13.656 1 88.81 138 PRO B C 1
ATOM 2950 O O . PRO B 1 138 ? -19.531 -20.828 -14.734 1 88.81 138 PRO B O 1
ATOM 2953 N N . PRO B 1 139 ? -20.219 -21.188 -12.617 1 91.44 139 PRO B N 1
ATOM 2954 C CA . PRO B 1 139 ? -21.312 -20.219 -12.68 1 91.44 139 PRO B CA 1
ATOM 2955 C C . PRO B 1 139 ? -20.828 -18.812 -13.039 1 91.44 139 PRO B C 1
ATOM 2957 O O . PRO B 1 139 ? -21.594 -18 -13.562 1 91.44 139 PRO B O 1
ATOM 2960 N N . GLU B 1 140 ? -19.594 -18.562 -12.781 1 95.75 140 GLU B N 1
ATOM 2961 C CA . GLU B 1 140 ? -19.031 -17.25 -13.062 1 95.75 140 GLU B CA 1
ATOM 2962 C C . GLU B 1 140 ? -18.969 -16.984 -14.57 1 95.75 140 GLU B C 1
ATOM 2964 O O . GLU B 1 140 ? -18.766 -15.844 -15 1 95.75 140 GLU B O 1
ATOM 2969 N N . PHE B 1 141 ? -19.219 -18 -15.367 1 95 141 PHE B N 1
ATOM 2970 C CA . PHE B 1 141 ? -19.094 -17.859 -16.812 1 95 141 PHE B CA 1
ATOM 2971 C C . PHE B 1 141 ? -20.469 -17.75 -17.469 1 95 141 PHE B C 1
ATOM 2973 O O . PHE B 1 141 ? -20.578 -17.797 -18.688 1 95 141 PHE B O 1
ATOM 2980 N N . LEU B 1 142 ? -21.484 -17.719 -16.703 1 94.81 142 LEU B N 1
ATOM 2981 C CA . LEU B 1 142 ? -22.812 -17.484 -17.266 1 94.81 142 LEU B CA 1
ATOM 2982 C C . LEU B 1 142 ? -22.812 -16.219 -18.125 1 94.81 142 LEU B C 1
ATOM 2984 O O . LEU B 1 142 ? -22.219 -15.211 -17.75 1 94.81 142 LEU B O 1
ATOM 2988 N N . PRO B 1 143 ? -23.469 -16.266 -19.266 1 95.38 143 PRO B N 1
ATOM 2989 C CA . PRO B 1 143 ? -23.469 -15.109 -20.172 1 95.38 143 PRO B CA 1
ATOM 2990 C C . PRO B 1 143 ? -24.109 -13.875 -19.547 1 95.38 143 PRO B C 1
ATOM 2992 O O . PRO B 1 143 ? -25.016 -14 -18.703 1 95.38 143 PRO B O 1
ATOM 2995 N N . VAL B 1 144 ? -23.641 -12.758 -19.938 1 97.12 144 VAL B N 1
ATOM 2996 C CA . VAL B 1 144 ? -24.203 -11.484 -19.5 1 97.12 144 VAL B CA 1
ATOM 2997 C C . VAL B 1 144 ? -24.656 -10.688 -20.734 1 97.12 144 VAL B C 1
ATOM 2999 O O . VAL B 1 144 ? -24.266 -10.992 -21.859 1 97.12 144 VAL B O 1
ATOM 3002 N N . SER B 1 145 ? -25.484 -9.703 -20.5 1 98.12 145 SER B N 1
ATOM 3003 C CA . SER B 1 145 ? -26.047 -8.906 -21.578 1 98.12 145 SER B CA 1
ATOM 3004 C C . SER B 1 145 ? -24.984 -8.008 -22.203 1 98.12 145 SER B C 1
ATOM 3006 O O . S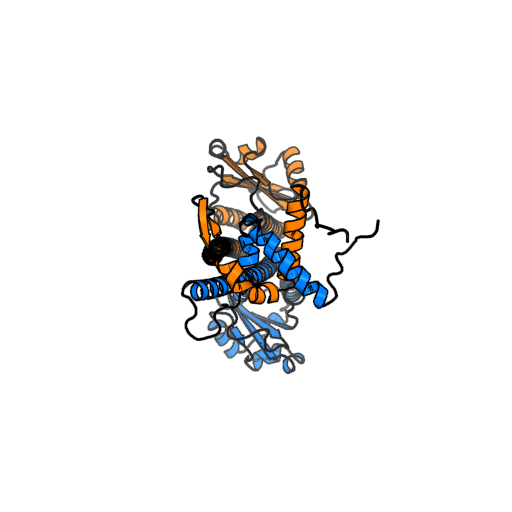ER B 1 145 ? -23.938 -7.758 -21.609 1 98.12 145 SER B O 1
ATOM 3008 N N . SER B 1 146 ? -25.297 -7.508 -23.422 1 97.62 146 SER B N 1
ATOM 3009 C CA . SER B 1 146 ? -24.438 -6.551 -24.109 1 97.62 146 SER B CA 1
ATOM 3010 C C . SER B 1 146 ? -24.312 -5.258 -23.297 1 97.62 146 SER B C 1
ATOM 3012 O O . SER B 1 146 ? -23.266 -4.594 -23.344 1 97.62 146 SER B O 1
ATOM 3014 N N . GLU B 1 147 ? -25.328 -4.965 -22.562 1 97.25 147 GLU B N 1
ATOM 3015 C CA . GLU B 1 147 ? -25.312 -3.771 -21.719 1 97.25 147 GLU B CA 1
ATOM 3016 C C . GLU B 1 147 ? -24.281 -3.893 -20.609 1 97.25 147 GLU B C 1
ATOM 3018 O O . GLU B 1 147 ? -23.562 -2.934 -20.312 1 97.25 147 GLU B O 1
ATOM 3023 N N . VAL B 1 148 ? -24.203 -5.008 -20.047 1 97.88 148 VAL B N 1
ATOM 3024 C CA . VAL B 1 148 ? -23.234 -5.242 -18.984 1 97.88 148 VAL B CA 1
ATOM 3025 C C . VAL B 1 148 ? -21.828 -5.238 -19.562 1 97.88 148 VAL B C 1
ATOM 3027 O O . VAL B 1 148 ? -20.906 -4.691 -18.953 1 97.88 148 VAL B O 1
ATOM 3030 N N . HIS B 1 149 ? -21.672 -5.801 -20.75 1 97.69 149 HIS B N 1
ATOM 3031 C CA . HIS B 1 149 ? -20.375 -5.75 -21.422 1 97.69 149 HIS B CA 1
ATOM 3032 C C . HIS B 1 149 ? -19.938 -4.309 -21.641 1 97.69 149 HIS B C 1
ATOM 3034 O O . HIS B 1 149 ? -18.797 -3.949 -21.328 1 97.69 149 HIS B O 1
ATOM 3040 N N . ALA B 1 150 ? -20.828 -3.539 -22.125 1 97.44 150 ALA B N 1
ATOM 3041 C CA . ALA B 1 150 ? -20.516 -2.145 -22.438 1 97.44 150 ALA B CA 1
ATOM 3042 C C . ALA B 1 150 ? -20.188 -1.366 -21.172 1 97.44 150 ALA B C 1
ATOM 3044 O O . ALA B 1 150 ? -19.266 -0.554 -21.156 1 97.44 150 ALA B O 1
ATOM 3045 N N . MET B 1 151 ? -20.953 -1.608 -20.203 1 97.06 151 MET B N 1
ATOM 3046 C CA . MET B 1 151 ? -20.719 -0.942 -18.938 1 97.06 151 MET B CA 1
ATOM 3047 C C . MET B 1 151 ? -19.344 -1.281 -18.391 1 97.06 151 MET B C 1
ATOM 3049 O O . MET B 1 151 ? -18.594 -0.392 -17.953 1 97.06 151 MET B O 1
ATOM 3053 N N . ALA B 1 152 ? -19 -2.549 -18.391 1 97.81 152 ALA B N 1
ATOM 3054 C CA . ALA B 1 152 ? -17.703 -2.986 -17.875 1 97.81 152 ALA B CA 1
ATOM 3055 C C . ALA B 1 152 ? -16.562 -2.363 -18.688 1 97.81 152 ALA B C 1
ATOM 3057 O O . ALA B 1 152 ? -15.555 -1.953 -18.125 1 97.81 152 ALA B O 1
ATOM 3058 N N . GLU B 1 153 ? -16.75 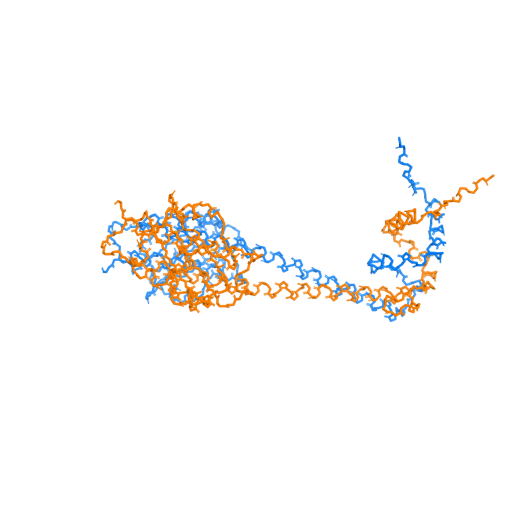-2.262 -19.969 1 96.88 153 GLU B N 1
ATOM 3059 C CA . GLU B 1 153 ? -15.742 -1.687 -20.844 1 96.88 153 GLU B CA 1
ATOM 3060 C C . GLU B 1 153 ? -15.523 -0.205 -20.547 1 96.88 153 GLU B C 1
ATOM 3062 O O . GLU B 1 153 ? -14.422 0.313 -20.719 1 96.88 153 GLU B O 1
ATOM 3067 N N . ASN B 1 154 ? -16.547 0.442 -20.109 1 96.44 154 ASN B N 1
ATOM 3068 C CA . ASN B 1 154 ? -16.484 1.88 -19.875 1 96.44 154 ASN B CA 1
ATOM 3069 C C . ASN B 1 154 ? -16.125 2.189 -18.422 1 96.44 154 ASN B C 1
ATOM 3071 O O . ASN B 1 154 ? -15.961 3.354 -18.047 1 96.44 154 ASN B O 1
ATOM 3075 N N . LEU B 1 155 ? -16.047 1.151 -17.656 1 96.5 155 LEU B N 1
ATOM 3076 C CA . LEU B 1 155 ? -15.703 1.322 -16.25 1 96.5 155 LEU B CA 1
ATOM 3077 C C . LEU B 1 155 ? -14.195 1.462 -16.062 1 96.5 155 LEU B C 1
ATOM 3079 O O . LEU B 1 155 ? -13.539 0.554 -15.539 1 96.5 155 LEU B O 1
ATOM 3083 N N . LEU B 1 156 ? -13.664 2.596 -16.344 1 92.25 156 LEU B N 1
ATOM 3084 C CA . LEU B 1 156 ? -12.227 2.859 -16.328 1 92.25 156 LEU B CA 1
ATOM 3085 C C . LEU B 1 156 ? -11.695 2.877 -14.898 1 92.25 156 LEU B C 1
ATOM 3087 O O . LEU B 1 156 ? -10.523 2.578 -14.664 1 92.25 156 LEU B O 1
ATOM 3091 N N . HIS B 1 157 ? -12.578 3.264 -13.992 1 94.94 157 HIS B N 1
ATOM 3092 C CA . HIS B 1 157 ? -12.305 3.229 -12.562 1 94.94 157 HIS B CA 1
ATOM 3093 C C . HIS B 1 157 ? -13.438 2.539 -11.797 1 94.94 157 HIS B C 1
ATOM 3095 O O . HIS B 1 157 ? -14.586 2.566 -12.234 1 94.94 157 HIS B O 1
ATOM 3101 N N . PRO B 1 158 ? -13.031 1.932 -10.656 1 97.81 158 PRO B N 1
ATOM 3102 C CA . PRO B 1 158 ? -14.102 1.264 -9.906 1 97.81 158 PRO B CA 1
ATOM 3103 C C . PRO B 1 158 ? -15.234 2.213 -9.516 1 97.81 158 PRO B C 1
ATOM 3105 O O . PRO B 1 158 ? -15.016 3.42 -9.391 1 97.81 158 PRO B O 1
ATOM 3108 N N . TYR B 1 159 ? -16.328 1.654 -9.43 1 98 159 TYR B N 1
ATOM 3109 C CA . TYR B 1 159 ? -17.531 2.373 -9.023 1 98 159 TYR B CA 1
ATOM 3110 C C . TYR B 1 159 ? -17.906 2.033 -7.582 1 98 159 TYR B C 1
ATOM 3112 O O . TYR B 1 159 ? -17.844 0.873 -7.172 1 98 159 TYR B O 1
ATOM 3120 N N . CYS B 1 160 ? -18.328 3.047 -6.844 1 98 160 CYS B N 1
ATOM 3121 C CA . CYS B 1 160 ? -18.984 2.887 -5.551 1 98 160 CYS B CA 1
ATOM 3122 C C . CYS B 1 160 ? -20.266 3.73 -5.477 1 98 160 CYS B C 1
ATOM 3124 O O . CYS B 1 160 ? -20.25 4.898 -5.875 1 98 160 CYS B O 1
ATOM 3126 N N . GLY B 1 161 ? -21.344 3.109 -4.918 1 97.56 161 GLY B N 1
ATOM 3127 C CA . GLY B 1 161 ? -22.578 3.861 -4.797 1 97.56 161 GLY B CA 1
ATOM 3128 C C . GLY B 1 161 ? -23.781 2.982 -4.539 1 97.56 161 GLY B C 1
ATOM 3129 O O . GLY B 1 161 ? -23.656 1.771 -4.359 1 97.56 161 GLY B O 1
ATOM 3130 N N . PRO B 1 162 ? -24.859 3.59 -4.488 1 97.38 162 PRO B N 1
ATOM 3131 C CA . PRO B 1 162 ? -26.078 2.873 -4.074 1 97.38 162 PRO B CA 1
ATOM 3132 C C . PRO B 1 162 ? -26.766 2.158 -5.238 1 97.38 162 PRO B C 1
ATOM 3134 O O . PRO B 1 162 ? -27.656 1.33 -5.02 1 97.38 162 PRO B O 1
ATOM 3137 N N . HIS B 1 163 ? -26.328 2.393 -6.496 1 96.38 163 HIS B N 1
ATOM 3138 C CA . HIS B 1 163 ? -27.125 1.903 -7.617 1 96.38 163 HIS B CA 1
ATOM 3139 C C . HIS B 1 163 ? -26.297 0.989 -8.516 1 96.38 163 HIS B C 1
ATOM 3141 O O . HIS B 1 163 ? -25.109 1.245 -8.75 1 96.38 163 HIS B O 1
ATOM 3147 N N . VAL B 1 164 ? -26.891 -0.071 -8.93 1 97.12 164 VAL B N 1
ATOM 3148 C CA . VAL B 1 164 ? -26.406 -0.925 -10 1 97.12 164 VAL B CA 1
ATOM 3149 C C . VAL B 1 164 ? -27.547 -1.297 -10.938 1 97.12 164 VAL B C 1
ATOM 3151 O O . VAL B 1 164 ? -28.719 -1.26 -10.547 1 97.12 164 VAL B O 1
ATOM 3154 N N . PRO B 1 165 ? -27.25 -1.568 -12.195 1 97.5 165 PRO B N 1
ATOM 3155 C CA . PRO B 1 165 ? -28.297 -2.016 -13.117 1 97.5 165 PRO B CA 1
ATOM 3156 C C . PRO B 1 165 ? -29.047 -3.24 -12.602 1 97.5 165 PRO B C 1
ATOM 3158 O O . PRO B 1 165 ? -28.484 -4.051 -11.859 1 97.5 165 PRO B O 1
ATOM 3161 N N . ASP B 1 166 ? -30.281 -3.475 -13.086 1 97.31 166 ASP B N 1
ATOM 3162 C CA . ASP B 1 166 ? -31.156 -4.543 -12.633 1 97.31 166 ASP B CA 1
ATOM 3163 C C . ASP B 1 166 ? -30.531 -5.914 -12.883 1 97.31 166 ASP B C 1
ATOM 3165 O O . ASP B 1 166 ? -30.625 -6.809 -12.039 1 97.31 166 ASP B O 1
ATOM 3169 N N . GLU B 1 167 ? -29.953 -6.098 -13.992 1 98.12 167 GLU B N 1
ATOM 3170 C CA . GLU B 1 167 ? -29.328 -7.379 -14.297 1 98.12 167 GLU B CA 1
ATOM 3171 C C . GLU B 1 167 ? -28.25 -7.727 -13.266 1 98.12 167 GLU B C 1
ATOM 3173 O O . GLU B 1 167 ? -28.188 -8.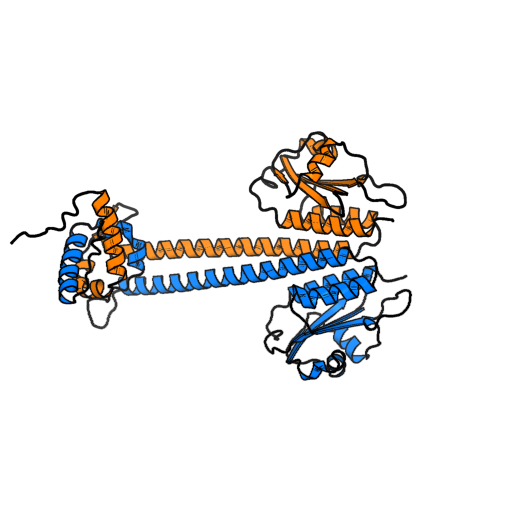859 -12.781 1 98.12 167 GLU B O 1
ATOM 3178 N N . ILE B 1 168 ? -27.484 -6.707 -12.914 1 98.06 168 ILE B N 1
ATOM 3179 C CA . ILE B 1 168 ? -26.406 -6.93 -11.961 1 98.06 168 ILE B CA 1
ATOM 3180 C C . ILE B 1 168 ? -26.984 -7.203 -10.578 1 98.06 168 ILE B C 1
ATOM 3182 O O . ILE B 1 168 ? -26.531 -8.109 -9.867 1 98.06 168 ILE B O 1
ATOM 3186 N N . ARG B 1 169 ? -27.922 -6.43 -10.227 1 97.88 169 ARG B N 1
ATOM 3187 C CA . ARG B 1 169 ? -28.594 -6.648 -8.945 1 97.88 169 ARG B CA 1
ATOM 3188 C C . ARG B 1 169 ? -29.109 -8.078 -8.836 1 97.88 169 ARG B C 1
ATOM 3190 O O . ARG B 1 169 ? -29.016 -8.695 -7.773 1 97.88 169 ARG B O 1
ATOM 3197 N N . SER B 1 170 ? -29.594 -8.656 -9.891 1 97.38 170 SER B N 1
ATOM 3198 C CA . SER B 1 170 ? -30.203 -9.984 -9.906 1 97.38 170 SER B CA 1
ATOM 3199 C C . SER B 1 170 ? -29.156 -11.07 -9.664 1 97.38 170 SER B C 1
ATOM 3201 O O . SER B 1 170 ? -29.5 -12.188 -9.273 1 97.38 170 SER B O 1
ATOM 3203 N N . TRP B 1 171 ? -27.875 -10.727 -9.953 1 97.62 171 TRP B N 1
ATOM 3204 C CA . TRP B 1 171 ? -26.812 -11.703 -9.742 1 97.62 171 TRP B CA 1
ATOM 3205 C C . TRP B 1 171 ? -26.734 -12.109 -8.273 1 97.62 171 TRP B C 1
ATOM 3207 O O . TRP B 1 171 ? -26.219 -13.18 -7.945 1 97.62 171 TRP B O 1
ATOM 3217 N N . PHE B 1 172 ? -27.297 -11.273 -7.352 1 97.62 172 PHE B N 1
ATOM 3218 C CA . PHE B 1 172 ? -27.188 -11.523 -5.918 1 97.62 172 PHE B CA 1
ATOM 3219 C C . PHE B 1 172 ? -28.344 -12.391 -5.434 1 97.62 172 PHE B C 1
ATOM 3221 O O . PHE B 1 172 ? -28.406 -12.758 -4.258 1 97.62 172 PHE B O 1
ATOM 3228 N N . GLY B 1 173 ? -29.25 -12.727 -6.359 1 96.44 173 GLY B N 1
ATOM 3229 C CA . GLY B 1 173 ? -30.375 -13.578 -6.004 1 96.44 173 GLY B CA 1
ATOM 3230 C C . GLY B 1 173 ? -31.281 -12.961 -4.957 1 96.44 173 GLY B C 1
ATOM 3231 O O . GLY B 1 173 ? -31.641 -11.789 -5.055 1 96.44 173 GLY B O 1
ATOM 3232 N N . GLU B 1 174 ? -31.594 -13.734 -3.939 1 94.75 174 GLU B N 1
ATOM 3233 C CA . GLU B 1 174 ? -32.562 -13.336 -2.912 1 94.75 174 GLU B CA 1
ATOM 3234 C C . GLU B 1 174 ? -31.969 -12.242 -2.014 1 94.75 174 GLU B C 1
ATOM 3236 O O . GLU B 1 174 ? -32.719 -11.438 -1.446 1 94.75 174 GLU B O 1
ATOM 3241 N N . GLN B 1 175 ? -30.719 -12.156 -1.981 1 94.88 175 GLN B N 1
ATOM 3242 C CA . GLN B 1 175 ? -30.062 -11.195 -1.09 1 94.88 175 GLN B CA 1
ATOM 3243 C C . GLN B 1 175 ? -30.125 -9.781 -1.666 1 94.88 175 GLN B C 1
ATOM 3245 O O . GLN B 1 175 ? -29.875 -8.805 -0.956 1 94.88 175 GLN B O 1
ATOM 3250 N N . ALA B 1 176 ? -30.438 -9.625 -2.879 1 96.62 176 ALA B N 1
ATOM 3251 C CA . ALA B 1 176 ? -30.406 -8.359 -3.598 1 96.62 176 ALA B CA 1
ATOM 3252 C C . ALA B 1 176 ? -31.266 -7.309 -2.895 1 96.62 176 ALA B C 1
ATOM 3254 O O . ALA B 1 176 ? -30.906 -6.133 -2.848 1 96.62 176 ALA B O 1
ATOM 3255 N N . GLU B 1 177 ? -32.375 -7.777 -2.365 1 95.06 177 GLU B N 1
ATOM 3256 C CA . GLU B 1 177 ? -33.344 -6.863 -1.792 1 95.06 177 GLU B CA 1
ATOM 3257 C C . GLU B 1 177 ? -32.781 -6.152 -0.561 1 95.06 177 GLU B C 1
ATOM 3259 O O . GLU B 1 177 ? -33.219 -5.055 -0.219 1 95.06 177 GLU B O 1
ATOM 3264 N N . HIS B 1 178 ? -31.797 -6.68 0.03 1 96.75 178 HIS B N 1
ATOM 3265 C CA . HIS B 1 178 ? -31.297 -6.137 1.285 1 96.75 178 HIS B CA 1
ATOM 3266 C C . HIS B 1 178 ? -30.031 -5.305 1.057 1 96.75 178 HIS B C 1
ATOM 3268 O O . HIS B 1 178 ? -29.547 -4.648 1.979 1 96.75 178 HIS B O 1
ATOM 3274 N N . LEU B 1 179 ? -29.5 -5.316 -0.143 1 98.31 179 LEU B N 1
ATOM 3275 C CA . LEU B 1 179 ? -28.25 -4.613 -0.424 1 98.31 179 LEU B CA 1
ATOM 3276 C C . LEU B 1 179 ? -28.516 -3.137 -0.702 1 98.31 179 LEU B C 1
ATOM 3278 O O . LEU B 1 179 ? -29.438 -2.791 -1.435 1 98.31 179 LEU B O 1
ATOM 3282 N N . ARG B 1 180 ? -27.703 -2.289 -0.072 1 98.12 180 ARG B N 1
ATOM 3283 C CA . ARG B 1 180 ? -27.969 -0.855 -0.119 1 98.12 180 ARG B CA 1
ATOM 3284 C C . ARG B 1 180 ? -26.797 -0.098 -0.739 1 98.12 180 ARG B C 1
ATOM 3286 O O . ARG B 1 180 ? -26.922 1.078 -1.083 1 98.12 180 ARG B O 1
ATOM 3293 N N . SER B 1 181 ? -25.719 -0.638 -0.833 1 98.25 181 SER B N 1
ATOM 3294 C CA . SER B 1 181 ? -24.562 -0.032 -1.479 1 98.25 181 SER B CA 1
ATOM 3295 C C . SER B 1 181 ? -23.734 -1.075 -2.221 1 98.25 181 SER B C 1
ATOM 3297 O O . SER B 1 181 ? -23.734 -2.252 -1.854 1 98.25 181 SER B O 1
ATOM 3299 N N . PHE B 1 182 ? -23.016 -0.669 -3.314 1 98.5 182 PHE B N 1
ATOM 3300 C CA . PHE B 1 182 ? -22.312 -1.584 -4.211 1 98.5 182 PHE B CA 1
ATOM 3301 C C . PHE B 1 182 ? -20.953 -1.024 -4.605 1 98.5 182 PHE B C 1
ATOM 3303 O O . PHE B 1 182 ? -20.781 0.193 -4.691 1 98.5 182 PHE B O 1
ATOM 3310 N N . ALA B 1 183 ? -20.047 -1.862 -4.785 1 98.62 183 ALA B N 1
ATOM 3311 C CA . ALA B 1 183 ? -18.766 -1.587 -5.438 1 98.62 183 ALA B CA 1
ATOM 3312 C C . ALA B 1 183 ? -18.562 -2.486 -6.652 1 98.62 183 ALA B C 1
ATOM 3314 O O . ALA B 1 183 ? -18.906 -3.672 -6.617 1 98.62 183 ALA B O 1
ATOM 3315 N N . MET B 1 184 ? -18.047 -1.878 -7.742 1 98.5 184 MET B N 1
ATOM 3316 C CA . MET B 1 184 ? -17.812 -2.641 -8.969 1 98.5 184 MET B CA 1
ATOM 3317 C C . MET B 1 184 ? -16.438 -2.324 -9.547 1 98.5 184 MET B C 1
ATOM 3319 O O . MET B 1 184 ? -16 -1.169 -9.547 1 98.5 184 MET B O 1
ATOM 3323 N N . THR B 1 185 ? -15.789 -3.293 -10.047 1 98.44 185 THR B N 1
ATOM 3324 C CA . THR B 1 185 ? -14.555 -3.119 -10.797 1 98.44 185 THR B CA 1
ATOM 3325 C C . THR B 1 185 ? -14.508 -4.066 -11.992 1 98.44 185 THR B C 1
ATOM 3327 O O . THR B 1 185 ? -14.875 -5.234 -11.875 1 98.44 185 THR B O 1
ATOM 3330 N N . ALA B 1 186 ? -14.102 -3.525 -13.094 1 98.44 186 ALA B N 1
ATOM 3331 C CA . ALA B 1 186 ? -13.945 -4.336 -14.297 1 98.44 186 ALA B CA 1
ATOM 3332 C C . ALA B 1 186 ? -12.648 -5.141 -14.25 1 98.44 186 ALA B C 1
ATOM 3334 O O . ALA B 1 186 ? -11.656 -4.703 -13.656 1 98.44 186 ALA B O 1
ATOM 3335 N N . LEU B 1 187 ? -12.719 -6.301 -14.82 1 97.88 187 LEU B N 1
ATOM 3336 C CA . LEU B 1 187 ? -11.531 -7.137 -14.953 1 97.88 187 LEU B CA 1
ATOM 3337 C C . LEU B 1 187 ? -10.992 -7.078 -16.375 1 97.88 187 LEU B C 1
ATOM 3339 O O . LEU B 1 187 ? -11.742 -7.219 -17.344 1 97.88 187 LEU B O 1
ATOM 3343 N N . HIS B 1 188 ? -9.648 -6.91 -16.359 1 94.69 188 HIS B N 1
ATOM 3344 C CA . HIS B 1 188 ? -9.078 -6.621 -17.672 1 94.69 188 HIS B CA 1
ATOM 3345 C C . HIS B 1 188 ? -7.988 -7.629 -18.031 1 94.69 188 HIS B C 1
ATOM 3347 O O . HIS B 1 188 ? -7.211 -8.039 -17.156 1 94.69 188 HIS B O 1
ATOM 3353 N N . GLY B 1 189 ? -7.887 -8.008 -19.266 1 86.94 189 GLY B N 1
ATOM 3354 C CA . GLY B 1 189 ? -6.789 -8.641 -19.984 1 86.94 189 GLY B CA 1
ATOM 3355 C C . GLY B 1 189 ? -6.352 -7.871 -21.219 1 86.94 189 GLY B C 1
ATOM 3356 O O . GLY B 1 189 ? -5.992 -6.695 -21.125 1 86.94 189 GLY B O 1
ATOM 3357 N N . ASP B 1 190 ? -6.402 -8.555 -22.328 1 85.12 190 ASP B N 1
ATOM 3358 C CA . ASP B 1 190 ? -6.273 -7.824 -23.594 1 85.12 190 ASP B CA 1
ATOM 3359 C C . ASP B 1 190 ? -7.539 -7.027 -23.891 1 85.12 190 ASP B C 1
ATOM 3361 O O . ASP B 1 190 ? -7.477 -5.945 -24.484 1 85.12 190 ASP B O 1
ATOM 3365 N N . GLN B 1 191 ? -8.555 -7.543 -23.469 1 92 191 GLN B N 1
ATOM 3366 C CA . GLN B 1 191 ? -9.875 -6.922 -23.438 1 92 191 GLN B CA 1
ATOM 3367 C C . GLN B 1 191 ? -10.516 -7.062 -22.062 1 92 191 GLN B C 1
ATOM 3369 O O . GLN B 1 191 ? -9.898 -7.598 -21.141 1 92 191 GLN B O 1
ATOM 3374 N N . THR B 1 192 ? -11.695 -6.418 -21.953 1 96.69 192 THR B N 1
ATOM 3375 C CA . THR B 1 192 ? -12.43 -6.637 -20.719 1 96.69 192 THR B CA 1
ATOM 3376 C C . THR B 1 192 ? -12.891 -8.086 -20.609 1 96.69 192 THR B C 1
ATOM 3378 O O . THR B 1 192 ? -13.492 -8.617 -21.547 1 96.69 192 THR B O 1
ATOM 3381 N N . ILE B 1 193 ? -12.586 -8.727 -19.469 1 96 193 ILE B N 1
ATOM 3382 C CA . ILE B 1 193 ? -12.82 -10.164 -19.422 1 96 193 ILE B CA 1
ATOM 3383 C C . ILE B 1 193 ? -13.797 -10.484 -18.281 1 96 193 ILE B C 1
ATOM 3385 O O . ILE B 1 193 ? -14.117 -11.648 -18.047 1 96 193 ILE B O 1
ATOM 3389 N N . GLY B 1 194 ? -14.227 -9.43 -17.547 1 97.75 194 GLY B N 1
ATOM 3390 C CA . GLY B 1 194 ? -15.18 -9.734 -16.484 1 97.75 194 GLY B CA 1
ATOM 3391 C C . GLY B 1 194 ? -15.547 -8.531 -15.648 1 97.75 194 GLY B C 1
ATOM 3392 O O . GLY B 1 194 ? -15.109 -7.414 -15.93 1 97.75 194 GLY B O 1
ATOM 3393 N N . LEU B 1 195 ? -16.375 -8.789 -14.664 1 98.62 195 LEU B N 1
ATOM 3394 C CA . LEU B 1 195 ? -16.875 -7.793 -13.719 1 98.62 195 LEU B CA 1
ATOM 3395 C C . LEU B 1 195 ? -17.047 -8.391 -12.328 1 98.62 195 LEU B C 1
ATOM 3397 O O . LEU B 1 195 ? -17.672 -9.43 -12.172 1 98.62 195 LEU B O 1
ATOM 3401 N N . LEU B 1 196 ? -16.391 -7.758 -11.422 1 98.75 196 LEU B N 1
ATOM 3402 C CA . LEU B 1 196 ? -16.562 -8.102 -10.008 1 98.75 196 LEU B CA 1
ATOM 3403 C C . LEU B 1 196 ? -17.469 -7.082 -9.312 1 98.75 196 LEU B C 1
ATOM 3405 O O . LEU B 1 196 ? -17.203 -5.879 -9.367 1 98.75 196 LEU B O 1
ATOM 3409 N N . VAL B 1 197 ? -18.531 -7.578 -8.648 1 98.69 197 VAL B N 1
ATOM 3410 C CA . VAL B 1 197 ? -19.469 -6.703 -7.953 1 98.69 197 VAL B CA 1
ATOM 3411 C C . VAL B 1 197 ? -19.578 -7.137 -6.492 1 98.69 197 VAL B C 1
ATOM 3413 O O . VAL B 1 197 ? -19.719 -8.328 -6.199 1 98.69 197 VAL B O 1
ATOM 3416 N N . MET B 1 198 ? -19.516 -6.129 -5.641 1 98.62 198 MET B N 1
ATOM 3417 C CA . MET B 1 198 ? -19.672 -6.332 -4.203 1 98.62 198 MET B CA 1
ATOM 3418 C C . MET B 1 198 ? -20.859 -5.547 -3.674 1 98.62 198 MET B C 1
ATOM 3420 O O . MET B 1 198 ? -21.125 -4.43 -4.117 1 98.62 198 MET B O 1
ATOM 3424 N N . GLY B 1 199 ? -21.547 -6.16 -2.762 1 98.25 199 GLY B N 1
ATOM 3425 C CA . GLY B 1 199 ? -22.688 -5.52 -2.148 1 98.25 199 GLY B CA 1
ATOM 3426 C C . GLY B 1 199 ? -22.641 -5.512 -0.632 1 98.25 199 GLY B C 1
ATOM 3427 O O . GLY B 1 199 ? -21.969 -6.355 -0.028 1 98.25 199 GLY B O 1
ATOM 3428 N N . SER B 1 200 ? -23.359 -4.523 -0.086 1 98.19 200 SER B N 1
ATOM 3429 C CA . SER B 1 200 ? -23.469 -4.43 1.366 1 98.19 200 SER B CA 1
ATOM 3430 C C . SER B 1 200 ? -24.859 -3.961 1.789 1 98.19 200 SER B C 1
ATOM 3432 O O . SER B 1 200 ? -25.5 -3.189 1.076 1 98.19 200 SER B O 1
ATOM 3434 N N . GLU B 1 201 ? -25.234 -4.449 2.945 1 97.75 201 GLU B N 1
ATOM 3435 C CA . GLU B 1 201 ? -26.484 -3.986 3.527 1 97.75 201 GLU B CA 1
ATOM 3436 C C . GLU B 1 201 ? -26.344 -2.59 4.125 1 97.75 201 GLU B C 1
ATOM 3438 O O . GLU B 1 201 ? -27.328 -1.918 4.398 1 97.75 201 GLU B O 1
ATOM 3443 N N . GLU B 1 202 ? -25.188 -2.195 4.348 1 97.19 202 GLU B N 1
ATOM 3444 C CA . GLU B 1 202 ? -24.906 -0.871 4.895 1 97.19 202 GLU B CA 1
ATOM 3445 C C . GLU B 1 202 ? -24.734 0.158 3.783 1 97.19 202 GLU B C 1
ATOM 3447 O O . GLU B 1 202 ? -23.844 0.02 2.943 1 97.19 202 GLU B O 1
ATOM 3452 N N . SER B 1 203 ? -25.453 1.246 3.885 1 95.94 203 SER B N 1
ATOM 3453 C CA . SER B 1 203 ? -25.438 2.264 2.84 1 95.94 203 SER B CA 1
ATOM 3454 C C . SER B 1 203 ? -24.109 2.99 2.781 1 95.94 203 SER B C 1
ATOM 3456 O O . SER B 1 203 ? -23.703 3.494 1.727 1 95.94 203 SER B O 1
ATOM 3458 N N . GLN B 1 204 ? -23.438 2.928 3.883 1 95.06 204 GLN B N 1
ATOM 3459 C CA . GLN B 1 204 ? -22.203 3.723 3.949 1 95.06 204 GLN B CA 1
ATOM 3460 C C . GLN B 1 204 ? -20.969 2.854 3.732 1 95.06 204 GLN B C 1
ATOM 3462 O O . GLN B 1 204 ? -19.844 3.322 3.879 1 95.06 204 GLN B O 1
ATOM 3467 N N . ARG B 1 205 ? -21.203 1.635 3.365 1 96.12 205 ARG B N 1
ATOM 3468 C CA . ARG B 1 205 ? -20.078 0.75 3.133 1 96.12 205 ARG B CA 1
ATOM 3469 C C . ARG B 1 205 ? -19.344 1.123 1.846 1 96.12 205 ARG B C 1
ATOM 3471 O O . ARG B 1 205 ? -18.109 1.198 1.822 1 96.12 205 ARG B O 1
ATOM 3478 N N . PHE B 1 206 ? -20.125 1.314 0.809 1 97.25 206 PHE B N 1
ATOM 3479 C CA . PHE B 1 206 ? -19.625 1.774 -0.479 1 97.25 206 PHE B CA 1
ATOM 3480 C C . PHE B 1 206 ? -20.312 3.059 -0.907 1 97.25 206 PHE B C 1
ATOM 3482 O O . PHE B 1 206 ? -21.453 3.025 -1.381 1 97.25 206 PHE B O 1
ATOM 3489 N N . TYR B 1 207 ? -19.609 4.141 -0.801 1 96.19 207 TYR B N 1
ATOM 3490 C CA . TYR B 1 207 ? -20.234 5.414 -1.134 1 96.19 207 TYR B CA 1
ATOM 3491 C C . TYR B 1 207 ? -19.453 6.145 -2.215 1 96.19 207 TYR B C 1
ATOM 3493 O O . TYR B 1 207 ? -18.25 5.895 -2.395 1 96.19 207 TYR B O 1
ATOM 3501 N N . PRO B 1 208 ? -20.078 7.02 -2.986 1 95.06 208 PRO B N 1
ATOM 3502 C CA . PRO B 1 208 ? -19.5 7.582 -4.211 1 95.06 208 PRO B CA 1
ATOM 3503 C C . PRO B 1 208 ? -18.188 8.312 -3.969 1 95.06 208 PRO B C 1
ATOM 3505 O O . PRO B 1 208 ? -17.297 8.281 -4.816 1 95.06 208 PRO B O 1
ATOM 3508 N N . GLU B 1 209 ? -17.953 8.922 -2.857 1 91.62 209 GLU B N 1
ATOM 3509 C CA . GLU B 1 209 ? -16.781 9.766 -2.625 1 91.62 209 GLU B CA 1
ATOM 3510 C C . GLU B 1 209 ? -15.641 8.961 -2.031 1 91.62 209 GLU B C 1
ATOM 3512 O O . GLU B 1 209 ? -14.562 9.5 -1.774 1 91.62 209 GLU B O 1
ATOM 3517 N N . MET B 1 210 ? -15.859 7.684 -1.936 1 90.5 210 MET B N 1
ATOM 3518 C CA . MET B 1 210 ? -14.812 6.852 -1.339 1 90.5 210 MET B CA 1
ATOM 3519 C C . MET B 1 210 ? -13.633 6.695 -2.287 1 90.5 210 MET B C 1
ATOM 3521 O O . MET B 1 210 ? -13.805 6.695 -3.508 1 90.5 210 MET B O 1
ATOM 3525 N N . GLY B 1 211 ? -12.445 6.719 -1.734 1 89.56 211 GLY B N 1
ATOM 3526 C CA . GLY B 1 211 ? -11.289 6.34 -2.535 1 89.56 211 GLY B CA 1
ATOM 3527 C C . GLY B 1 211 ? -11.359 4.914 -3.049 1 89.56 211 GLY B C 1
ATOM 3528 O O . GLY B 1 211 ? -11.828 4.02 -2.34 1 89.56 211 GLY B O 1
ATOM 3529 N N . THR B 1 212 ? -10.852 4.703 -4.273 1 94.12 212 THR B N 1
ATOM 3530 C CA . THR B 1 212 ? -11.047 3.395 -4.891 1 94.12 212 THR B CA 1
ATOM 3531 C C . THR B 1 212 ? -9.703 2.764 -5.246 1 94.12 212 THR B C 1
ATOM 3533 O O . THR B 1 212 ? -9.641 1.838 -6.059 1 94.12 212 THR B O 1
ATOM 3536 N N . VAL B 1 213 ? -8.648 3.258 -4.637 1 93.69 213 VAL B N 1
ATOM 3537 C CA . VAL B 1 213 ? -7.312 2.758 -4.965 1 93.69 213 VAL B CA 1
ATOM 3538 C C . VAL B 1 213 ? -7.25 1.253 -4.719 1 93.69 213 VAL B C 1
ATOM 3540 O O . VAL B 1 213 ? -6.84 0.491 -5.598 1 93.69 213 VAL B O 1
ATOM 3543 N N . TYR B 1 214 ? -7.719 0.794 -3.582 1 95.31 214 TYR B N 1
ATOM 3544 C CA . TYR B 1 214 ? -7.609 -0.611 -3.207 1 95.31 214 TYR B CA 1
ATOM 3545 C C . TYR B 1 214 ? -8.609 -1.461 -3.982 1 95.31 214 TYR B C 1
ATOM 3547 O O . TYR B 1 214 ? -8.328 -2.621 -4.301 1 95.31 214 TYR B O 1
ATOM 3555 N N . LEU B 1 215 ? -9.727 -0.896 -4.297 1 96.69 215 LEU B N 1
ATOM 3556 C CA . LEU B 1 215 ? -10.664 -1.597 -5.16 1 96.69 215 LEU B CA 1
ATOM 3557 C C . LEU B 1 215 ? -10.07 -1.822 -6.547 1 96.69 215 LEU B C 1
ATOM 3559 O O . LEU B 1 215 ? -10.25 -2.887 -7.141 1 96.69 215 LEU B O 1
ATOM 3563 N N . GLY B 1 216 ? -9.445 -0.829 -7 1 97.25 216 GLY B N 1
ATOM 3564 C CA . GLY B 1 216 ? -8.727 -0.988 -8.25 1 97.25 216 GLY B CA 1
ATOM 3565 C C . GLY B 1 216 ? -7.668 -2.074 -8.203 1 97.25 216 GLY B C 1
ATOM 3566 O O . GLY B 1 216 ? -7.57 -2.898 -9.109 1 97.25 216 GLY B O 1
ATOM 3567 N N . ARG B 1 217 ? -6.926 -2.041 -7.172 1 97.5 217 ARG B N 1
ATOM 3568 C CA . ARG B 1 217 ? -5.887 -3.049 -6.98 1 97.5 217 ARG B CA 1
ATOM 3569 C C . ARG B 1 217 ? -6.488 -4.449 -6.902 1 97.5 217 ARG B C 1
ATOM 3571 O O . ARG B 1 217 ? -5.922 -5.406 -7.43 1 97.5 217 ARG B O 1
ATOM 3578 N N . LEU B 1 218 ? -7.594 -4.547 -6.258 1 98.06 218 LEU B N 1
ATOM 3579 C CA . LEU B 1 218 ? -8.312 -5.816 -6.199 1 98.06 218 LEU B CA 1
ATOM 3580 C C . LEU B 1 218 ? -8.656 -6.309 -7.602 1 98.06 218 LEU B C 1
ATOM 3582 O O . LEU B 1 218 ? -8.438 -7.48 -7.922 1 98.06 218 LEU B O 1
ATOM 3586 N N . GLY B 1 219 ? -9.172 -5.438 -8.398 1 97.94 219 GLY B N 1
ATOM 3587 C CA . GLY B 1 219 ? -9.484 -5.781 -9.773 1 97.94 219 GLY B CA 1
ATOM 3588 C C . GLY B 1 219 ? -8.266 -6.227 -10.562 1 97.94 219 GLY B C 1
ATOM 3589 O O . GLY B 1 219 ? -8.344 -7.176 -11.352 1 97.94 219 GLY B O 1
ATOM 3590 N N . GLU B 1 220 ? -7.191 -5.547 -10.359 1 97.75 220 GLU B N 1
ATOM 3591 C CA . GLU B 1 220 ? -5.953 -5.875 -11.07 1 97.75 220 GLU B CA 1
ATOM 3592 C C . GLU B 1 220 ? -5.445 -7.258 -10.672 1 97.75 220 GLU B C 1
ATOM 3594 O O . GLU B 1 220 ? -5.035 -8.039 -11.531 1 97.75 220 GLU B O 1
ATOM 3599 N N . LEU B 1 221 ? -5.477 -7.531 -9.383 1 98.25 221 LEU B N 1
ATOM 3600 C CA . LEU B 1 221 ? -5.043 -8.844 -8.914 1 98.25 221 LEU B CA 1
ATOM 3601 C C . LEU B 1 221 ? -5.938 -9.945 -9.477 1 98.25 221 LEU B C 1
ATOM 3603 O O . LEU B 1 221 ? -5.441 -10.961 -9.961 1 98.25 221 LEU B O 1
ATOM 3607 N N . ALA B 1 222 ? -7.207 -9.742 -9.414 1 97.69 222 ALA B N 1
ATOM 3608 C CA . ALA B 1 222 ? -8.156 -10.719 -9.945 1 97.69 222 ALA B CA 1
ATOM 3609 C C . ALA B 1 222 ? -7.957 -10.922 -11.445 1 97.69 222 ALA B C 1
ATOM 3611 O O . ALA B 1 222 ? -7.965 -12.055 -11.93 1 97.69 222 ALA B O 1
ATOM 3612 N N . SER B 1 223 ? -7.773 -9.836 -12.148 1 97.06 223 SER B N 1
ATOM 3613 C CA . SER B 1 223 ? -7.562 -9.883 -13.594 1 97.06 223 SER B CA 1
ATOM 3614 C C . SER B 1 223 ? -6.332 -10.719 -13.945 1 97.06 223 SER B C 1
ATOM 3616 O O . SER B 1 223 ? -6.406 -11.633 -14.766 1 97.06 223 SER B O 1
ATOM 3618 N N . ALA B 1 224 ? -5.266 -10.414 -13.32 1 96.19 224 ALA B N 1
ATOM 3619 C CA . ALA B 1 224 ? -4.008 -11.102 -13.594 1 96.19 224 ALA B CA 1
ATOM 3620 C C . ALA B 1 224 ? -4.113 -12.586 -13.266 1 96.19 224 ALA B C 1
ATOM 3622 O O . ALA B 1 224 ? -3.604 -13.43 -14.008 1 96.19 224 ALA B O 1
ATOM 3623 N N . SER B 1 225 ? -4.781 -12.867 -12.172 1 95.44 225 SER B N 1
ATOM 3624 C CA . SER B 1 225 ? -4.945 -14.25 -11.75 1 95.44 225 SER B CA 1
ATOM 3625 C C . SER B 1 225 ? -5.777 -15.047 -12.75 1 95.44 225 SER B C 1
ATOM 3627 O O . SER B 1 225 ? -5.465 -16.203 -13.039 1 95.44 225 SER B O 1
ATOM 3629 N N . LEU B 1 226 ? -6.766 -14.461 -13.289 1 93.62 226 LEU B N 1
ATOM 3630 C CA . LEU B 1 226 ? -7.648 -15.125 -14.242 1 93.62 226 LEU B CA 1
ATOM 3631 C C . LEU B 1 226 ? -6.934 -15.352 -15.57 1 93.62 226 LEU B C 1
ATOM 3633 O O . LEU B 1 226 ? -7.117 -16.391 -16.219 1 93.62 226 LEU B O 1
ATOM 3637 N N . LYS B 1 227 ? -6.113 -14.414 -15.93 1 91.12 227 LYS B N 1
ATOM 3638 C CA . LYS B 1 227 ? -5.426 -14.469 -17.219 1 91.12 227 LYS B CA 1
ATOM 3639 C C . LYS B 1 227 ? -4.5 -15.68 -17.297 1 91.12 227 LYS B C 1
ATOM 3641 O O . LYS B 1 227 ? -4.289 -16.234 -18.375 1 91.12 227 LYS B O 1
ATOM 3646 N N . ARG B 1 228 ? -4.051 -16.094 -16.219 1 87 228 ARG B N 1
ATOM 3647 C CA . ARG B 1 228 ? -3.104 -17.203 -16.188 1 87 228 ARG B CA 1
ATOM 3648 C C . ARG B 1 228 ? -3.783 -18.516 -16.578 1 87 228 ARG B C 1
ATOM 3650 O O . ARG B 1 228 ? -3.117 -19.469 -16.969 1 87 228 ARG B O 1
ATOM 3657 N N . PHE B 1 229 ? -5.098 -18.594 -16.5 1 85.88 229 PHE B N 1
ATOM 3658 C CA . PHE B 1 229 ? -5.824 -19.828 -16.781 1 85.88 229 PHE B CA 1
ATOM 3659 C C . PHE B 1 229 ? -6.41 -19.812 -18.188 1 85.88 229 PHE B C 1
ATOM 3661 O O . PHE B 1 229 ? -7.09 -20.75 -18.594 1 85.88 229 PHE B O 1
ATOM 3668 N N . ARG B 1 230 ? -6.102 -18.781 -18.875 1 83.38 230 ARG B N 1
ATOM 3669 C CA . ARG B 1 230 ? -6.629 -18.688 -20.234 1 83.38 230 ARG B CA 1
ATOM 3670 C C . ARG B 1 230 ? -5.988 -19.734 -21.141 1 83.38 230 ARG B C 1
ATOM 3672 O O . ARG B 1 230 ? -4.781 -19.969 -21.062 1 83.38 230 ARG B O 1
ATOM 3679 N N . THR B 1 231 ? -6.773 -20.625 -21.656 1 73.38 231 THR B N 1
ATOM 3680 C CA . THR B 1 231 ? -6.281 -21.562 -22.656 1 73.38 231 THR B CA 1
ATOM 3681 C C . THR B 1 231 ? -6.199 -20.906 -24.031 1 73.38 231 THR B C 1
ATOM 3683 O O . THR B 1 231 ? -6.957 -19.984 -24.328 1 73.38 231 THR B O 1
ATOM 3686 N N . ALA B 1 232 ? -4.984 -21.203 -24.891 1 54.12 232 ALA B N 1
ATOM 3687 C CA . ALA B 1 232 ? -4.828 -20.734 -26.266 1 54.12 232 ALA B CA 1
ATOM 3688 C C . ALA B 1 232 ? -6.078 -21.031 -27.078 1 54.12 232 ALA B C 1
ATOM 3690 O O . ALA B 1 232 ? -6.781 -22.016 -26.828 1 54.12 232 ALA B O 1
#

Sequence (464 aa):
MEKSSCSFKNRKDMKSSFEEIAEYLRANPEFFEAHASMLADIQVPNPHDGRAISLSERQILALREKNQILQDKLEELILFGKENDAIAEKMHKLAVSLLAFRRLPDLLDGLTFALRESFLVPHSVLRIWNIGIDGPLPPEFLPVSSEVHAMAENLLHPYCGPHVPDEIRSWFGEQAEHLRSFAMTALHGDQTIGLLVMGSEESQRFYPEMGTVYLGRLGELASASLKRFRTAMEKSSCSFKNRKDMKSSFEEIAEYLRANPEFFEAHASMLADIQVPNPHDGRAISLSERQILALREKNQILQDKLEELILFGKENDAIAEKMHKLAVSLLAFRRLPDLLDGLTFALRESFLVPHSVLRIWNIGIDGPLPPEFLPVSSEVHAMAENLLHPYCGPHVPDEIRSWFGEQAEHLRSFAMTALHGDQTIGLLVMGSEESQRFYPEMGTVYLGRLGELASASLKRFRTA

Solvent-accessible surface area (backbone atoms only — not comparable to full-atom values): 25436 Å² total; per-residue (Å²): 135,79,75,77,64,82,75,66,72,50,71,74,46,41,52,58,42,44,54,49,49,50,51,48,46,72,74,36,42,62,51,56,65,76,40,27,69,62,53,48,69,52,75,57,51,65,63,70,77,79,87,76,69,49,71,66,55,50,48,43,52,50,40,51,50,50,39,48,53,46,49,51,50,42,51,51,51,50,53,50,49,50,54,50,50,52,52,51,50,51,53,48,52,48,49,34,53,56,32,48,47,88,44,68,71,54,39,56,50,47,53,54,47,42,37,31,72,72,68,65,35,79,39,67,48,57,38,41,44,95,61,49,63,85,74,85,78,58,81,36,50,54,86,75,56,72,65,56,51,50,49,38,66,67,36,85,58,54,45,38,20,69,75,71,58,69,73,61,44,53,70,53,52,84,55,38,80,59,45,37,9,28,36,37,27,37,19,52,70,96,49,72,30,29,40,41,39,35,40,29,66,44,55,76,74,25,37,67,86,56,84,47,67,65,55,41,50,50,24,47,44,53,19,23,50,54,57,52,60,46,52,134,136,81,76,79,64,82,75,64,75,45,72,72,45,37,52,56,40,45,53,49,48,50,52,48,46,69,75,37,56,62,52,38,48,76,40,24,70,62,48,65,67,39,57,29,65,32,90,84,77,60,48,72,31,40,46,68,56,47,24,43,53,39,37,50,50,50,38,50,52,46,50,50,50,42,52,51,50,51,53,52,50,51,55,50,50,54,51,51,50,53,52,50,53,47,50,34,54,56,32,47,48,87,44,68,72,54,38,55,52,48,53,54,48,43,36,30,72,73,66,65,36,79,40,67,46,56,38,41,43,97,61,48,63,86,74,84,77,57,81,38,50,54,86,75,54,72,65,56,53,50,49,38,65,67,37,86,58,55,45,38,19,68,77,70,59,68,72,63,44,53,71,52,53,85,56,36,82,58,45,37,8,28,36,38,29,37,19,53,68,97,48,71,30,28,40,42,39,35,41,30,67,43,57,76,74,24,37,67,86,55,86,47,68,67,54,42,48,50,24,48,44,52,19,25,48,53,58,51,59,47,50,137

Nearest PDB structures (foldseek):
  3e98-assembly1_B  TM=7.955E-01  e=3.351E-11  Pseudomonas aeruginosa
  3ci6-assembly1_B  TM=7.038E-01  e=2.662E-03  Acinetobacter baylyi ADP1
  6g20-assembly1_A  TM=6.221E-01  e=4.594E-03  Agrobacterium fabrum str. C58
  6g1z-assembly1_A  TM=5.952E-01  e=8.424E-03  Agrobacterium fabrum str. C58
  8u65-assembly1_B  TM=4.246E-01  e=3.610E-02  Pseudomonas syringae pv. tomato str. DC3000

pLDDT: mean 86.13, std 16.42, range [27.05, 98.75]

InterPro domains:
  IPR007435 Protein of unknown function DUF484 [PF04340] (19-229)
  IPR007435 Protein of unknown function DUF484 [PTHR38765] (19-230)
  IPR029016 GAF-like domain superfamily [G3DSA:3.30.450.40] (51-231)